Protein AF-A0AA36B267-F1 (afdb_monomer_lite)

Radius of gyration: 35.43 Å; chains: 1; bounding box: 125×102×90 Å

Foldseek 3Di:
DDDDDDDDDPVNVVVVVVVVVVVVVVVVVVPDDDDPVPVVVVVVVVVVVVVVVVVVVVVVVVVVVVVVVPPDDDDDDDDDDDDDDDDDDDDDDDDDDDDDDDDDDDDDDDDDDDDDDDDDDDDDDDDDDDDDDDDDDDDDPDDPPDDDDDPDDDDDDDDDDDDDDDDDDDDDDDDDDDDDDPDDDDPDDDDDDDDDDDDDDDDDDDDDDDDDPPPPPPPDPPPLPQQQDDLFAAGDPSLVVLAFAAAAPVCQLVVQVCLAQFAFPDWAAADCLGLRDALWTFTATPVRFTWIKADDPPPLLLVVQLLLLQLVCVLLVHRQEWRKAKDFQACPDRHCPPYDSVRRPDDHGDMIITTGDAPPQSDPLFWDAPQPLLVVLLVVLAADTSVNVSVVPDDSLSSNNVQLLLSVLLSCLLFLQCLWLNVLVVCCVVVVPVCSNGGTTSQWTQRSVGRHIHRGSRSSTQLVNLCQLPVDPPRNVSSNVVSLSSLSHHSHHHVSSLVSLVVLLPDPFSVVVSVVSSCVSHVCVVVRDDDCSVVSSRVVSNVSSVSSNVSNVVSSVD

InterPro domains:
  IPR024868 Four-jointed box protein 1/four-jointed protein [PR02072] (233-247)
  IPR024868 Four-jointed box protein 1/four-jointed protein [PR02072] (293-312)
  IPR024868 Four-jointed box protein 1/four-jointed protein [PR02072] (399-414)
  IPR024868 Four-jointed box protein 1/four-jointed protein [PR02072] (452-473)
  IPR024868 Four-jointed box protein 1/four-jointed protein [PTHR13147] (146-557)
  IPR060432 Four-jointed box protein, middle domain [PF28411] (254-360)

Organism: Octopus vulgaris (NCBI:txid6645)

Sequence (558 aa):
MLTYKFRISKTVLFFLVIFSIFFFFVNNVLLSEPNMQALDYITDRRQINAKQAANAKSHRELSSYDSQARVQWLERKPKAHIITADDKKLVKIHGLKTADKNLRFKKTLNKTYKDNFNKNESEESEMSEYSVNMESTLEDDVDYNNDVYTEDNYYNNVAENTIVKEKEIDKIGTIGLNKPLLKFKSFETLPKNSSSKQLKVSDVDKENGKELVKSFQKISSPSPQDLPISNGIFWSSAIENLVPKGSPSRKLEKELQKIKTTPVRVLQPPTWNKCGRPKNGLVLLEDNTYLCARYRDPHNKLVLGEVLSFYLSRLLGLDNVPIVSLSKVNHSSVQWKGINFSKLQWTEGNLVALIQWIPGISTVRSHVQMPEIIYKAYLQGKPLTGSQLQQAKLNKTTLSDIVQWGSMIIFDFLTANYDRVASMQDAALKEKRPSILQEHIRNLRKSPTSGKFWLIDNESGLLDAYDLLYRDKISGKNFVSFHQQMLKTMCIFQKYVADSLQTLKSLSAPHLKLEDFARYHEPLLNKIPKDYTYSLFKSMFSKRLAEVSNWIEYCKTR

pLDDT: mean 70.11, std 30.6, range [21.83, 98.75]

Structure (mmCIF, N/CA/C/O backbone):
data_AF-A0AA36B267-F1
#
_entry.id   AF-A0AA36B267-F1
#
loop_
_atom_site.group_PDB
_atom_site.id
_atom_site.type_symbol
_atom_site.label_atom_id
_atom_site.label_alt_id
_atom_site.label_comp_id
_atom_site.label_asym_id
_atom_site.label_entity_id
_atom_site.label_seq_id
_atom_site.pdbx_PDB_ins_code
_atom_site.Cartn_x
_atom_site.Cartn_y
_atom_site.Cartn_z
_atom_site.occupancy
_atom_site.B_iso_or_equiv
_atom_site.auth_seq_id
_atom_site.auth_comp_id
_atom_site.auth_asym_id
_atom_site.auth_atom_id
_atom_site.pdbx_PDB_model_num
ATOM 1 N N . MET A 1 1 ? 75.875 -35.275 44.487 1.00 45.00 1 MET A N 1
ATOM 2 C CA . MET A 1 1 ? 75.625 -35.008 43.054 1.00 45.00 1 MET A CA 1
ATOM 3 C C . MET A 1 1 ? 74.634 -36.061 42.566 1.00 45.00 1 MET A C 1
ATOM 5 O O . MET A 1 1 ? 74.996 -37.226 42.544 1.00 45.00 1 MET A O 1
ATOM 9 N N . LEU A 1 2 ? 73.371 -35.701 42.313 1.00 35.28 2 LEU A N 1
ATOM 10 C CA . LEU A 1 2 ? 72.292 -36.653 41.998 1.00 35.28 2 LEU A CA 1
ATOM 11 C C . LEU A 1 2 ? 71.460 -36.106 40.834 1.00 35.28 2 LEU A C 1
ATOM 13 O O . LEU A 1 2 ? 70.757 -35.109 40.975 1.00 35.28 2 LEU A O 1
ATOM 17 N N . THR A 1 3 ? 71.591 -36.732 39.667 1.00 37.38 3 THR A N 1
ATOM 18 C CA . THR A 1 3 ? 70.964 -36.311 38.410 1.00 37.38 3 THR A CA 1
ATOM 19 C C . THR A 1 3 ? 69.668 -37.081 38.161 1.00 37.38 3 THR A C 1
ATOM 21 O O . THR A 1 3 ? 69.680 -38.233 37.729 1.00 37.38 3 THR A O 1
ATOM 24 N N . TYR A 1 4 ? 68.523 -36.433 38.382 1.00 45.69 4 TYR A N 1
ATOM 25 C CA . TYR A 1 4 ? 67.222 -36.992 38.007 1.00 45.69 4 TYR A CA 1
ATOM 26 C C . TYR A 1 4 ? 66.991 -36.876 36.493 1.00 45.69 4 TYR A C 1
ATOM 28 O O . TYR A 1 4 ? 66.737 -35.794 35.967 1.00 45.69 4 TYR A O 1
ATOM 36 N N . LYS A 1 5 ? 67.039 -38.008 35.778 1.00 47.94 5 LYS A N 1
ATOM 37 C CA . LYS A 1 5 ? 66.603 -38.096 34.375 1.00 47.94 5 LYS A CA 1
ATOM 38 C C . LYS A 1 5 ? 65.078 -38.222 34.303 1.00 47.94 5 LYS A C 1
ATOM 40 O O . LYS A 1 5 ? 64.544 -39.323 34.423 1.00 47.94 5 LYS A O 1
ATOM 45 N N . PHE A 1 6 ? 64.380 -37.118 34.039 1.00 55.88 6 PHE A N 1
ATOM 46 C CA . PHE A 1 6 ? 62.968 -37.175 33.649 1.00 55.88 6 PHE A CA 1
ATOM 47 C C . PHE A 1 6 ? 62.819 -37.812 32.261 1.00 55.88 6 PHE A C 1
ATOM 49 O O . PHE A 1 6 ? 63.422 -37.366 31.286 1.00 55.88 6 PHE A O 1
ATOM 56 N N . ARG A 1 7 ? 61.998 -38.864 32.167 1.00 61.53 7 ARG A N 1
ATOM 57 C CA . ARG A 1 7 ? 61.733 -39.598 30.922 1.00 61.53 7 ARG A CA 1
ATOM 58 C C . ARG A 1 7 ? 60.308 -39.295 30.458 1.00 61.53 7 ARG A C 1
ATOM 60 O O . ARG A 1 7 ? 59.364 -39.974 30.847 1.00 61.53 7 ARG A O 1
ATOM 67 N N . ILE A 1 8 ? 60.152 -38.240 29.657 1.00 69.38 8 ILE A N 1
ATOM 68 C CA . ILE A 1 8 ? 58.850 -37.837 29.104 1.00 69.38 8 ILE A CA 1
ATOM 69 C C . ILE A 1 8 ? 58.360 -38.920 28.129 1.00 69.38 8 ILE A C 1
ATOM 71 O O . ILE A 1 8 ? 59.099 -39.360 27.247 1.00 69.38 8 ILE A O 1
ATOM 75 N N . SER A 1 9 ? 57.113 -39.367 28.297 1.00 76.50 9 SER A N 1
ATOM 76 C CA . SER A 1 9 ? 56.492 -40.356 27.408 1.00 76.50 9 SER A CA 1
ATOM 77 C C . SER A 1 9 ? 56.290 -39.787 26.000 1.00 76.50 9 SER A C 1
ATOM 79 O O . SER A 1 9 ? 55.895 -38.629 25.845 1.00 76.50 9 SER A O 1
ATOM 81 N N . LYS A 1 10 ? 56.475 -40.623 24.966 1.00 71.62 10 LYS A N 1
ATOM 82 C CA . LYS A 1 10 ? 56.224 -40.249 23.560 1.00 71.62 10 LYS A CA 1
ATOM 83 C C . LYS A 1 10 ? 54.805 -39.704 23.345 1.00 71.62 10 LYS A C 1
ATOM 85 O O . LYS A 1 10 ? 54.627 -38.809 22.526 1.00 71.62 10 LYS A O 1
ATOM 90 N N . THR A 1 11 ? 53.822 -40.174 24.115 1.00 72.56 11 THR A N 1
ATOM 91 C CA . THR A 1 11 ? 52.436 -39.679 24.071 1.00 72.56 11 THR A CA 1
ATOM 92 C C . THR A 1 11 ? 52.329 -38.220 24.521 1.00 72.56 11 THR A C 1
ATOM 94 O O . THR A 1 11 ? 51.642 -37.430 23.885 1.00 72.56 11 THR A O 1
ATOM 97 N N . VAL A 1 12 ? 53.050 -37.831 25.579 1.00 76.62 12 VAL A N 1
ATOM 98 C CA . VAL A 1 12 ? 53.068 -36.444 26.082 1.00 76.62 12 VAL A CA 1
ATOM 99 C C . VAL A 1 12 ? 53.765 -35.524 25.080 1.00 76.62 12 VAL A C 1
ATOM 101 O O . VAL A 1 12 ? 53.276 -34.432 24.806 1.00 76.62 12 VAL A O 1
ATOM 104 N N . LEU A 1 13 ? 54.858 -35.991 24.468 1.00 79.31 13 LEU A N 1
ATOM 105 C CA . LEU A 1 13 ? 55.547 -35.251 23.409 1.00 79.31 13 LEU A CA 1
ATOM 106 C C . LEU A 1 13 ? 54.641 -35.035 22.181 1.00 79.31 13 LEU A C 1
ATOM 108 O O . LEU A 1 13 ? 54.609 -33.938 21.634 1.00 79.31 13 LEU A O 1
ATOM 112 N N . PHE A 1 14 ? 53.856 -36.043 21.791 1.00 80.94 14 PHE A N 1
ATOM 113 C CA . PHE A 1 14 ? 52.892 -35.944 20.689 1.00 80.94 14 PHE A CA 1
ATOM 114 C C . PHE A 1 14 ? 51.791 -34.904 20.963 1.00 80.94 14 PHE A C 1
ATOM 116 O O . PHE A 1 14 ? 51.515 -34.063 20.107 1.00 80.94 14 PHE A O 1
ATOM 123 N N . PHE A 1 15 ? 51.216 -34.890 22.172 1.00 77.94 15 PHE A N 1
ATOM 124 C CA . PHE A 1 15 ? 50.232 -33.871 22.554 1.00 77.94 15 PHE A CA 1
ATOM 125 C C . PHE A 1 15 ? 50.826 -32.455 22.610 1.00 77.94 15 PHE A C 1
ATOM 127 O O . PHE A 1 15 ? 50.174 -31.522 22.150 1.00 77.94 15 PHE A O 1
ATOM 134 N N . LEU A 1 16 ? 52.064 -32.280 23.089 1.00 80.38 16 LEU A N 1
ATOM 135 C CA . LEU A 1 16 ? 52.745 -30.976 23.093 1.00 80.38 16 LEU A CA 1
ATOM 136 C C . LEU A 1 16 ? 53.024 -30.444 21.676 1.00 80.38 16 LEU A C 1
ATOM 138 O O . LEU A 1 16 ? 52.920 -29.237 21.450 1.00 80.38 16 LEU A O 1
ATOM 142 N N . VAL A 1 17 ? 53.313 -31.326 20.713 1.00 83.75 17 VAL A N 1
ATOM 143 C CA . VAL A 1 17 ? 53.471 -30.954 19.295 1.00 83.75 17 VAL A CA 1
ATOM 144 C C . VAL A 1 17 ? 52.131 -30.538 18.685 1.00 83.75 17 VAL A C 1
ATOM 146 O O . VAL A 1 17 ? 52.056 -29.471 18.077 1.00 83.75 17 VAL A O 1
ATOM 149 N N . ILE A 1 18 ? 51.053 -31.305 18.895 1.00 81.06 18 ILE A N 1
ATOM 150 C CA . ILE A 1 18 ? 49.713 -30.930 18.402 1.00 81.06 18 ILE A CA 1
ATOM 151 C C . ILE A 1 18 ? 49.242 -29.610 19.024 1.00 81.06 18 ILE A C 1
ATOM 153 O O . ILE A 1 18 ? 48.737 -28.747 18.306 1.00 81.06 18 ILE A O 1
ATOM 157 N N . PHE A 1 19 ? 49.448 -29.413 20.329 1.00 77.81 19 PHE A N 1
ATOM 158 C CA . PHE A 1 19 ? 49.064 -28.175 21.008 1.00 77.81 19 PHE A CA 1
ATOM 159 C C . PHE A 1 19 ? 49.844 -26.969 20.466 1.00 77.81 19 PHE A C 1
ATOM 161 O O . PHE A 1 19 ? 49.250 -25.928 20.202 1.00 77.81 19 PHE A O 1
ATOM 168 N N . SER A 1 20 ? 51.147 -27.131 20.202 1.00 74.88 20 SER A N 1
ATOM 169 C CA . SER A 1 20 ? 51.977 -26.098 19.562 1.00 74.88 20 SER A CA 1
ATOM 170 C C . SER A 1 20 ? 51.495 -25.746 18.151 1.00 74.88 20 SER A C 1
ATOM 172 O O . SER A 1 20 ? 51.389 -24.566 17.826 1.00 74.88 20 SER A O 1
ATOM 174 N N . ILE A 1 21 ? 51.145 -26.740 17.324 1.00 78.75 21 ILE A N 1
ATOM 175 C CA . ILE A 1 21 ? 50.620 -26.515 15.964 1.00 78.75 21 ILE A CA 1
ATOM 176 C C . ILE A 1 21 ? 49.263 -25.797 16.012 1.00 78.75 21 ILE A C 1
ATOM 178 O O . ILE A 1 21 ? 49.039 -24.859 15.247 1.00 78.75 21 ILE A O 1
ATOM 182 N N . PHE A 1 22 ? 48.376 -26.185 16.933 1.00 75.19 22 PHE A N 1
ATOM 183 C CA . PHE A 1 22 ? 47.075 -25.535 17.104 1.00 75.19 22 PHE A CA 1
ATOM 184 C C . PHE A 1 22 ? 47.229 -24.072 17.552 1.00 75.19 22 PHE A C 1
ATOM 186 O O . PHE A 1 22 ? 46.590 -23.187 16.987 1.00 75.19 22 PHE A O 1
ATOM 193 N N . PHE A 1 23 ? 48.135 -23.793 18.495 1.00 71.38 23 PHE A N 1
ATOM 194 C CA . PHE A 1 23 ? 48.439 -22.428 18.939 1.00 71.38 23 PHE A CA 1
ATOM 195 C C . PHE A 1 23 ? 49.055 -21.574 17.816 1.00 71.38 23 PHE A C 1
ATOM 197 O O . PHE A 1 23 ? 48.729 -20.395 17.679 1.00 71.38 23 PHE A O 1
ATOM 204 N N . PHE A 1 24 ? 49.898 -22.175 16.968 1.00 67.56 24 PHE A N 1
ATOM 205 C CA . PHE A 1 24 ? 50.486 -21.501 15.808 1.00 67.56 24 PHE A CA 1
ATOM 206 C C . PHE A 1 24 ? 49.429 -21.155 14.747 1.00 67.56 24 PHE A C 1
ATOM 208 O O . PHE A 1 24 ? 49.460 -20.056 14.197 1.00 67.56 24 PHE A O 1
ATOM 215 N N . PHE A 1 25 ? 48.454 -22.035 14.498 1.00 57.09 25 PHE A N 1
ATOM 216 C CA . PHE A 1 25 ? 47.336 -21.743 13.591 1.00 57.09 25 PHE A CA 1
ATOM 217 C C . PHE A 1 25 ? 46.378 -20.684 14.147 1.00 57.09 25 PHE A C 1
ATOM 219 O O . PHE A 1 25 ? 46.012 -19.765 13.418 1.00 57.09 25 PHE A O 1
ATOM 226 N N . VAL A 1 26 ? 46.008 -20.757 15.430 1.00 61.12 26 VAL A N 1
ATOM 227 C CA . VAL A 1 26 ? 45.105 -19.770 16.051 1.00 61.12 26 VAL A CA 1
ATOM 228 C C . VAL A 1 26 ? 45.721 -18.365 16.044 1.00 61.12 26 VAL A C 1
ATOM 230 O O . VAL A 1 26 ? 45.024 -17.409 15.711 1.00 61.12 26 VAL A O 1
ATOM 233 N N . ASN A 1 27 ? 47.024 -18.229 16.312 1.00 55.69 27 ASN A N 1
ATOM 234 C CA . ASN A 1 27 ? 47.690 -16.921 16.278 1.00 55.69 27 ASN A CA 1
ATOM 235 C C . ASN A 1 27 ? 47.910 -16.376 14.855 1.00 55.69 27 ASN A C 1
ATOM 237 O O . ASN A 1 27 ? 47.790 -15.170 14.657 1.00 55.69 27 ASN A O 1
ATOM 241 N N . ASN A 1 28 ? 48.181 -17.223 13.852 1.00 49.19 28 ASN A N 1
ATOM 242 C CA . ASN A 1 28 ? 48.357 -16.750 12.468 1.00 49.19 28 ASN A CA 1
ATOM 243 C C . ASN A 1 28 ? 47.030 -16.416 11.759 1.00 49.19 28 ASN A C 1
ATOM 245 O O . ASN A 1 28 ? 47.022 -15.583 10.859 1.00 49.19 28 ASN A O 1
ATOM 249 N N . VAL A 1 29 ? 45.901 -17.007 12.169 1.00 46.25 29 VAL A N 1
ATOM 250 C CA . VAL A 1 29 ? 44.568 -16.672 11.621 1.00 46.25 29 VAL A CA 1
ATOM 251 C C . VAL A 1 29 ? 43.975 -15.397 12.254 1.00 46.25 29 VAL A C 1
ATOM 253 O O . VAL A 1 29 ? 43.040 -14.819 11.708 1.00 46.25 29 VAL A O 1
ATOM 256 N N . LEU A 1 30 ? 44.534 -14.912 13.370 1.00 43.12 30 LEU A N 1
ATOM 257 C CA . LEU A 1 30 ? 44.095 -13.689 14.063 1.00 43.12 30 LEU A CA 1
ATOM 258 C C . LEU A 1 30 ? 44.965 -12.444 13.795 1.00 43.12 30 LEU A C 1
ATOM 260 O O . LEU A 1 30 ? 44.670 -11.385 14.345 1.00 43.12 30 LEU A O 1
ATOM 264 N N . LEU A 1 31 ? 46.000 -12.541 12.949 1.00 42.53 31 LEU A N 1
ATOM 265 C CA . LEU A 1 31 ? 46.926 -11.438 12.635 1.00 42.53 31 LEU A CA 1
ATOM 266 C C . LEU A 1 31 ? 47.147 -11.208 11.126 1.00 42.53 31 LEU A C 1
ATOM 268 O O . LEU A 1 31 ? 48.209 -10.755 10.706 1.00 42.53 31 LEU A O 1
ATOM 272 N N . SER A 1 32 ? 46.127 -11.452 10.299 1.00 39.38 32 SER A N 1
ATOM 273 C CA . SER A 1 32 ? 46.049 -10.862 8.956 1.00 39.38 32 SER A CA 1
ATOM 274 C C . SER A 1 32 ? 45.235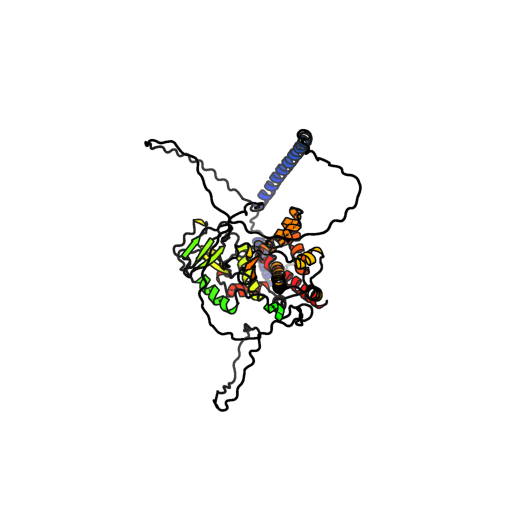 -9.564 9.007 1.00 39.38 32 SER A C 1
ATOM 276 O O . SER A 1 32 ? 44.002 -9.601 9.013 1.00 39.38 32 SER A O 1
ATOM 278 N N . GLU A 1 33 ? 45.911 -8.415 9.059 1.00 42.47 33 GLU A N 1
ATOM 279 C CA . GLU A 1 33 ? 45.252 -7.109 8.940 1.00 42.47 33 GLU A CA 1
ATOM 280 C C . GLU A 1 33 ? 44.564 -6.937 7.579 1.00 42.47 33 GLU A C 1
ATOM 282 O O . GLU A 1 33 ? 45.053 -7.398 6.546 1.00 42.47 33 GLU A O 1
ATOM 287 N N . PRO A 1 34 ? 43.453 -6.189 7.570 1.00 38.12 34 PRO A N 1
ATOM 288 C CA . PRO A 1 34 ? 43.459 -4.966 6.773 1.00 38.12 34 PRO A CA 1
ATOM 289 C C . PRO A 1 34 ? 42.902 -3.794 7.592 1.00 38.12 34 PRO A C 1
ATOM 291 O O . PRO A 1 34 ? 41.686 -3.629 7.681 1.00 38.12 34 PRO A O 1
ATOM 294 N N . ASN A 1 35 ? 43.765 -2.980 8.219 1.00 45.25 35 ASN A N 1
ATOM 295 C CA . ASN A 1 35 ? 43.278 -1.839 9.013 1.00 45.25 35 ASN A CA 1
ATOM 296 C C . ASN A 1 35 ? 44.176 -0.585 9.095 1.00 45.25 35 ASN A C 1
ATOM 298 O O . ASN A 1 35 ? 43.889 0.306 9.893 1.00 45.25 35 ASN A O 1
ATOM 302 N N . MET A 1 36 ? 45.188 -0.429 8.230 1.00 37.66 36 MET A N 1
ATOM 303 C CA . MET A 1 36 ? 45.950 0.834 8.160 1.00 37.66 36 MET A CA 1
ATOM 304 C C . MET A 1 36 ? 45.226 1.992 7.443 1.00 37.66 36 MET A C 1
ATOM 306 O O . MET A 1 36 ? 45.575 3.140 7.674 1.00 37.66 36 MET A O 1
ATOM 310 N N . GLN A 1 37 ? 44.170 1.749 6.654 1.00 40.62 37 GLN A N 1
ATOM 311 C CA . GLN A 1 37 ? 43.386 2.841 6.038 1.00 40.62 37 GLN A CA 1
ATOM 312 C C . GLN A 1 37 ? 42.356 3.480 6.993 1.00 40.62 37 GLN A C 1
ATOM 314 O O . GLN A 1 37 ? 41.900 4.598 6.760 1.00 40.62 37 GLN A O 1
ATOM 319 N N . ALA A 1 38 ? 41.991 2.803 8.088 1.00 41.09 38 ALA A N 1
ATOM 320 C CA . ALA A 1 38 ? 40.986 3.304 9.026 1.00 41.09 38 ALA A CA 1
ATOM 321 C C . ALA A 1 38 ? 41.534 4.366 10.000 1.00 41.09 38 ALA A C 1
ATOM 323 O O . ALA A 1 38 ? 40.786 5.254 10.415 1.00 41.09 38 ALA A O 1
ATOM 324 N N . LEU A 1 39 ? 42.822 4.303 10.369 1.00 38.50 39 LEU A N 1
ATOM 325 C CA . LEU A 1 39 ? 43.418 5.257 11.315 1.00 38.50 39 LEU A CA 1
ATOM 326 C C . LEU A 1 39 ? 43.655 6.642 10.696 1.00 38.50 39 LEU A C 1
ATOM 328 O O . LEU A 1 39 ? 43.347 7.647 11.344 1.00 38.50 39 LEU A O 1
ATOM 332 N N . ASP A 1 40 ? 44.120 6.710 9.447 1.00 39.72 40 ASP A N 1
ATOM 333 C CA . ASP A 1 40 ? 44.299 7.990 8.748 1.00 39.72 40 ASP A CA 1
ATOM 334 C C . ASP A 1 40 ? 42.949 8.695 8.543 1.00 39.72 40 ASP A C 1
ATOM 336 O O . ASP A 1 40 ? 42.799 9.860 8.914 1.00 39.72 40 ASP A O 1
ATOM 340 N N . TYR A 1 41 ? 41.912 7.966 8.112 1.00 37.09 41 TYR A N 1
ATOM 341 C CA . TYR A 1 41 ? 40.561 8.516 7.923 1.00 37.09 41 TYR A CA 1
ATOM 342 C C . TYR A 1 41 ? 39.933 9.076 9.219 1.00 37.09 41 TYR A C 1
ATOM 344 O O . TYR A 1 41 ? 39.216 10.082 9.201 1.00 37.09 41 TYR A O 1
ATOM 352 N N . ILE A 1 42 ? 40.213 8.460 10.375 1.00 45.34 42 ILE A N 1
ATOM 353 C CA . ILE A 1 42 ? 39.758 8.953 11.690 1.00 45.34 42 ILE A CA 1
ATOM 354 C C . ILE A 1 42 ? 40.541 10.201 12.125 1.00 45.34 42 ILE A C 1
ATOM 356 O O . ILE A 1 42 ? 39.974 11.095 12.766 1.00 45.34 42 ILE A O 1
ATOM 360 N N . THR A 1 43 ? 41.826 10.277 11.784 1.00 43.66 43 THR A N 1
ATOM 361 C CA . THR A 1 43 ? 42.693 11.409 12.135 1.00 43.66 43 THR A CA 1
ATOM 362 C C . THR A 1 43 ? 42.341 12.642 11.301 1.00 43.66 43 THR A C 1
ATOM 364 O O . THR A 1 43 ? 42.200 13.736 11.855 1.00 43.66 43 THR A O 1
ATOM 367 N N . ASP A 1 44 ? 42.065 12.455 10.011 1.00 44.59 44 ASP A N 1
ATOM 368 C CA . ASP A 1 44 ? 41.685 13.531 9.093 1.00 44.59 44 ASP A CA 1
ATOM 369 C C . ASP A 1 44 ? 40.288 14.101 9.421 1.00 44.59 44 ASP A C 1
ATOM 371 O O . ASP A 1 44 ? 40.117 15.313 9.594 1.00 44.59 44 ASP A O 1
ATOM 375 N N . ARG A 1 45 ? 39.295 13.239 9.718 1.00 45.88 45 ARG A N 1
ATOM 376 C CA . ARG A 1 45 ? 37.980 13.694 10.230 1.00 45.88 45 ARG A CA 1
ATOM 377 C C . ARG A 1 45 ? 38.076 14.517 11.516 1.00 45.88 45 ARG A C 1
ATOM 379 O O . ARG A 1 45 ? 37.247 15.405 11.723 1.00 45.88 45 ARG A O 1
ATOM 386 N N . ARG A 1 46 ? 39.051 14.262 12.397 1.00 47.22 46 ARG A N 1
ATOM 387 C CA . ARG A 1 46 ? 39.252 15.090 13.602 1.00 47.22 46 ARG A CA 1
ATOM 388 C C . ARG A 1 46 ? 39.781 16.483 13.257 1.00 47.22 46 ARG A C 1
ATOM 390 O O . ARG A 1 46 ? 39.332 17.445 13.878 1.00 47.22 46 ARG A O 1
ATOM 397 N N . GLN A 1 47 ? 40.651 16.617 12.255 1.00 45.66 47 GLN A N 1
ATOM 398 C CA . GLN A 1 47 ? 41.113 17.929 11.785 1.00 45.66 47 GLN A CA 1
ATOM 399 C C . GLN A 1 47 ? 40.016 18.701 11.036 1.00 45.66 47 GLN A C 1
ATOM 401 O O . GLN A 1 47 ? 39.848 19.901 11.268 1.00 45.66 47 GLN A O 1
ATOM 406 N N . ILE A 1 48 ? 39.217 18.023 10.207 1.00 46.62 48 ILE A N 1
ATOM 407 C CA . ILE A 1 48 ? 38.073 18.623 9.498 1.00 46.62 48 ILE A CA 1
ATOM 408 C C . ILE A 1 48 ? 37.022 19.130 10.497 1.00 46.62 48 ILE A C 1
ATOM 410 O O . ILE A 1 48 ? 36.629 20.295 10.433 1.00 46.62 48 ILE A O 1
ATOM 414 N N . ASN A 1 49 ? 36.641 18.315 11.487 1.00 47.84 49 ASN A N 1
ATOM 415 C CA . ASN A 1 49 ? 35.688 18.723 12.526 1.00 47.84 49 ASN A CA 1
ATOM 416 C C . ASN A 1 49 ? 36.224 19.873 13.401 1.00 47.84 49 ASN A C 1
ATOM 418 O O . ASN A 1 49 ? 35.451 20.741 13.805 1.00 47.84 49 ASN A O 1
ATOM 422 N N . ALA A 1 50 ? 37.536 19.932 13.665 1.00 49.62 50 ALA A N 1
ATOM 423 C CA . ALA A 1 50 ? 38.148 21.056 14.379 1.00 49.62 50 ALA A CA 1
ATOM 424 C C . ALA A 1 50 ? 38.106 22.363 13.561 1.00 49.62 50 ALA A C 1
ATOM 426 O O . ALA A 1 50 ? 37.759 23.412 14.106 1.00 49.62 50 ALA A O 1
ATOM 427 N N . LYS A 1 51 ? 38.379 22.307 12.248 1.00 45.75 51 LYS A N 1
ATOM 428 C CA . LYS A 1 51 ? 38.241 23.460 11.336 1.00 45.75 51 LYS A CA 1
ATOM 429 C C . LYS A 1 51 ? 36.783 23.919 11.204 1.00 45.75 51 LYS A C 1
ATOM 431 O O . LYS A 1 51 ? 36.513 25.117 11.263 1.00 45.75 51 LYS A O 1
ATOM 436 N N . GLN A 1 52 ? 35.831 22.991 11.102 1.00 44.81 52 GLN A N 1
ATOM 437 C CA . GLN A 1 52 ? 34.401 23.319 11.055 1.00 44.81 52 GLN A CA 1
ATOM 438 C C . GLN A 1 52 ? 33.897 23.919 12.378 1.00 44.81 52 GLN A C 1
ATOM 440 O O . GLN A 1 52 ? 33.139 24.888 12.353 1.00 44.81 52 GLN A O 1
ATOM 445 N N . ALA A 1 53 ? 34.366 23.433 13.533 1.00 47.47 53 ALA A N 1
ATOM 446 C CA . ALA A 1 53 ? 34.054 24.031 14.833 1.00 47.47 53 ALA A CA 1
ATOM 447 C C . ALA A 1 53 ? 34.647 25.446 14.998 1.00 47.47 53 ALA A C 1
ATOM 449 O O . ALA A 1 53 ? 34.003 26.310 15.597 1.00 47.47 53 ALA A O 1
ATOM 450 N N . ALA A 1 54 ? 35.833 25.712 14.438 1.00 45.75 54 ALA A N 1
ATOM 451 C CA . ALA A 1 54 ? 36.422 27.051 14.411 1.00 45.75 54 ALA A CA 1
ATOM 452 C C . ALA A 1 54 ? 35.605 28.021 13.531 1.00 45.75 54 ALA A C 1
ATOM 454 O O . ALA A 1 54 ? 35.261 29.113 13.986 1.00 45.75 54 ALA A O 1
ATOM 455 N N . ASN A 1 55 ? 35.198 27.594 12.330 1.00 44.97 55 ASN A N 1
ATOM 456 C CA . ASN A 1 55 ? 34.343 28.392 11.438 1.00 44.97 55 ASN A CA 1
ATOM 457 C C . ASN A 1 55 ? 32.930 28.617 12.011 1.00 44.97 55 ASN A C 1
ATOM 459 O O . ASN A 1 55 ? 32.362 29.698 11.874 1.00 44.97 55 ASN A O 1
ATOM 463 N N . ALA A 1 56 ? 32.363 27.637 12.721 1.00 43.28 56 ALA A N 1
ATOM 464 C CA . ALA A 1 56 ? 31.092 27.810 13.427 1.00 43.28 56 ALA A CA 1
ATOM 465 C C . ALA A 1 56 ? 31.190 28.817 14.592 1.00 43.28 56 ALA A C 1
ATOM 467 O O . ALA A 1 56 ? 30.186 29.425 14.971 1.00 43.28 56 ALA A O 1
ATOM 468 N N . LYS A 1 57 ? 32.390 29.018 15.156 1.00 42.34 57 LYS A N 1
ATOM 469 C CA . LYS A 1 57 ? 32.637 30.019 16.199 1.00 42.34 57 LYS A CA 1
ATOM 470 C C . LYS A 1 57 ? 32.768 31.431 15.614 1.00 42.34 57 LYS A C 1
ATOM 472 O O . LYS A 1 57 ? 32.110 32.334 16.126 1.00 42.34 57 LYS A O 1
ATOM 477 N N . SER A 1 58 ? 33.493 31.609 14.504 1.00 42.22 58 SER A N 1
ATOM 478 C CA . SER A 1 58 ? 33.593 32.914 13.823 1.00 42.22 58 SER A CA 1
ATOM 479 C C . SER A 1 58 ? 32.257 33.376 13.225 1.00 42.22 58 SER A C 1
ATOM 481 O O . SER A 1 58 ? 31.893 34.543 13.368 1.00 42.22 58 SER A O 1
ATOM 483 N N . HIS A 1 59 ? 31.450 32.471 12.656 1.00 39.53 59 HIS A N 1
ATOM 484 C CA . HIS A 1 59 ? 30.096 32.817 12.196 1.00 39.53 59 HIS A CA 1
ATOM 485 C C . HIS A 1 59 ? 29.149 33.231 13.333 1.00 39.53 59 HIS A C 1
ATOM 487 O O . HIS A 1 59 ? 28.244 34.037 13.110 1.00 39.53 59 HIS A O 1
ATOM 493 N N . ARG A 1 60 ? 29.356 32.739 14.563 1.00 39.28 60 ARG A N 1
ATOM 494 C CA . ARG A 1 60 ? 28.575 33.182 15.729 1.00 39.28 60 ARG A CA 1
ATOM 495 C C . ARG A 1 60 ? 28.919 34.612 16.143 1.00 39.28 60 ARG A C 1
ATOM 497 O O . ARG A 1 60 ? 28.005 35.369 16.458 1.00 39.28 60 ARG A O 1
ATOM 504 N N . GLU A 1 61 ? 30.194 34.986 16.081 1.00 39.38 61 GLU A N 1
ATOM 505 C CA . GLU A 1 61 ? 30.672 36.343 16.388 1.00 39.38 61 GLU A CA 1
ATOM 506 C C . GLU A 1 61 ? 30.291 37.363 15.296 1.00 39.38 61 GLU A C 1
ATOM 508 O O . GLU A 1 61 ? 30.005 38.513 15.614 1.00 39.38 61 GLU A O 1
ATOM 513 N N . LEU A 1 62 ? 30.152 36.940 14.034 1.00 35.56 62 LEU A N 1
ATOM 514 C CA . LEU A 1 62 ? 29.564 37.770 12.968 1.00 35.56 62 LEU A CA 1
ATOM 515 C C . LEU A 1 62 ? 28.039 37.957 13.113 1.00 35.56 62 LEU A C 1
ATOM 517 O O . LEU A 1 62 ? 27.517 39.020 12.784 1.00 35.56 62 LEU A O 1
ATOM 521 N N . SER A 1 63 ? 27.313 36.969 13.652 1.00 34.72 63 SER A N 1
ATOM 522 C CA . SER A 1 63 ? 25.847 37.055 13.800 1.00 34.72 63 SER A CA 1
ATOM 523 C C . SER A 1 63 ? 25.358 38.046 14.869 1.00 34.72 63 SER A C 1
ATOM 525 O O . SER A 1 63 ? 24.207 38.476 14.809 1.00 34.72 63 SER A O 1
ATOM 527 N N . SER A 1 64 ? 26.205 38.449 15.827 1.00 34.56 64 SER A N 1
ATOM 528 C CA . SER A 1 64 ? 25.831 39.445 16.846 1.00 34.56 64 SER A CA 1
ATOM 529 C C . SER A 1 64 ? 25.953 40.895 16.363 1.00 34.56 64 SER A C 1
ATOM 531 O O . SER A 1 64 ? 25.326 41.777 16.950 1.00 34.56 64 SER A O 1
ATOM 533 N N . TYR A 1 65 ? 26.679 41.150 15.268 1.00 31.42 65 TYR A N 1
ATOM 534 C CA . TYR A 1 65 ? 26.775 42.483 14.658 1.00 31.42 65 TYR A CA 1
ATOM 535 C C . TYR A 1 65 ? 25.581 42.815 13.745 1.00 31.42 65 TYR A C 1
ATOM 537 O O . TYR A 1 65 ? 25.158 43.968 13.681 1.00 31.42 65 TYR A O 1
ATOM 545 N N . ASP A 1 66 ? 24.973 41.817 13.096 1.00 34.06 66 ASP A N 1
ATOM 546 C CA . ASP A 1 66 ? 23.849 42.029 12.163 1.00 34.06 66 ASP A CA 1
ATOM 547 C C . ASP A 1 66 ? 22.493 42.233 12.884 1.00 34.06 66 ASP A C 1
ATOM 549 O O . ASP A 1 66 ? 21.546 42.815 12.354 1.00 34.06 66 ASP A O 1
ATOM 553 N N . SER A 1 67 ? 22.402 41.850 14.166 1.00 32.75 67 SER A N 1
ATOM 554 C CA . SER A 1 67 ? 21.194 42.056 14.985 1.00 32.75 67 SER A CA 1
ATOM 555 C C . SER A 1 67 ? 20.887 43.517 15.363 1.00 32.75 67 SER A C 1
ATOM 557 O O . SER A 1 67 ? 19.813 43.778 15.905 1.00 32.75 67 SER A O 1
ATOM 559 N N . GLN A 1 68 ? 21.770 44.477 15.058 1.00 35.12 68 GLN A N 1
ATOM 560 C CA . GLN A 1 68 ? 21.527 45.912 15.292 1.00 35.12 68 GLN A CA 1
ATOM 561 C C . GLN A 1 68 ? 21.131 46.702 14.030 1.00 35.12 68 GLN A C 1
ATOM 563 O O . GLN A 1 68 ? 20.626 47.816 14.153 1.00 35.12 68 GLN A O 1
ATOM 568 N N . ALA A 1 69 ? 21.267 46.136 12.825 1.00 32.72 69 ALA A N 1
ATOM 569 C CA . ALA A 1 69 ? 21.006 46.847 11.566 1.00 32.72 69 ALA A CA 1
ATOM 570 C C . ALA A 1 69 ? 19.538 46.796 11.082 1.00 32.72 69 ALA A C 1
ATOM 572 O O . ALA A 1 69 ? 19.193 47.424 10.083 1.00 32.72 69 ALA A O 1
ATOM 573 N N . ARG A 1 70 ? 18.651 46.063 11.774 1.00 31.08 70 ARG A N 1
ATOM 574 C CA . ARG A 1 70 ? 17.263 45.800 11.327 1.00 31.08 70 ARG A CA 1
ATOM 575 C C . ARG A 1 70 ? 16.160 46.565 12.069 1.00 31.08 70 ARG A C 1
ATOM 577 O O . ARG A 1 70 ? 14.992 46.189 11.987 1.00 31.08 70 ARG A O 1
ATOM 584 N N . VAL A 1 71 ? 16.509 47.658 12.752 1.00 34.62 71 VAL A N 1
ATOM 585 C CA . VAL A 1 71 ? 15.555 48.574 13.411 1.00 34.62 71 VAL A CA 1
ATOM 586 C C . VAL A 1 71 ? 15.559 49.947 12.727 1.00 34.62 71 VAL A C 1
ATOM 588 O O . VAL A 1 71 ? 15.934 50.945 13.331 1.00 34.62 71 VAL A O 1
ATOM 591 N N . GLN A 1 72 ? 15.142 49.998 11.457 1.00 33.22 72 GLN A N 1
ATOM 592 C CA . GLN A 1 72 ? 14.612 51.194 10.777 1.00 33.22 72 GLN A CA 1
ATOM 593 C C . GLN A 1 72 ? 14.057 50.817 9.383 1.00 33.22 72 GLN A C 1
ATOM 595 O O . GLN A 1 72 ? 14.588 49.915 8.746 1.00 33.22 72 GLN A O 1
ATOM 600 N N . TRP A 1 73 ? 13.007 51.523 8.924 1.00 24.47 73 TRP A N 1
ATOM 601 C CA . TRP A 1 73 ? 12.285 51.350 7.636 1.00 24.47 73 TRP A CA 1
ATOM 602 C C . TRP A 1 73 ? 11.551 49.996 7.451 1.00 24.47 73 TRP A C 1
ATOM 604 O O . TRP A 1 73 ? 12.147 48.989 7.103 1.00 24.47 73 TRP A O 1
ATOM 614 N N . LEU A 1 74 ? 10.225 49.882 7.613 1.00 26.55 74 LEU A N 1
ATOM 615 C CA . LEU A 1 74 ? 9.174 50.694 6.979 1.00 26.55 74 LEU A CA 1
ATOM 616 C C . LEU A 1 74 ? 7.846 50.648 7.768 1.00 26.55 74 LEU A C 1
ATOM 618 O O . LEU A 1 74 ? 7.162 49.626 7.797 1.00 26.55 74 LEU A O 1
ATOM 622 N N . GLU A 1 75 ? 7.409 51.787 8.311 1.00 29.98 75 GLU A N 1
ATOM 623 C CA . GLU A 1 75 ? 6.019 51.971 8.743 1.00 29.98 75 GLU A CA 1
ATOM 624 C C . GLU A 1 75 ? 5.127 52.388 7.560 1.00 29.98 75 GLU A C 1
ATOM 626 O O . GLU A 1 75 ? 5.293 53.485 7.025 1.00 29.98 75 GLU A O 1
ATOM 631 N N . ARG A 1 76 ? 4.099 51.599 7.215 1.00 27.38 76 ARG A N 1
ATOM 632 C CA . ARG A 1 76 ? 2.864 52.120 6.588 1.00 27.38 76 ARG A CA 1
ATOM 633 C C . ARG A 1 76 ? 1.630 51.386 7.118 1.00 27.38 76 ARG A C 1
ATOM 635 O O . ARG A 1 76 ? 1.379 50.234 6.786 1.00 27.38 76 ARG A O 1
ATOM 642 N N . LYS A 1 77 ? 0.853 52.085 7.952 1.00 29.33 77 LYS A N 1
ATOM 643 C CA . LYS A 1 77 ? -0.399 51.602 8.562 1.00 29.33 77 LYS A CA 1
ATOM 644 C C . LYS A 1 77 ? -1.545 51.568 7.534 1.00 29.33 77 LYS A C 1
ATOM 646 O O . LYS A 1 77 ? -1.742 52.578 6.855 1.00 29.33 77 LYS A O 1
ATOM 651 N N . PRO A 1 78 ? -2.381 50.515 7.479 1.00 29.00 78 PRO A N 1
ATOM 652 C CA . PRO A 1 78 ? -3.718 50.627 6.906 1.00 29.00 78 PRO A CA 1
ATOM 653 C C . PRO A 1 78 ? -4.636 51.400 7.871 1.00 29.00 78 PRO A C 1
ATOM 655 O O . PRO A 1 78 ? -4.653 51.143 9.075 1.00 29.00 78 PRO A O 1
ATOM 658 N N . LYS A 1 79 ? -5.405 52.363 7.350 1.00 26.50 79 LYS A N 1
ATOM 659 C CA . LYS A 1 79 ? -6.403 53.114 8.128 1.00 26.50 79 LYS A CA 1
ATOM 660 C C . LYS A 1 79 ? -7.662 52.266 8.322 1.00 26.50 79 LYS A C 1
ATOM 662 O O . LYS A 1 79 ? -8.308 51.908 7.342 1.00 26.50 79 LYS A O 1
ATOM 667 N N . ALA A 1 80 ? -8.050 52.017 9.570 1.00 26.77 80 ALA A N 1
ATOM 668 C CA . ALA A 1 80 ? -9.393 51.546 9.891 1.00 26.77 80 ALA A CA 1
ATOM 669 C C . ALA A 1 80 ? -10.355 52.745 9.928 1.00 26.77 80 ALA A C 1
ATOM 671 O O . ALA A 1 80 ? -10.125 53.693 10.679 1.00 26.77 80 ALA A O 1
ATOM 672 N N . HIS A 1 81 ? -11.433 52.703 9.142 1.00 26.98 81 HIS A N 1
ATOM 673 C CA . HIS A 1 81 ? -12.550 53.633 9.306 1.00 26.98 81 HIS A CA 1
ATOM 674 C C . HIS A 1 81 ? -13.566 53.039 10.280 1.00 26.98 81 HIS A C 1
ATOM 676 O O . HIS A 1 81 ? -14.272 52.086 9.964 1.00 26.98 81 HIS A O 1
ATOM 682 N N . ILE A 1 82 ? -13.620 53.627 11.473 1.00 25.44 82 ILE A N 1
ATOM 683 C CA . ILE A 1 82 ? -14.691 53.410 12.442 1.00 25.44 82 ILE A CA 1
ATOM 684 C C . ILE A 1 82 ? -15.894 54.236 11.979 1.00 25.44 82 ILE A C 1
ATOM 686 O O . ILE A 1 82 ? -15.763 55.440 11.762 1.00 25.44 82 ILE A O 1
ATOM 690 N N . ILE A 1 83 ? -17.060 53.601 11.860 1.00 25.42 83 ILE A N 1
ATOM 691 C CA . ILE A 1 83 ? -18.353 54.291 11.847 1.00 25.42 83 ILE A CA 1
ATOM 692 C C . ILE A 1 83 ? -19.079 53.851 13.114 1.00 25.42 83 ILE A C 1
ATOM 694 O O . ILE A 1 83 ? -19.369 52.669 13.293 1.00 25.42 83 ILE A O 1
ATOM 698 N N . THR A 1 84 ? -19.315 54.801 14.011 1.00 28.77 84 THR A N 1
ATOM 699 C CA . THR A 1 84 ? -20.138 54.624 15.207 1.00 28.77 84 THR A CA 1
ATOM 700 C C . THR A 1 84 ? -21.617 54.776 14.858 1.00 28.77 84 THR A C 1
ATOM 702 O O . THR A 1 84 ? -21.981 55.574 13.995 1.00 28.77 84 THR A O 1
ATOM 705 N N . ALA A 1 85 ? -22.479 54.045 15.561 1.00 26.20 85 ALA A N 1
ATOM 706 C CA . ALA A 1 85 ? -23.907 54.329 15.623 1.00 26.20 85 ALA A CA 1
ATOM 707 C C . ALA A 1 85 ? -24.449 53.840 16.970 1.00 26.20 85 ALA A C 1
ATOM 709 O O . ALA A 1 85 ? -24.467 52.639 17.233 1.00 26.20 85 ALA A O 1
ATOM 710 N N . ASP A 1 86 ? -24.861 54.787 17.808 1.00 28.50 86 ASP A N 1
ATOM 711 C CA . ASP A 1 86 ? -25.553 54.525 19.066 1.00 28.50 86 ASP A CA 1
ATOM 712 C C . ASP A 1 86 ? -27.077 54.530 18.859 1.00 28.50 86 ASP A C 1
ATOM 714 O O . ASP A 1 86 ? -27.617 55.325 18.094 1.00 28.50 86 ASP A O 1
ATOM 718 N N . ASP A 1 87 ? -27.734 53.672 19.634 1.00 29.53 87 ASP A N 1
ATOM 719 C CA . ASP A 1 87 ? -29.079 53.809 20.202 1.00 29.53 87 ASP A CA 1
ATOM 720 C C . ASP A 1 87 ? -30.369 53.933 19.331 1.00 29.53 87 ASP A C 1
ATOM 722 O O . ASP A 1 87 ? -30.625 54.896 18.612 1.00 29.53 87 ASP A O 1
ATOM 726 N N . LYS A 1 88 ? -31.307 53.027 19.675 1.00 29.31 88 LYS A N 1
ATOM 727 C CA . LYS A 1 88 ? -32.789 53.152 19.708 1.00 29.31 88 LYS A CA 1
ATOM 728 C C . LYS A 1 88 ? -33.692 52.877 18.480 1.00 29.31 88 LYS A C 1
ATOM 730 O O . LYS A 1 88 ? -33.496 53.324 17.360 1.00 29.31 88 LYS A O 1
ATOM 735 N N . LYS A 1 89 ? -34.841 52.282 18.866 1.00 25.83 89 LYS A N 1
ATOM 736 C CA . LYS A 1 89 ? -36.172 52.133 18.224 1.00 25.83 89 LYS A CA 1
ATOM 737 C C . LYS A 1 89 ? -36.427 50.988 17.224 1.00 25.83 89 LYS A C 1
ATOM 739 O O . LYS A 1 89 ? -36.208 51.087 16.026 1.00 25.83 89 LYS A O 1
ATOM 744 N N . LEU A 1 90 ? -37.105 49.964 17.762 1.00 27.55 90 LEU A N 1
ATOM 745 C CA . LEU A 1 90 ? -38.378 49.405 17.265 1.00 27.55 90 LEU A CA 1
ATOM 746 C C . LEU A 1 90 ? -38.966 50.058 15.994 1.00 27.55 90 LEU A C 1
ATOM 748 O O . LEU A 1 90 ? -39.437 51.186 16.093 1.00 27.55 90 LEU A O 1
ATOM 752 N N . VAL A 1 91 ? -39.152 49.275 14.921 1.00 25.69 91 VAL A N 1
ATOM 753 C CA . VAL A 1 91 ? -40.440 49.132 14.199 1.00 25.69 91 VAL A CA 1
ATOM 754 C C . VAL A 1 91 ? -40.534 47.718 13.594 1.00 25.69 91 VAL A C 1
ATOM 756 O O . VAL A 1 91 ? -39.569 47.172 13.069 1.00 25.69 91 VAL A O 1
ATOM 759 N N . LYS A 1 92 ? -41.732 47.131 13.669 1.00 30.20 92 LYS A N 1
ATOM 760 C CA . LYS A 1 92 ? -42.150 45.849 13.080 1.00 30.20 92 LYS A CA 1
ATOM 761 C C . LYS A 1 92 ? -42.805 46.133 11.713 1.00 30.20 92 LYS A C 1
ATOM 763 O O . LYS A 1 92 ? -43.792 46.861 11.709 1.00 30.20 92 LYS A O 1
ATOM 768 N N . ILE A 1 93 ? -42.354 45.559 10.589 1.00 27.53 93 ILE A N 1
ATOM 769 C CA . ILE A 1 93 ? -43.143 45.530 9.330 1.00 27.53 93 ILE A CA 1
ATOM 770 C C . ILE A 1 93 ? -43.097 44.133 8.691 1.00 27.53 93 ILE A C 1
ATOM 772 O O . ILE A 1 93 ? -42.068 43.461 8.684 1.00 27.53 93 ILE A O 1
ATOM 776 N N . HIS A 1 94 ? -44.253 43.696 8.188 1.00 26.11 94 HIS A N 1
ATOM 777 C CA . HIS A 1 94 ? -44.485 42.415 7.522 1.00 26.11 94 HIS A CA 1
ATOM 778 C C . HIS A 1 94 ? -44.160 42.441 6.016 1.00 26.11 94 HIS A C 1
ATOM 780 O O . HIS A 1 94 ? -44.648 43.314 5.310 1.00 26.11 94 HIS A O 1
ATOM 786 N N . GLY A 1 95 ? -43.581 41.340 5.524 1.00 23.94 95 GLY A N 1
ATOM 787 C CA . GLY A 1 95 ? -44.175 40.554 4.427 1.00 23.94 95 GLY A CA 1
ATOM 788 C C . GLY A 1 95 ? -43.989 40.990 2.961 1.00 23.94 95 GLY A C 1
ATOM 789 O O . GLY A 1 95 ? -43.465 42.049 2.658 1.00 23.94 95 GLY A O 1
ATOM 790 N N . LEU A 1 96 ? -44.514 40.113 2.082 1.00 25.55 96 LEU A N 1
ATOM 791 C CA . LEU A 1 96 ? -44.510 40.107 0.599 1.00 25.55 96 LEU A CA 1
ATOM 792 C C . LEU A 1 96 ? -43.175 39.628 -0.021 1.00 25.55 96 LEU A C 1
ATOM 794 O O . LEU A 1 96 ? -42.152 40.279 0.124 1.00 25.55 96 LEU A O 1
ATOM 798 N N . LYS A 1 97 ? -43.037 38.397 -0.548 1.00 25.17 97 LYS A N 1
ATOM 799 C CA . LYS A 1 97 ? -43.743 37.636 -1.619 1.00 25.17 97 LYS A CA 1
ATOM 800 C C . LYS A 1 97 ? -43.472 38.126 -3.054 1.00 25.17 97 LYS A C 1
ATOM 802 O O . LYS A 1 97 ? -43.884 39.223 -3.398 1.00 25.17 97 LYS A O 1
ATOM 807 N N . THR A 1 98 ? -43.027 37.170 -3.894 1.00 26.06 98 THR A N 1
ATOM 808 C CA . THR A 1 98 ? -43.227 37.065 -5.369 1.00 26.06 98 THR A CA 1
ATOM 809 C C . THR A 1 98 ? -42.583 38.156 -6.258 1.00 26.06 98 THR A C 1
ATOM 811 O O . THR A 1 98 ? -42.466 39.291 -5.835 1.00 26.06 98 THR A O 1
ATOM 814 N N . ALA A 1 99 ? -42.137 37.915 -7.501 1.00 26.06 99 ALA A N 1
ATOM 815 C CA . ALA A 1 99 ? -42.104 36.706 -8.338 1.00 26.06 99 ALA A CA 1
ATOM 816 C C . ALA A 1 99 ? -40.952 36.751 -9.376 1.00 26.06 99 ALA A C 1
ATOM 818 O O . ALA A 1 99 ? -40.503 37.818 -9.777 1.00 26.06 99 ALA A O 1
ATOM 819 N N . ASP A 1 100 ? -40.531 35.560 -9.809 1.00 28.20 100 ASP A N 1
ATOM 820 C CA . ASP A 1 100 ? -40.281 35.129 -11.198 1.00 28.20 100 ASP A CA 1
ATOM 821 C C . ASP A 1 100 ? -40.091 36.187 -12.320 1.00 28.20 100 ASP A C 1
ATOM 823 O O . ASP A 1 100 ? -41.020 36.943 -12.623 1.00 28.20 100 ASP A O 1
ATOM 827 N N . LYS A 1 101 ? -38.955 36.122 -13.049 1.00 27.97 101 LYS A N 1
ATOM 828 C CA . LYS A 1 101 ? -38.954 35.986 -14.528 1.00 27.97 101 LYS A CA 1
ATOM 829 C C . LYS A 1 101 ? -37.576 35.779 -15.175 1.00 27.97 101 LYS A C 1
ATOM 831 O O . LYS A 1 101 ? -36.585 36.423 -14.850 1.00 27.97 101 LYS A O 1
ATOM 836 N N . ASN A 1 102 ? -37.589 34.924 -16.199 1.00 27.03 102 ASN A N 1
ATOM 837 C CA . ASN A 1 102 ? -36.540 34.697 -17.199 1.00 27.03 102 ASN A CA 1
ATOM 838 C C . ASN A 1 102 ? -35.954 35.977 -17.828 1.00 27.03 102 ASN A C 1
ATOM 840 O O . ASN A 1 102 ? -36.713 36.864 -18.222 1.00 27.03 102 ASN A O 1
ATOM 844 N N . LEU A 1 103 ? -34.654 35.964 -18.160 1.00 26.34 103 LEU A N 1
ATOM 845 C CA . LEU A 1 103 ? -34.136 36.748 -19.289 1.00 26.34 103 LEU A CA 1
ATOM 846 C C . LEU A 1 103 ? -33.081 35.978 -20.106 1.00 26.34 103 LEU A C 1
ATOM 848 O O . LEU A 1 103 ? -32.168 35.359 -19.566 1.00 26.34 103 LEU A O 1
ATOM 852 N N . ARG A 1 104 ? -33.239 36.003 -21.435 1.00 27.41 104 ARG A N 1
ATOM 853 C CA . ARG A 1 104 ? -32.378 35.312 -22.410 1.00 27.41 104 ARG A CA 1
ATOM 854 C C . ARG A 1 104 ? -31.086 36.094 -22.662 1.00 27.41 104 ARG A C 1
ATOM 856 O O . ARG A 1 104 ? -31.144 37.293 -22.920 1.00 27.41 104 ARG A O 1
ATOM 863 N N . PHE A 1 105 ? -29.955 35.396 -22.753 1.00 25.55 105 PHE A N 1
ATOM 864 C CA . PHE A 1 105 ? -28.732 35.958 -23.335 1.00 25.55 105 PHE A CA 1
ATOM 865 C C . PHE A 1 105 ? -28.880 36.164 -24.853 1.00 25.55 105 PHE A C 1
ATOM 867 O O . PHE A 1 105 ? -29.243 35.239 -25.584 1.00 25.55 105 PHE A O 1
ATOM 874 N N . LYS A 1 106 ? -28.529 37.360 -25.339 1.00 26.50 106 LYS A N 1
ATOM 875 C CA . LYS A 1 106 ? -28.223 37.637 -26.752 1.00 26.50 106 LYS A CA 1
ATOM 876 C C . LYS A 1 106 ? -26.730 37.942 -26.888 1.00 26.50 106 LYS A C 1
ATOM 878 O O . LYS A 1 106 ? -26.179 38.693 -26.091 1.00 26.50 106 LYS A O 1
ATOM 883 N N . LYS A 1 107 ? -26.094 37.382 -27.922 1.00 30.50 107 LYS A N 1
ATOM 884 C CA . LYS A 1 107 ? -24.758 37.792 -28.380 1.00 30.50 107 LYS A CA 1
ATOM 885 C C . LYS A 1 107 ? -24.809 39.214 -28.951 1.00 30.50 107 LYS A C 1
ATOM 887 O O . LYS A 1 107 ? -25.704 39.484 -29.747 1.00 30.50 107 LYS A O 1
ATOM 892 N N . THR A 1 108 ? -23.760 39.997 -28.705 1.00 25.33 108 THR A N 1
ATOM 893 C CA . THR A 1 108 ? -23.231 40.979 -29.669 1.00 25.33 108 THR A CA 1
ATOM 894 C C . THR A 1 108 ? -21.706 40.970 -29.565 1.00 25.33 108 THR A C 1
ATOM 896 O O . THR A 1 108 ? -21.169 40.837 -28.468 1.00 25.33 108 THR A O 1
ATOM 899 N N . LEU A 1 109 ? -21.009 41.066 -30.699 1.00 28.55 109 LEU A N 1
ATOM 900 C CA . LEU A 1 109 ? -19.549 41.017 -30.788 1.00 28.55 109 LEU A CA 1
ATOM 901 C C . LEU A 1 109 ? -19.107 42.020 -31.870 1.00 28.55 109 LEU A C 1
ATOM 903 O O . LEU A 1 109 ? -19.540 41.903 -33.011 1.00 28.55 109 LEU A O 1
ATOM 907 N N . ASN A 1 110 ? -18.288 43.004 -31.495 1.00 26.27 110 ASN A N 1
ATOM 908 C CA . ASN A 1 110 ? -17.554 43.945 -32.360 1.00 26.27 110 ASN A CA 1
ATOM 909 C C . ASN A 1 110 ? -16.233 44.245 -31.613 1.00 26.27 110 ASN A C 1
ATOM 911 O O . ASN A 1 110 ? -16.294 44.445 -30.404 1.00 26.27 110 ASN A O 1
ATOM 915 N N . LYS A 1 111 ? -15.011 44.148 -32.158 1.00 27.38 111 LYS A N 1
ATOM 916 C CA . LYS A 1 111 ? -14.426 44.486 -33.478 1.00 27.38 111 LYS A CA 1
ATOM 917 C C . LYS A 1 111 ? -13.931 45.939 -33.557 1.00 27.38 111 LYS A C 1
ATOM 919 O O . LYS A 1 111 ? -14.707 46.814 -33.923 1.00 27.38 111 LYS A O 1
ATOM 924 N N . THR A 1 112 ? -12.613 46.123 -33.396 1.00 26.44 112 THR A N 1
ATOM 925 C CA . THR A 1 112 ? -11.872 47.309 -33.869 1.00 26.44 112 THR A CA 1
ATOM 926 C C . THR A 1 112 ? -10.420 46.932 -34.238 1.00 26.44 112 THR A C 1
ATOM 928 O O . THR A 1 112 ? -9.676 46.548 -33.350 1.00 26.44 112 THR A O 1
ATOM 931 N N . TYR A 1 113 ? -10.092 47.007 -35.541 1.00 23.56 113 TYR A N 1
ATOM 932 C CA . TYR A 1 113 ? -8.820 47.396 -36.215 1.00 23.56 113 TYR A CA 1
ATOM 933 C C . TYR A 1 113 ? -7.435 46.821 -35.756 1.00 23.56 113 TYR A C 1
ATOM 935 O O . TYR A 1 113 ? -7.170 46.776 -34.565 1.00 23.56 113 TYR A O 1
ATOM 943 N N . LYS A 1 114 ? -6.490 46.294 -36.580 1.00 27.02 114 LYS A N 1
ATOM 944 C CA . LYS A 1 114 ? -5.985 46.564 -37.970 1.00 27.02 114 LYS A CA 1
ATOM 945 C C . LYS A 1 114 ? -5.335 47.964 -38.128 1.00 27.02 114 LYS A C 1
ATOM 947 O O . LYS A 1 114 ? -5.871 48.913 -37.586 1.00 27.02 114 LYS A O 1
ATOM 952 N N . ASP A 1 115 ? -4.199 48.208 -38.794 1.00 29.20 115 ASP A N 1
ATOM 953 C CA . ASP A 1 115 ? -3.385 47.479 -39.793 1.00 29.20 115 ASP A CA 1
ATOM 954 C C . ASP A 1 115 ? -1.864 47.801 -39.650 1.00 29.20 115 ASP A C 1
ATOM 956 O O . ASP A 1 115 ? -1.497 48.660 -38.849 1.00 29.20 115 ASP A O 1
ATOM 960 N N . ASN A 1 116 ? -1.053 47.197 -40.550 1.00 26.73 116 ASN A N 1
ATOM 961 C CA . ASN A 1 116 ? 0.318 47.554 -41.009 1.00 26.73 116 ASN A CA 1
ATOM 962 C C . ASN A 1 116 ? 1.517 46.869 -40.296 1.00 26.73 116 ASN A C 1
ATOM 964 O O . ASN A 1 116 ? 1.513 46.770 -39.076 1.00 26.73 116 ASN A O 1
ATOM 968 N N . PHE A 1 117 ? 2.584 46.394 -40.979 1.00 24.91 117 PHE A N 1
ATOM 969 C CA . PHE A 1 117 ? 2.807 46.110 -42.425 1.00 24.91 117 PHE A CA 1
ATOM 970 C C . PHE A 1 117 ? 3.944 45.057 -42.644 1.00 24.91 117 PHE A C 1
ATOM 972 O O . PHE A 1 117 ? 4.358 44.402 -41.694 1.00 24.91 117 PHE A O 1
ATOM 979 N N . ASN A 1 118 ? 4.430 44.888 -43.888 1.00 27.47 118 ASN A N 1
ATOM 980 C CA . ASN A 1 118 ? 5.556 44.010 -44.305 1.00 27.47 118 ASN A CA 1
ATOM 981 C C . ASN A 1 118 ? 6.931 44.763 -44.271 1.00 27.47 118 ASN A C 1
ATOM 983 O O . ASN A 1 118 ? 6.915 45.963 -44.010 1.00 27.47 118 ASN A O 1
ATOM 987 N N . LYS A 1 119 ? 8.135 44.215 -44.568 1.00 27.06 119 LYS A N 1
ATOM 988 C CA . LYS A 1 119 ? 8.550 43.182 -45.561 1.00 27.06 119 LYS A CA 1
ATOM 989 C C . LYS A 1 119 ? 10.070 42.813 -45.441 1.00 27.06 119 LYS A C 1
ATOM 991 O O . LYS A 1 119 ? 10.771 43.507 -44.716 1.00 27.06 119 LYS A O 1
ATOM 996 N N . ASN A 1 120 ? 10.537 41.849 -46.265 1.00 26.44 120 ASN A N 1
ATOM 997 C CA . ASN A 1 120 ? 11.935 41.457 -46.628 1.00 26.44 120 ASN A CA 1
ATOM 998 C C . ASN A 1 120 ? 12.668 40.522 -45.620 1.00 26.44 120 ASN A C 1
ATOM 1000 O O . ASN A 1 120 ? 12.503 40.693 -44.418 1.00 26.44 120 ASN A O 1
ATOM 1004 N N . GLU A 1 121 ? 13.276 39.378 -46.006 1.00 27.14 121 GLU A N 1
ATOM 1005 C CA . GLU A 1 121 ? 14.452 39.117 -46.901 1.00 27.14 121 GLU A CA 1
ATOM 1006 C C . GLU A 1 121 ? 15.764 39.695 -46.322 1.00 27.14 121 GLU A C 1
ATOM 1008 O O . GLU A 1 121 ? 15.740 40.834 -45.870 1.00 27.14 121 GLU A O 1
ATOM 1013 N N . SER A 1 122 ? 16.933 39.031 -46.306 1.00 25.33 122 SER A N 1
ATOM 1014 C CA . SER A 1 122 ? 17.378 37.654 -46.650 1.00 25.33 122 SER A CA 1
ATOM 1015 C C . SER A 1 122 ? 18.832 37.447 -46.127 1.00 25.33 122 SER A C 1
ATOM 1017 O O . SER A 1 122 ? 19.352 38.350 -45.483 1.00 25.33 122 SER A O 1
ATOM 1019 N N . GLU A 1 123 ? 19.484 36.319 -46.470 1.00 25.94 123 GLU A N 1
ATOM 1020 C CA . GLU A 1 123 ? 20.954 36.052 -46.471 1.00 25.94 123 GLU A CA 1
ATOM 1021 C C . GLU A 1 123 ? 21.589 35.153 -45.383 1.00 25.94 123 GLU A C 1
ATOM 1023 O O . GLU A 1 123 ? 21.069 34.934 -44.290 1.00 25.94 123 GLU A O 1
ATOM 1028 N N . GLU A 1 124 ? 22.707 34.551 -45.804 1.00 26.47 124 GLU A N 1
ATOM 1029 C CA . GLU A 1 124 ? 23.465 33.440 -45.219 1.00 26.47 124 GLU A CA 1
ATOM 1030 C C . GLU A 1 124 ? 24.682 33.932 -44.411 1.00 26.47 124 GLU A C 1
ATOM 1032 O O . GLU A 1 124 ? 25.181 35.035 -44.628 1.00 26.47 124 GLU A O 1
ATOM 1037 N N . SER A 1 125 ? 25.245 33.084 -43.542 1.00 25.09 125 SER A N 1
ATOM 1038 C CA . SER A 1 125 ? 26.711 32.911 -43.426 1.00 25.09 125 SER A CA 1
ATOM 1039 C C . SER A 1 125 ? 27.081 31.729 -42.521 1.00 25.09 125 SER A C 1
ATOM 1041 O O . SER A 1 125 ? 26.382 31.402 -41.563 1.00 25.09 125 SER A O 1
ATOM 1043 N N . GLU A 1 126 ? 28.188 31.073 -42.868 1.00 24.78 126 GLU A N 1
ATOM 1044 C CA . GLU A 1 126 ? 28.769 29.916 -42.177 1.00 24.78 126 GLU A CA 1
ATOM 1045 C C . GLU A 1 126 ? 29.833 30.325 -41.134 1.00 24.78 126 GLU A C 1
ATOM 1047 O O . GLU A 1 126 ? 30.229 31.486 -41.063 1.00 24.78 126 GLU A O 1
ATOM 1052 N N . MET A 1 127 ? 30.394 29.316 -40.443 1.00 21.89 127 MET A N 1
ATOM 1053 C CA . MET A 1 127 ? 31.663 29.353 -39.686 1.00 21.89 127 MET A CA 1
ATOM 1054 C C . MET A 1 127 ? 31.687 30.186 -38.375 1.00 21.89 127 MET A C 1
ATOM 1056 O O . MET A 1 127 ? 30.986 31.174 -38.222 1.00 21.89 127 MET A O 1
ATOM 1060 N N . SER A 1 128 ? 32.471 29.833 -37.346 1.00 24.22 128 SER A N 1
ATOM 1061 C CA . SER A 1 128 ? 33.445 28.737 -37.211 1.00 24.22 128 SER A CA 1
ATOM 1062 C C . SER A 1 128 ? 33.531 28.175 -35.785 1.00 24.22 128 SER A C 1
ATOM 1064 O O . SER A 1 128 ? 33.387 28.880 -34.791 1.00 24.22 128 SER A O 1
ATOM 1066 N N . GLU A 1 129 ? 33.867 26.891 -35.740 1.00 23.19 129 GLU A N 1
ATOM 1067 C CA . GLU A 1 129 ? 34.593 26.155 -34.701 1.00 23.19 129 GLU A CA 1
ATOM 1068 C C . GLU A 1 129 ? 35.499 26.991 -33.762 1.00 23.19 129 GLU A C 1
ATOM 1070 O O . GLU A 1 129 ? 36.325 27.778 -34.223 1.00 23.19 129 GLU A O 1
ATOM 1075 N N . TYR A 1 130 ? 35.417 26.741 -32.446 1.00 22.59 130 TYR A N 1
ATOM 1076 C CA . TYR A 1 130 ? 36.594 26.767 -31.563 1.00 22.59 130 TYR A CA 1
ATOM 1077 C C . TYR A 1 130 ? 36.390 25.862 -30.341 1.00 22.59 130 TYR A C 1
ATOM 1079 O O . TYR A 1 130 ? 35.553 26.112 -29.474 1.00 22.59 130 TYR A O 1
ATOM 1087 N N . SER A 1 131 ? 37.177 24.793 -30.272 1.00 21.83 131 SER A N 1
ATOM 1088 C CA . SER A 1 131 ? 37.236 23.865 -29.143 1.00 21.83 131 SER A CA 1
ATOM 1089 C C . SER A 1 131 ? 38.286 24.299 -28.120 1.00 21.83 131 SER A C 1
ATOM 1091 O O . SER A 1 131 ? 39.438 24.519 -28.495 1.00 21.83 131 SER A O 1
ATOM 1093 N N . VAL A 1 132 ? 37.948 24.291 -26.829 1.00 23.36 132 VAL A N 1
ATOM 1094 C CA . VAL A 1 132 ? 38.937 24.157 -25.747 1.00 23.36 132 VAL A CA 1
ATOM 1095 C C . VAL A 1 132 ? 38.404 23.158 -24.725 1.00 23.36 132 VAL A C 1
ATOM 1097 O O . VAL A 1 132 ? 37.398 23.408 -24.066 1.00 23.36 132 VAL A O 1
ATOM 1100 N N . ASN A 1 133 ? 39.095 22.025 -24.592 1.00 23.31 133 ASN A N 1
ATOM 1101 C CA . ASN A 1 133 ? 38.896 21.111 -23.473 1.00 23.31 133 ASN A CA 1
ATOM 1102 C C . ASN A 1 133 ? 39.422 21.767 -22.192 1.00 23.31 133 ASN A C 1
ATOM 1104 O O . ASN A 1 133 ? 40.569 22.214 -22.164 1.00 23.31 133 ASN A O 1
ATOM 1108 N N . MET A 1 134 ? 38.648 21.716 -21.110 1.00 22.59 134 MET A N 1
ATOM 1109 C CA . MET A 1 134 ? 39.226 21.724 -19.770 1.00 22.59 134 MET A CA 1
ATOM 1110 C C . MET A 1 134 ? 38.569 20.627 -18.941 1.00 22.59 134 MET A C 1
ATOM 1112 O O . MET A 1 134 ? 37.430 20.729 -18.495 1.00 22.59 134 MET A O 1
ATOM 1116 N N . GLU A 1 135 ? 39.310 19.536 -18.811 1.00 25.66 135 GLU A N 1
ATOM 1117 C CA . GLU A 1 135 ? 38.960 18.363 -18.032 1.00 25.66 135 GLU A CA 1
ATOM 1118 C C . GLU A 1 135 ? 39.257 18.660 -16.556 1.00 25.66 135 GLU A C 1
ATOM 1120 O O . GLU A 1 135 ? 40.405 18.896 -16.181 1.00 25.66 135 GLU A O 1
ATOM 1125 N N . SER A 1 136 ? 38.224 18.684 -15.711 1.00 23.66 136 SER A N 1
ATOM 1126 C CA . SER A 1 136 ? 38.390 18.713 -14.257 1.00 23.66 136 SER A CA 1
ATOM 1127 C C . SER A 1 136 ? 37.423 17.733 -13.606 1.00 23.66 136 SER A C 1
ATOM 1129 O O . SER A 1 136 ? 36.239 18.020 -13.424 1.00 23.66 136 SER A O 1
ATOM 1131 N N . THR A 1 137 ? 37.949 16.564 -13.257 1.00 29.52 137 THR A N 1
ATOM 1132 C CA . THR A 1 137 ? 37.296 15.583 -12.392 1.00 29.52 137 THR A CA 1
ATOM 1133 C C . THR A 1 137 ? 36.993 16.191 -11.024 1.00 29.52 137 THR A C 1
ATOM 1135 O O . THR A 1 137 ? 37.918 16.504 -10.273 1.00 29.52 137 THR A O 1
ATOM 1138 N N . LEU A 1 138 ? 35.711 16.296 -10.680 1.00 24.52 138 LEU A N 1
ATOM 1139 C CA . LEU A 1 138 ? 35.245 16.426 -9.303 1.00 24.52 138 LEU A CA 1
ATOM 1140 C C . LEU A 1 138 ? 34.153 15.380 -9.070 1.00 24.52 138 LEU A C 1
ATOM 1142 O O . LEU A 1 138 ? 33.137 15.351 -9.763 1.00 24.52 138 LEU A O 1
ATOM 1146 N N . GLU A 1 139 ? 34.420 14.480 -8.128 1.00 27.69 139 GLU A N 1
ATOM 1147 C CA . GLU A 1 139 ? 33.458 13.508 -7.620 1.00 27.69 139 GLU A CA 1
ATOM 1148 C C . GLU A 1 139 ? 32.554 14.221 -6.607 1.00 27.69 139 GLU A C 1
ATOM 1150 O O . GLU A 1 139 ? 32.943 14.422 -5.457 1.00 27.69 139 GLU A O 1
ATOM 1155 N N . ASP A 1 140 ? 31.355 14.625 -7.030 1.00 26.50 140 ASP A N 1
ATOM 1156 C CA . ASP A 1 140 ? 30.365 15.215 -6.125 1.00 26.50 140 ASP A CA 1
ATOM 1157 C C . ASP A 1 140 ? 29.496 14.121 -5.476 1.00 26.50 140 ASP A C 1
ATOM 1159 O O . ASP A 1 140 ? 28.545 13.601 -6.068 1.00 26.50 140 ASP A O 1
ATOM 1163 N N . ASP A 1 141 ? 29.809 13.806 -4.216 1.00 25.55 141 ASP A N 1
ATOM 1164 C CA . ASP A 1 141 ? 28.946 13.058 -3.293 1.00 25.55 141 ASP A CA 1
ATOM 1165 C C . ASP A 1 141 ? 27.656 13.862 -3.009 1.00 25.55 141 ASP A C 1
ATOM 1167 O O . ASP A 1 141 ? 27.596 14.700 -2.104 1.00 25.55 141 ASP A O 1
ATOM 1171 N N . VAL A 1 142 ? 26.589 13.613 -3.776 1.00 27.50 142 VAL A N 1
ATOM 1172 C CA . VAL A 1 142 ? 25.285 14.265 -3.556 1.00 27.50 142 VAL A CA 1
ATOM 1173 C C . VAL A 1 142 ? 24.489 13.539 -2.463 1.00 27.50 142 VAL A C 1
ATOM 1175 O O . VAL A 1 142 ? 23.854 12.508 -2.704 1.00 27.50 142 VAL A O 1
ATOM 1178 N N . ASP A 1 143 ? 24.484 14.114 -1.257 1.00 24.03 143 ASP A N 1
ATOM 1179 C CA . ASP A 1 143 ? 23.668 13.672 -0.117 1.00 24.03 143 ASP A CA 1
ATOM 1180 C C . ASP A 1 143 ? 22.163 13.859 -0.393 1.00 24.03 143 ASP A C 1
ATOM 1182 O O . ASP A 1 143 ? 21.594 14.943 -0.255 1.00 24.03 143 ASP A O 1
ATOM 1186 N N . TYR A 1 144 ? 21.499 12.770 -0.783 1.00 28.98 144 TYR A N 1
ATOM 1187 C CA . TYR A 1 144 ? 20.058 12.712 -1.048 1.00 28.98 144 TYR A CA 1
ATOM 1188 C C . TYR A 1 144 ? 19.214 12.713 0.246 1.00 28.98 144 TYR A C 1
ATOM 1190 O O . TYR A 1 144 ? 18.458 11.775 0.510 1.00 28.98 144 TYR A O 1
ATOM 1198 N N . ASN A 1 145 ? 19.300 13.777 1.052 1.00 32.75 145 ASN A N 1
ATOM 1199 C CA . ASN A 1 145 ? 18.379 14.048 2.165 1.00 32.75 145 ASN A CA 1
ATOM 1200 C C . ASN A 1 145 ? 18.163 15.555 2.404 1.00 32.75 145 ASN A C 1
ATOM 1202 O O . ASN A 1 145 ? 18.751 16.112 3.328 1.00 32.75 145 ASN A O 1
ATOM 1206 N N . ASN A 1 146 ? 17.277 16.190 1.623 1.00 33.03 146 ASN A N 1
ATOM 1207 C CA . ASN A 1 146 ? 16.276 17.199 2.048 1.00 33.03 146 ASN A CA 1
ATOM 1208 C C . ASN A 1 146 ? 15.854 18.103 0.873 1.00 33.03 146 ASN A C 1
ATOM 1210 O O . ASN A 1 146 ? 16.270 19.254 0.804 1.00 33.03 146 ASN A O 1
ATOM 1214 N N . ASP A 1 147 ? 14.935 17.631 0.029 1.00 27.06 147 ASP A N 1
ATOM 1215 C CA . ASP A 1 147 ? 14.168 18.521 -0.850 1.00 27.06 147 ASP A CA 1
ATOM 1216 C C . ASP A 1 147 ? 12.732 18.657 -0.339 1.00 27.06 147 ASP A C 1
ATOM 1218 O O . ASP A 1 147 ? 11.857 17.816 -0.565 1.00 27.06 147 ASP A O 1
ATOM 1222 N N . VAL A 1 148 ? 12.501 19.747 0.395 1.00 28.42 148 VAL A N 1
ATOM 1223 C CA . VAL A 1 148 ? 11.168 20.215 0.779 1.00 28.42 148 VAL A CA 1
ATOM 1224 C C . VAL A 1 148 ? 10.639 21.091 -0.354 1.00 28.42 148 VAL A C 1
ATOM 1226 O O . VAL A 1 148 ? 10.966 22.273 -0.423 1.00 28.42 148 VAL A O 1
ATOM 1229 N N . TYR A 1 149 ? 9.792 20.533 -1.221 1.00 31.78 149 TYR A N 1
ATOM 1230 C CA . TYR A 1 149 ? 9.080 21.317 -2.231 1.00 31.78 149 TYR A CA 1
ATOM 1231 C C . TYR A 1 149 ? 7.652 21.650 -1.792 1.00 31.78 149 TYR A C 1
ATOM 1233 O O . TYR A 1 149 ? 6.813 20.772 -1.585 1.00 31.78 149 TYR A O 1
ATOM 1241 N N . THR A 1 150 ? 7.373 22.948 -1.685 1.00 30.39 150 THR A N 1
ATOM 1242 C CA . THR A 1 150 ? 6.026 23.510 -1.548 1.00 30.39 150 THR A CA 1
ATOM 1243 C C . THR A 1 150 ? 5.359 23.590 -2.925 1.00 30.39 150 THR A C 1
ATOM 1245 O O . THR A 1 150 ? 5.597 24.539 -3.671 1.00 30.39 150 THR A O 1
ATOM 1248 N N . GLU A 1 151 ? 4.524 22.608 -3.271 1.00 36.28 151 GLU A N 1
ATOM 1249 C CA . GLU A 1 151 ? 3.776 22.562 -4.541 1.00 36.28 151 GLU A CA 1
ATOM 1250 C C . GLU A 1 151 ? 2.298 22.951 -4.358 1.00 36.28 151 GLU A C 1
ATOM 1252 O O . GLU A 1 151 ? 1.396 22.146 -4.582 1.00 36.28 151 GLU A O 1
ATOM 1257 N N . ASP A 1 152 ? 2.041 24.208 -3.987 1.00 27.72 152 ASP A N 1
ATOM 1258 C CA . ASP A 1 152 ? 0.691 24.786 -3.965 1.00 27.72 152 ASP A CA 1
ATOM 1259 C C . ASP A 1 152 ? 0.621 26.046 -4.838 1.00 27.72 152 ASP A C 1
ATOM 1261 O O . ASP A 1 152 ? 1.163 27.089 -4.470 1.00 27.72 152 ASP A O 1
ATOM 1265 N N . ASN A 1 153 ? -0.059 25.920 -5.991 1.00 27.16 153 ASN A N 1
ATOM 1266 C CA . ASN A 1 153 ? -0.897 26.920 -6.693 1.00 27.16 153 ASN A CA 1
ATOM 1267 C C . ASN A 1 153 ? -0.881 26.738 -8.226 1.00 27.16 153 ASN A C 1
ATOM 1269 O O . ASN A 1 153 ? -0.241 27.521 -8.919 1.00 27.16 153 ASN A O 1
ATOM 1273 N N . TYR A 1 154 ? -1.648 25.782 -8.779 1.00 25.42 154 TYR A N 1
ATOM 1274 C CA . TYR A 1 154 ? -2.271 25.957 -10.112 1.00 25.42 154 TYR A CA 1
ATOM 1275 C C . TYR A 1 154 ? -3.419 24.962 -10.399 1.00 25.42 154 TYR A C 1
ATOM 1277 O O . TYR A 1 154 ? -3.317 24.083 -11.251 1.00 25.42 154 TYR A O 1
ATOM 1285 N N . TYR A 1 155 ? -4.558 25.117 -9.716 1.00 25.52 155 TYR A N 1
ATOM 1286 C CA . TYR A 1 155 ? -5.828 24.517 -10.156 1.00 25.52 155 TYR A CA 1
ATOM 1287 C C . TYR A 1 155 ? -6.969 25.533 -10.099 1.00 25.52 155 TYR A C 1
ATOM 1289 O O . TYR A 1 155 ? -7.772 25.555 -9.172 1.00 25.52 155 TYR A O 1
ATOM 1297 N N . ASN A 1 156 ? -7.067 26.342 -11.152 1.00 26.84 156 ASN A N 1
ATOM 1298 C CA . ASN A 1 156 ? -8.318 26.960 -11.572 1.00 26.84 156 ASN A CA 1
ATOM 1299 C C . ASN A 1 156 ? -8.440 26.830 -13.096 1.00 26.84 156 ASN A C 1
ATOM 1301 O O . ASN A 1 156 ? -7.481 27.080 -13.817 1.00 26.84 156 ASN A O 1
ATOM 1305 N N . ASN A 1 157 ? -9.643 26.481 -13.559 1.00 25.11 157 ASN A N 1
ATOM 1306 C CA . ASN A 1 157 ? -10.085 26.501 -14.960 1.00 25.11 157 ASN A CA 1
ATOM 1307 C C . ASN A 1 157 ? -9.389 25.547 -15.956 1.00 25.11 157 ASN A C 1
ATOM 1309 O O . ASN A 1 157 ? -8.577 25.992 -16.754 1.00 25.11 157 ASN A O 1
ATOM 1313 N N . VAL A 1 158 ? -9.872 24.300 -16.058 1.00 24.81 158 VAL A N 1
ATOM 1314 C CA . VAL A 1 158 ? -10.400 23.762 -17.336 1.00 24.81 158 VAL A CA 1
ATOM 1315 C C . VAL A 1 158 ? -11.557 22.809 -17.016 1.00 24.81 158 VAL A C 1
ATOM 1317 O O . VAL A 1 158 ? -11.388 21.848 -16.268 1.00 24.81 158 VAL A O 1
ATOM 1320 N N . ALA A 1 159 ? -12.732 23.056 -17.598 1.00 23.58 159 ALA A N 1
ATOM 1321 C CA . ALA A 1 159 ? -13.838 22.103 -17.618 1.00 23.58 159 ALA A CA 1
ATOM 1322 C C . ALA A 1 159 ? -13.978 21.540 -19.038 1.00 23.58 159 ALA A C 1
ATOM 1324 O O . ALA A 1 159 ? -14.450 22.240 -19.931 1.00 23.58 159 ALA A O 1
ATOM 1325 N N . GLU A 1 160 ? -13.583 20.283 -19.250 1.00 27.20 160 GLU A N 1
ATOM 1326 C CA . GLU A 1 160 ? -13.790 19.596 -20.529 1.00 27.20 160 GLU A CA 1
ATOM 1327 C C . GLU A 1 160 ? -14.995 18.656 -20.471 1.00 27.20 160 GLU A C 1
ATOM 1329 O O . GLU A 1 160 ? -15.037 17.673 -19.728 1.00 27.20 160 GLU A O 1
ATOM 1334 N N . ASN A 1 161 ? -15.985 18.962 -21.309 1.00 22.67 161 ASN A N 1
ATOM 1335 C CA . ASN A 1 161 ? -17.102 18.075 -21.593 1.00 22.67 161 ASN A CA 1
ATOM 1336 C C . ASN A 1 161 ? -16.638 16.971 -22.547 1.00 22.67 161 ASN A C 1
ATOM 1338 O O . ASN A 1 161 ? -16.239 17.261 -23.671 1.00 22.67 161 ASN A O 1
ATOM 1342 N N . THR A 1 162 ? -16.769 15.703 -22.160 1.00 24.59 162 THR A N 1
ATOM 1343 C CA . THR A 1 162 ? -16.714 14.587 -23.117 1.00 24.59 162 THR A CA 1
ATOM 1344 C C . THR A 1 162 ? -17.904 13.663 -22.898 1.00 24.59 162 THR A C 1
ATOM 1346 O O . THR A 1 162 ? -17.978 12.933 -21.912 1.00 24.59 162 THR A O 1
ATOM 1349 N N . ILE A 1 163 ? -18.853 13.711 -23.833 1.00 21.98 163 ILE A N 1
ATOM 1350 C CA . ILE A 1 163 ? -20.013 12.819 -23.876 1.00 21.98 163 ILE A CA 1
ATOM 1351 C C . ILE A 1 163 ? -19.569 11.519 -24.550 1.00 21.98 163 ILE A C 1
ATOM 1353 O O . ILE A 1 163 ? -19.352 11.492 -25.760 1.00 21.98 163 ILE A O 1
ATOM 1357 N N . VAL A 1 164 ? -19.455 10.435 -23.782 1.00 24.48 164 VAL A N 1
ATOM 1358 C CA . VAL A 1 164 ? -19.266 9.084 -24.332 1.00 24.48 164 VAL A CA 1
ATOM 1359 C C . VAL A 1 164 ? -20.626 8.397 -24.384 1.00 24.48 164 VAL A C 1
ATOM 1361 O O . VAL A 1 164 ? -21.314 8.300 -23.371 1.00 24.48 164 VAL A O 1
ATOM 1364 N N . LYS A 1 165 ? -21.031 7.950 -25.577 1.00 21.89 165 LYS A N 1
ATOM 1365 C CA . LYS A 1 165 ? -22.299 7.240 -25.785 1.00 21.89 165 LYS A CA 1
ATOM 1366 C C . LYS A 1 165 ? -22.206 5.818 -25.232 1.00 21.89 165 LYS A C 1
ATOM 1368 O O . LYS A 1 165 ? -21.330 5.059 -25.640 1.00 21.89 165 LYS A O 1
ATOM 1373 N N . GLU A 1 166 ? -23.136 5.462 -24.354 1.00 24.97 166 GLU A N 1
ATOM 1374 C CA . GLU A 1 166 ? -23.342 4.087 -23.899 1.00 24.97 166 GLU A CA 1
ATOM 1375 C C . GLU A 1 166 ? -23.829 3.191 -25.051 1.00 24.97 166 GLU A C 1
ATOM 1377 O O . GLU A 1 166 ? -24.632 3.606 -25.890 1.00 24.97 166 GLU A O 1
ATOM 1382 N N . LYS A 1 167 ? -23.346 1.946 -25.074 1.00 24.98 167 LYS A N 1
ATOM 1383 C CA . LYS A 1 167 ? -23.927 0.841 -25.842 1.00 24.98 167 LYS A CA 1
ATOM 1384 C C . LYS A 1 167 ? -24.034 -0.378 -24.939 1.00 24.98 167 LYS A C 1
ATOM 1386 O O . LYS A 1 167 ? -23.095 -0.698 -24.213 1.00 24.98 167 LYS A O 1
ATOM 1391 N N . GLU A 1 168 ? -25.183 -1.034 -25.009 1.00 25.30 168 GLU A N 1
ATOM 1392 C CA . GLU A 1 168 ? -25.529 -2.218 -24.230 1.00 25.30 168 GLU A CA 1
ATOM 1393 C C . GLU A 1 168 ? -24.568 -3.383 -24.502 1.00 25.30 168 GLU A C 1
ATOM 1395 O O . GLU A 1 168 ? -24.327 -3.735 -25.657 1.00 25.30 168 GLU A O 1
ATOM 1400 N N . ILE A 1 169 ? -24.111 -4.049 -23.438 1.00 26.20 169 ILE A N 1
ATOM 1401 C CA . ILE A 1 169 ? -23.857 -5.494 -23.457 1.00 26.20 169 ILE A CA 1
ATOM 1402 C C . ILE A 1 169 ? -24.427 -6.062 -22.161 1.00 26.20 169 ILE A C 1
ATOM 1404 O O . ILE A 1 169 ? -23.931 -5.779 -21.071 1.00 26.20 169 ILE A O 1
ATOM 1408 N N . ASP A 1 170 ? -25.475 -6.863 -22.304 1.00 25.03 170 ASP A N 1
ATOM 1409 C CA . ASP A 1 170 ? -26.147 -7.559 -21.212 1.00 25.03 170 ASP A CA 1
ATOM 1410 C C . ASP A 1 170 ? -25.730 -9.046 -21.172 1.00 25.03 170 ASP A C 1
ATOM 1412 O O . ASP A 1 170 ? -25.252 -9.591 -22.170 1.00 25.03 170 ASP A O 1
ATOM 1416 N N . LYS A 1 171 ? -25.986 -9.711 -20.036 1.00 24.55 171 LYS A N 1
ATOM 1417 C CA . LYS A 1 171 ? -25.771 -11.147 -19.724 1.00 24.55 171 LYS A CA 1
ATOM 1418 C C . LYS A 1 171 ? -24.328 -11.615 -19.452 1.00 24.55 171 LYS A C 1
ATOM 1420 O O . LYS A 1 171 ? -23.512 -11.771 -20.351 1.00 24.55 171 LYS A O 1
ATOM 1425 N N . ILE A 1 172 ? -24.105 -12.070 -18.212 1.00 27.34 172 ILE A N 1
ATOM 1426 C CA . ILE A 1 172 ? -23.691 -13.453 -17.873 1.00 27.34 172 ILE A CA 1
ATOM 1427 C C . ILE A 1 172 ? -24.065 -13.731 -16.401 1.00 27.34 172 ILE A C 1
ATOM 1429 O O . ILE A 1 172 ? -24.065 -12.828 -15.568 1.00 27.34 172 ILE A O 1
ATOM 1433 N N . GLY A 1 173 ? -24.468 -14.971 -16.106 1.00 24.34 173 GLY A N 1
ATOM 1434 C CA . GLY A 1 173 ? -25.264 -15.315 -14.922 1.00 24.34 173 GLY A CA 1
ATOM 1435 C C . GLY A 1 173 ? -24.561 -15.277 -13.557 1.00 24.34 173 GLY A C 1
ATOM 1436 O O . GLY A 1 173 ? -23.376 -15.580 -13.410 1.00 24.34 173 GLY A O 1
ATOM 1437 N N . THR A 1 174 ? -25.356 -14.975 -12.531 1.00 24.08 174 THR A N 1
ATOM 1438 C CA . THR A 1 174 ? -25.008 -15.033 -11.107 1.00 24.08 174 THR A CA 1
ATOM 1439 C C . THR A 1 174 ? -25.013 -16.469 -10.577 1.00 24.08 174 THR A C 1
ATOM 1441 O O . THR A 1 174 ? -26.037 -17.145 -10.593 1.00 24.08 174 THR A O 1
ATOM 1444 N N . ILE A 1 175 ? -23.885 -16.913 -10.012 1.00 28.33 175 ILE A N 1
ATOM 1445 C CA . ILE A 1 175 ? -23.804 -18.125 -9.182 1.00 28.33 175 ILE A CA 1
ATOM 1446 C C . ILE A 1 175 ? -23.511 -17.685 -7.747 1.00 28.33 175 ILE A C 1
ATOM 1448 O O . ILE A 1 175 ? -22.445 -17.135 -7.466 1.00 28.33 175 ILE A O 1
ATOM 1452 N N . GLY A 1 176 ? -24.466 -17.903 -6.843 1.00 24.50 176 GLY A N 1
ATOM 1453 C CA . GLY A 1 176 ? -24.312 -17.583 -5.425 1.00 24.50 176 GLY A CA 1
ATOM 1454 C C . GLY A 1 176 ? -23.431 -18.603 -4.704 1.00 24.50 176 GLY A C 1
ATOM 1455 O O . GLY A 1 176 ? -23.640 -19.805 -4.841 1.00 24.50 176 GLY A O 1
ATOM 1456 N N . LEU A 1 177 ? -22.470 -18.130 -3.907 1.00 26.94 177 LEU A N 1
ATOM 1457 C CA . LEU A 1 177 ? -21.672 -18.964 -3.005 1.00 26.94 177 LEU A CA 1
ATOM 1458 C C . LEU A 1 177 ? -21.373 -18.214 -1.703 1.00 26.94 177 LEU A C 1
ATOM 1460 O O . LEU A 1 177 ? -20.597 -17.261 -1.685 1.00 26.94 177 LEU A O 1
ATOM 1464 N N . ASN A 1 178 ? -21.953 -18.703 -0.607 1.00 28.23 178 ASN A N 1
ATOM 1465 C CA . ASN A 1 178 ? -21.443 -18.447 0.736 1.00 28.23 178 ASN A CA 1
ATOM 1466 C C . ASN A 1 178 ? -20.227 -19.351 1.010 1.00 28.23 178 ASN A C 1
ATOM 1468 O O . ASN A 1 178 ? -20.189 -20.491 0.547 1.00 28.23 178 ASN A O 1
ATOM 1472 N N . LYS A 1 179 ? -19.329 -18.862 1.878 1.00 27.78 179 LYS A N 1
ATOM 1473 C CA . LYS A 1 179 ? -18.068 -19.459 2.378 1.00 27.78 179 LYS A CA 1
ATOM 1474 C C . LYS A 1 179 ? -16.814 -19.207 1.511 1.00 27.78 179 LYS A C 1
ATOM 1476 O O . LYS A 1 179 ? -16.849 -19.389 0.295 1.00 27.78 179 LYS A O 1
ATOM 1481 N N . PRO A 1 180 ? -15.680 -18.821 2.136 1.00 30.69 180 PRO A N 1
ATOM 1482 C CA . PRO A 1 180 ? -14.378 -18.787 1.477 1.00 30.69 180 PRO A CA 1
ATOM 1483 C C . PRO A 1 180 ? -13.822 -20.210 1.330 1.00 30.69 180 PRO A C 1
ATOM 1485 O O . PRO A 1 180 ? -14.267 -21.111 2.037 1.00 30.69 180 PRO A O 1
ATOM 1488 N N . LEU A 1 181 ? -12.825 -20.383 0.453 1.00 32.38 181 LEU A N 1
ATOM 1489 C CA . LEU A 1 181 ? -11.674 -21.294 0.607 1.00 32.38 181 LEU A CA 1
ATOM 1490 C C . LEU A 1 181 ? -10.853 -21.318 -0.694 1.00 32.38 181 LEU A C 1
ATOM 1492 O O . LEU A 1 181 ? -11.206 -22.000 -1.655 1.00 32.38 181 LEU A O 1
ATOM 1496 N N . LEU A 1 182 ? -9.691 -20.662 -0.688 1.00 30.53 182 LEU A N 1
ATOM 1497 C CA . LEU A 1 182 ? -8.525 -21.287 -1.311 1.00 30.53 182 LEU A CA 1
ATOM 1498 C C . LEU A 1 182 ? -8.081 -22.368 -0.321 1.00 30.53 182 LEU A C 1
ATOM 1500 O O . LEU A 1 182 ? -7.600 -22.048 0.765 1.00 30.53 182 LEU A O 1
ATOM 1504 N N . LYS A 1 183 ? -8.328 -23.643 -0.641 1.00 28.03 183 LYS A N 1
ATOM 1505 C CA . LYS A 1 183 ? -7.859 -24.752 0.199 1.00 28.03 183 LYS A CA 1
ATOM 1506 C C . LYS A 1 183 ? -6.336 -24.809 0.124 1.00 28.03 183 LYS A C 1
ATOM 1508 O O . LYS A 1 183 ? -5.784 -25.203 -0.901 1.00 28.03 183 LYS A O 1
ATOM 1513 N N . PHE A 1 184 ? -5.673 -24.454 1.218 1.00 37.59 184 PHE A N 1
ATOM 1514 C CA . PHE A 1 184 ? -4.262 -24.759 1.410 1.00 37.59 184 PHE A CA 1
ATOM 1515 C C . PHE A 1 184 ? -4.091 -26.283 1.438 1.00 37.59 184 PHE A C 1
ATOM 1517 O O . PHE A 1 184 ? -4.714 -26.956 2.258 1.00 37.59 184 PHE A O 1
ATOM 1524 N N . LYS A 1 185 ? -3.253 -26.835 0.554 1.00 26.56 185 LYS A N 1
ATOM 1525 C CA . LYS A 1 185 ? -2.673 -28.160 0.792 1.00 26.56 185 LYS A CA 1
ATOM 1526 C C . LYS A 1 185 ? -1.543 -27.983 1.800 1.00 26.56 185 LYS A C 1
ATOM 1528 O O . LYS A 1 185 ? -0.585 -27.268 1.509 1.00 26.56 185 LYS A O 1
ATOM 1533 N N . SER A 1 186 ? -1.655 -28.622 2.960 1.00 27.73 186 SER A N 1
ATOM 1534 C CA . SER A 1 186 ? -0.487 -28.914 3.785 1.00 27.73 186 SER A CA 1
ATOM 1535 C C . SER A 1 186 ? 0.462 -29.811 2.986 1.00 27.73 186 SER A C 1
ATOM 1537 O O . SER A 1 186 ? 0.031 -30.750 2.313 1.00 27.73 186 SER A O 1
ATOM 1539 N N . PHE A 1 187 ? 1.757 -29.502 3.035 1.00 29.09 187 PHE A N 1
ATOM 1540 C CA . PHE A 1 187 ? 2.792 -30.459 2.661 1.00 29.09 187 PHE A CA 1
ATOM 1541 C C . PHE A 1 187 ? 3.033 -31.359 3.871 1.00 29.09 187 PHE A C 1
ATOM 1543 O O . PHE A 1 187 ? 3.846 -31.041 4.732 1.00 29.09 187 PHE A O 1
ATOM 1550 N N . GLU A 1 188 ? 2.305 -32.469 3.931 1.00 29.36 188 GLU A N 1
ATOM 1551 C CA . GLU A 1 188 ? 2.612 -33.590 4.817 1.00 29.36 188 GLU A CA 1
ATOM 1552 C C . GLU A 1 188 ? 2.807 -34.854 3.977 1.00 29.36 188 GLU A C 1
ATOM 1554 O O . GLU A 1 188 ? 2.239 -35.016 2.892 1.00 29.36 188 GLU A O 1
ATOM 1559 N N . THR A 1 189 ? 3.712 -35.705 4.443 1.00 27.41 189 THR A N 1
ATOM 1560 C CA . THR A 1 189 ? 4.265 -36.841 3.711 1.00 27.41 189 THR A CA 1
ATOM 1561 C C . THR A 1 189 ? 3.245 -37.964 3.516 1.00 27.41 189 THR A C 1
ATOM 1563 O O . THR A 1 189 ? 2.541 -38.365 4.438 1.00 27.41 189 THR A O 1
ATOM 1566 N N . LEU A 1 190 ? 3.199 -38.523 2.301 1.00 23.20 190 LEU A N 1
ATOM 1567 C CA . LEU A 1 190 ? 2.422 -39.731 2.001 1.00 23.20 190 LEU A CA 1
ATOM 1568 C C . LEU A 1 190 ? 2.930 -40.928 2.817 1.00 23.20 190 LEU A C 1
ATOM 1570 O O . LEU A 1 190 ? 4.136 -41.178 2.864 1.00 23.20 190 LEU A O 1
ATOM 1574 N N . PRO A 1 191 ? 2.003 -41.761 3.309 1.00 24.41 191 PRO A N 1
ATOM 1575 C CA . PRO A 1 191 ? 1.993 -43.139 2.820 1.00 24.41 191 PRO A CA 1
ATOM 1576 C C . PRO A 1 191 ? 0.643 -43.552 2.204 1.00 24.41 191 PRO A C 1
ATOM 1578 O O . PRO A 1 191 ? -0.397 -42.928 2.399 1.00 24.41 191 PRO A O 1
ATOM 1581 N N . LYS A 1 192 ? 0.683 -44.611 1.390 1.00 27.91 192 LYS A N 1
ATOM 1582 C CA . LYS A 1 192 ? -0.448 -45.129 0.602 1.00 27.91 192 LYS A CA 1
ATOM 1583 C C . LYS A 1 192 ? -1.378 -45.991 1.469 1.00 27.91 192 LYS A C 1
ATOM 1585 O O . LYS A 1 192 ? -0.868 -46.891 2.128 1.00 27.91 192 LYS A O 1
ATOM 1590 N N . ASN A 1 193 ? -2.706 -45.832 1.355 1.00 24.55 193 ASN A N 1
ATOM 1591 C CA . ASN A 1 193 ? -3.612 -46.877 0.821 1.00 24.55 193 ASN A CA 1
ATOM 1592 C C . ASN A 1 193 ? -5.124 -46.593 0.991 1.00 24.55 193 ASN A C 1
ATOM 1594 O O . ASN A 1 193 ? -5.557 -45.879 1.886 1.00 24.55 193 ASN A O 1
ATOM 1598 N N . SER A 1 194 ? -5.903 -47.311 0.168 1.00 25.27 194 SER A N 1
ATOM 1599 C CA . SER A 1 194 ? -7.326 -47.687 0.311 1.00 25.27 194 SER A CA 1
ATOM 1600 C C . SER A 1 194 ? -8.455 -46.744 -0.180 1.00 25.27 194 SER A C 1
ATOM 1602 O O . SER A 1 194 ? -8.862 -45.783 0.458 1.00 25.27 194 SER A O 1
ATOM 1604 N N . SER A 1 195 ? -9.031 -47.163 -1.317 1.00 25.69 195 SER A N 1
ATOM 1605 C CA . SER A 1 195 ? -10.450 -47.556 -1.448 1.00 25.69 195 SER A CA 1
ATOM 1606 C C . SER A 1 195 ? -11.579 -46.506 -1.478 1.00 25.69 195 SER A C 1
ATOM 1608 O O . SER A 1 195 ? -12.319 -46.313 -0.523 1.00 25.69 195 SER A O 1
ATOM 1610 N N . SER A 1 196 ? -11.819 -45.987 -2.688 1.00 25.64 196 SER A N 1
ATOM 1611 C CA . SER A 1 196 ? -13.103 -46.069 -3.426 1.00 25.64 196 SER A CA 1
ATOM 1612 C C . SER A 1 196 ? -14.464 -45.986 -2.697 1.00 25.64 196 SER A C 1
ATOM 1614 O O . SER A 1 196 ? -14.837 -46.900 -1.961 1.00 25.64 196 SER A O 1
ATOM 1616 N N . LYS A 1 197 ? -15.335 -45.087 -3.188 1.00 26.20 197 LYS A N 1
ATOM 1617 C CA . LYS A 1 197 ? -16.637 -45.469 -3.791 1.00 26.20 197 LYS A CA 1
ATOM 1618 C C . LYS A 1 197 ? -17.224 -44.330 -4.640 1.00 26.20 197 LYS A C 1
ATOM 1620 O O . LYS A 1 197 ? -17.399 -43.217 -4.159 1.00 26.20 197 LYS A O 1
ATOM 1625 N N . GLN A 1 198 ? -17.525 -44.622 -5.907 1.00 23.52 198 GLN A N 1
ATOM 1626 C CA . GLN A 1 198 ? -18.394 -43.800 -6.759 1.00 23.52 198 GLN A CA 1
ATOM 1627 C C . GLN A 1 198 ? -19.856 -44.210 -6.533 1.00 23.52 198 GLN A C 1
ATOM 1629 O O . GLN A 1 198 ? -20.121 -45.381 -6.265 1.00 23.52 198 GLN A O 1
ATOM 1634 N N . LEU A 1 199 ? -20.796 -43.286 -6.730 1.00 23.78 199 LEU A N 1
ATOM 1635 C CA . LEU A 1 199 ? -22.216 -43.595 -6.918 1.00 23.78 199 LEU A CA 1
ATOM 1636 C C . LEU A 1 199 ? -22.786 -42.716 -8.041 1.00 23.78 199 LEU A C 1
ATOM 1638 O O . LEU A 1 199 ? -22.383 -41.563 -8.199 1.00 23.78 199 LEU A O 1
ATOM 1642 N N . LYS A 1 200 ? -23.635 -43.324 -8.877 1.00 23.42 200 LYS A N 1
ATOM 1643 C CA . LYS A 1 200 ? -24.131 -42.783 -10.153 1.00 23.42 200 LYS A CA 1
ATOM 1644 C C . LYS A 1 200 ? -25.385 -41.917 -9.978 1.00 23.42 200 LYS A C 1
ATOM 1646 O O . LYS A 1 200 ? -26.028 -41.938 -8.935 1.00 23.42 200 LYS A O 1
ATOM 1651 N N . VAL A 1 201 ? -25.715 -41.192 -11.047 1.00 24.91 201 VAL A N 1
ATOM 1652 C CA . VAL A 1 201 ? -26.956 -40.429 -11.238 1.00 24.91 201 VAL A CA 1
ATOM 1653 C C . VAL A 1 201 ? -27.949 -41.257 -12.064 1.00 24.91 201 VAL A C 1
ATOM 1655 O O . VAL A 1 201 ? -27.547 -41.851 -13.063 1.00 24.91 201 VAL A O 1
ATOM 1658 N N . SER A 1 202 ? -29.212 -41.242 -11.638 1.00 23.94 202 SER A N 1
ATOM 1659 C CA . SER A 1 202 ? -30.432 -41.778 -12.274 1.00 23.94 202 SER A CA 1
ATOM 1660 C C . SER A 1 202 ? -31.617 -41.298 -11.406 1.00 23.94 202 SER A C 1
ATOM 1662 O O . SER A 1 202 ? -31.457 -41.268 -10.186 1.00 23.94 202 SER A O 1
ATOM 1664 N N . ASP A 1 203 ? -32.792 -40.882 -11.877 1.00 26.94 203 ASP A N 1
ATOM 1665 C CA . ASP A 1 203 ? -33.304 -40.661 -13.238 1.00 26.94 203 ASP A CA 1
ATOM 1666 C C . ASP A 1 203 ? -34.272 -39.454 -13.243 1.00 26.94 203 ASP A C 1
ATOM 1668 O O . ASP A 1 203 ? -34.495 -38.812 -12.213 1.00 26.94 203 ASP A O 1
ATOM 1672 N N . VAL A 1 204 ? -34.806 -39.104 -14.416 1.00 27.70 204 VAL A N 1
ATOM 1673 C CA . VAL A 1 204 ? -35.794 -38.029 -14.602 1.00 27.70 204 VAL A CA 1
ATOM 1674 C C . VAL A 1 204 ? -37.204 -38.607 -14.603 1.00 27.70 204 VAL A C 1
ATOM 1676 O O . VAL A 1 204 ? -37.504 -39.414 -15.472 1.00 27.70 204 VAL A O 1
ATOM 1679 N N . ASP A 1 205 ? -38.086 -38.063 -13.763 1.00 27.16 205 ASP A N 1
ATOM 1680 C CA . ASP A 1 205 ? -39.533 -38.138 -13.974 1.00 27.16 205 ASP A CA 1
ATOM 1681 C C . ASP A 1 205 ? -40.148 -36.736 -14.029 1.00 27.16 205 ASP A C 1
ATOM 1683 O O . ASP A 1 205 ? -39.867 -35.858 -13.206 1.00 27.16 205 ASP A O 1
ATOM 1687 N N . LYS A 1 206 ? -41.000 -36.526 -15.034 1.00 29.38 206 LYS A N 1
ATOM 1688 C CA . LYS A 1 206 ? -41.858 -35.350 -15.178 1.00 29.38 206 LYS A CA 1
ATOM 1689 C C . LYS A 1 206 ? -43.303 -35.819 -15.116 1.00 29.38 206 LYS A C 1
ATOM 1691 O O . LYS A 1 206 ? -43.747 -36.426 -16.075 1.00 29.38 206 LYS A O 1
ATOM 1696 N N . GLU A 1 207 ? -44.044 -35.403 -14.094 1.00 27.50 207 GLU A N 1
ATOM 1697 C CA . GLU A 1 207 ? -45.422 -34.932 -14.274 1.00 27.50 207 GLU A CA 1
ATOM 1698 C C . GLU A 1 207 ? -45.971 -34.310 -12.987 1.00 27.50 207 GLU A C 1
ATOM 1700 O O . GLU A 1 207 ? -46.092 -34.966 -11.956 1.00 27.50 207 GLU A O 1
ATOM 1705 N N . ASN A 1 208 ? -46.282 -33.012 -13.054 1.00 29.22 208 ASN A N 1
ATOM 1706 C CA . ASN A 1 208 ? -47.553 -32.427 -12.615 1.00 29.22 208 ASN A CA 1
ATOM 1707 C C . ASN A 1 208 ? -47.467 -30.901 -12.716 1.00 29.22 208 ASN A C 1
ATOM 1709 O O . ASN A 1 208 ? -46.736 -30.239 -11.976 1.00 29.22 208 ASN A O 1
ATOM 1713 N N . GLY A 1 209 ? -48.227 -30.330 -13.649 1.00 34.06 209 GLY A N 1
ATOM 1714 C CA . GLY A 1 209 ? -48.325 -28.886 -13.813 1.00 34.06 209 GLY A CA 1
ATOM 1715 C C . GLY A 1 209 ? -49.151 -28.259 -12.696 1.00 34.06 209 GLY A C 1
ATOM 1716 O O . GLY A 1 209 ? -50.372 -28.190 -12.804 1.00 34.06 209 GLY A O 1
ATOM 1717 N N . LYS A 1 210 ? -48.491 -27.742 -11.655 1.00 27.67 210 LYS A N 1
ATOM 1718 C CA . LYS A 1 210 ? -49.053 -26.679 -10.816 1.00 27.67 210 LYS A CA 1
ATOM 1719 C C . LYS A 1 210 ? -48.060 -25.542 -10.642 1.00 27.67 210 LYS A C 1
ATOM 1721 O O . LYS A 1 210 ? -46.899 -25.728 -10.288 1.00 27.67 210 LYS A O 1
ATOM 1726 N N . GLU A 1 211 ? -48.587 -24.367 -10.935 1.00 29.77 211 GLU A N 1
ATOM 1727 C CA . GLU A 1 211 ? -48.033 -23.036 -10.774 1.00 29.77 211 GLU A CA 1
ATOM 1728 C C . GLU A 1 211 ? -47.208 -22.870 -9.486 1.00 29.77 211 GLU A C 1
ATOM 1730 O O . GLU A 1 211 ? -47.724 -22.622 -8.399 1.00 29.77 211 GLU A O 1
ATOM 1735 N N . LEU A 1 212 ? -45.886 -22.963 -9.624 1.00 26.08 212 LEU A N 1
ATOM 1736 C CA . LEU A 1 212 ? -44.949 -22.443 -8.639 1.00 26.08 212 LEU A CA 1
ATOM 1737 C C . LEU A 1 212 ? -44.505 -21.067 -9.123 1.00 26.08 212 LEU A C 1
ATOM 1739 O O . LEU A 1 212 ? -43.473 -20.926 -9.787 1.00 26.08 212 LEU A O 1
ATOM 1743 N N . VAL A 1 213 ? -45.291 -20.049 -8.751 1.00 27.23 213 VAL A N 1
ATOM 1744 C CA . VAL A 1 213 ? -44.810 -18.667 -8.644 1.00 27.23 213 VAL A CA 1
ATOM 1745 C C . VAL A 1 213 ? -43.643 -18.703 -7.665 1.00 27.23 213 VAL A C 1
ATOM 1747 O O . VAL A 1 213 ? -43.805 -18.568 -6.451 1.00 27.23 213 VAL A O 1
ATOM 1750 N N . LYS A 1 214 ? -42.441 -18.960 -8.192 1.00 28.97 214 LYS A N 1
ATOM 1751 C CA . LYS A 1 214 ? -41.210 -18.836 -7.428 1.00 28.97 214 LYS A CA 1
ATOM 1752 C C . LYS A 1 214 ? -41.119 -17.377 -7.054 1.00 28.97 214 LYS A C 1
ATOM 1754 O O . LYS A 1 214 ? -40.816 -16.531 -7.894 1.00 28.97 214 LYS A O 1
ATOM 1759 N N . SER A 1 215 ? -41.405 -17.115 -5.785 1.00 26.91 215 SER A N 1
ATOM 1760 C CA . SER A 1 215 ? -41.069 -15.871 -5.134 1.00 26.91 215 SER A CA 1
ATOM 1761 C C . SER A 1 215 ? -39.631 -15.547 -5.509 1.00 26.91 215 SER A C 1
ATOM 1763 O O . SER A 1 215 ? -38.680 -16.199 -5.072 1.00 26.91 215 SER A O 1
ATOM 1765 N N . PHE A 1 216 ? -39.463 -14.530 -6.353 1.00 29.27 216 PHE A N 1
ATOM 1766 C CA . PHE A 1 216 ? -38.205 -13.822 -6.387 1.00 29.27 216 PHE A CA 1
ATOM 1767 C C . PHE A 1 216 ? -38.021 -13.339 -4.956 1.00 29.27 216 PHE A C 1
ATOM 1769 O O . PHE A 1 216 ? -38.705 -12.409 -4.520 1.00 29.27 216 PHE A O 1
ATOM 1776 N N . GLN A 1 217 ? -37.140 -14.008 -4.206 1.00 34.09 217 GLN A N 1
ATOM 1777 C CA . GLN A 1 217 ? -36.574 -13.449 -2.993 1.00 34.09 217 GLN A CA 1
ATOM 1778 C C . GLN A 1 217 ? -35.827 -12.204 -3.444 1.00 34.09 217 GLN A C 1
ATOM 1780 O O . GLN A 1 217 ? -34.652 -12.236 -3.809 1.00 34.09 217 GLN A O 1
ATOM 1785 N N . LYS A 1 218 ? -36.596 -11.112 -3.485 1.00 31.91 218 LYS A N 1
ATOM 1786 C CA . LYS A 1 218 ? -36.171 -9.727 -3.538 1.00 31.91 218 LYS A CA 1
ATOM 1787 C C . LYS A 1 218 ? -34.919 -9.674 -2.684 1.00 31.91 218 LYS A C 1
ATOM 1789 O O . LYS A 1 218 ? -35.031 -9.941 -1.489 1.00 31.91 218 LYS A O 1
ATOM 1794 N N . ILE A 1 219 ? -33.759 -9.428 -3.306 1.00 38.59 219 ILE A N 1
ATOM 1795 C CA . ILE A 1 219 ? -32.494 -9.282 -2.578 1.00 38.59 219 ILE A CA 1
ATOM 1796 C C . ILE A 1 219 ? -32.797 -8.252 -1.508 1.00 38.59 219 ILE A C 1
ATOM 1798 O O . ILE A 1 219 ? -33.071 -7.092 -1.830 1.00 38.59 219 ILE A O 1
ATOM 1802 N N . SER A 1 220 ? -32.904 -8.719 -0.266 1.00 36.09 220 SER A N 1
ATOM 1803 C CA . SER A 1 220 ? -33.514 -7.926 0.779 1.00 36.09 220 SER A CA 1
ATOM 1804 C C . SER A 1 220 ? -32.564 -6.779 1.030 1.00 36.09 220 SER A C 1
ATOM 1806 O O . SER A 1 220 ? -31.469 -6.972 1.560 1.00 36.09 220 SER A O 1
ATOM 1808 N N . SER A 1 221 ? -32.983 -5.585 0.607 1.00 41.69 221 SER A N 1
ATOM 1809 C CA . SER A 1 221 ? -32.452 -4.337 1.127 1.00 41.69 221 SER A CA 1
ATOM 1810 C C . SER A 1 221 ? -32.308 -4.528 2.636 1.00 41.69 221 SER A C 1
ATOM 1812 O O . SER A 1 221 ? -33.329 -4.873 3.242 1.00 41.69 221 SER A O 1
ATOM 1814 N N . PRO A 1 222 ? -31.094 -4.392 3.210 1.00 39.50 222 PRO A N 1
ATOM 1815 C CA . PRO A 1 222 ? -30.864 -4.726 4.610 1.00 39.50 222 PRO A CA 1
ATOM 1816 C C . PRO A 1 222 ? -31.919 -4.031 5.453 1.00 39.50 222 PRO A C 1
ATOM 1818 O O . PRO A 1 222 ? -32.221 -2.851 5.213 1.00 39.50 222 PRO A O 1
ATOM 1821 N N . SER A 1 223 ? -32.533 -4.793 6.355 1.00 41.12 223 SER A N 1
ATOM 1822 C CA . SER A 1 223 ? -33.599 -4.257 7.188 1.00 41.12 223 SER A CA 1
ATOM 1823 C C . SER A 1 223 ? -33.028 -3.079 7.980 1.00 41.12 223 SER A C 1
ATOM 1825 O O . SER A 1 223 ? -31.870 -3.145 8.400 1.00 41.12 223 SER A O 1
ATOM 1827 N N . PRO A 1 224 ? -33.810 -2.027 8.284 1.00 47.91 224 PRO A N 1
ATOM 1828 C CA . PRO A 1 224 ? -33.423 -1.029 9.282 1.00 47.91 224 PRO A CA 1
ATOM 1829 C C . PRO A 1 224 ? -33.058 -1.616 10.665 1.00 47.91 224 PRO A C 1
ATOM 1831 O O . PRO A 1 224 ? -32.609 -0.875 11.534 1.00 47.91 224 PRO A O 1
ATOM 1834 N N . GLN A 1 225 ? -33.270 -2.922 10.874 1.00 50.62 225 GLN A N 1
ATOM 1835 C CA . GLN A 1 225 ? -32.938 -3.691 12.076 1.00 50.62 225 GLN A CA 1
ATOM 1836 C C . GLN A 1 225 ? -31.603 -4.461 11.991 1.00 50.62 225 GLN A C 1
ATOM 1838 O O . GLN A 1 225 ? -31.144 -4.961 13.017 1.00 50.62 225 GLN A O 1
ATOM 1843 N N . ASP A 1 226 ? -30.960 -4.561 10.819 1.00 63.84 226 ASP A N 1
ATOM 1844 C CA . ASP A 1 226 ? -29.642 -5.198 10.699 1.00 63.84 226 ASP A CA 1
ATOM 1845 C C . ASP A 1 226 ? -28.586 -4.299 11.353 1.00 63.84 226 ASP A C 1
ATOM 1847 O O . ASP A 1 226 ? -28.119 -3.321 10.760 1.00 63.84 226 ASP A O 1
ATOM 1851 N N . LEU A 1 227 ? -28.205 -4.619 12.595 1.00 72.56 227 LEU A N 1
ATOM 1852 C CA . LEU A 1 227 ? -27.178 -3.868 13.314 1.00 72.56 227 LEU A CA 1
ATOM 1853 C C . LEU A 1 227 ? -25.897 -3.792 12.458 1.00 72.56 227 LEU A C 1
ATOM 1855 O O . LEU A 1 227 ? -25.467 -4.804 11.894 1.00 72.56 227 LEU A O 1
ATOM 1859 N N . PRO A 1 228 ? -25.225 -2.627 12.379 1.00 79.94 228 PRO A N 1
ATOM 1860 C CA . PRO A 1 228 ? -24.018 -2.470 11.568 1.00 79.94 228 PRO A CA 1
ATOM 1861 C C . PRO A 1 228 ? -22.825 -3.306 12.064 1.00 79.94 228 PRO A C 1
ATOM 1863 O O . PRO A 1 228 ? -21.785 -3.346 11.408 1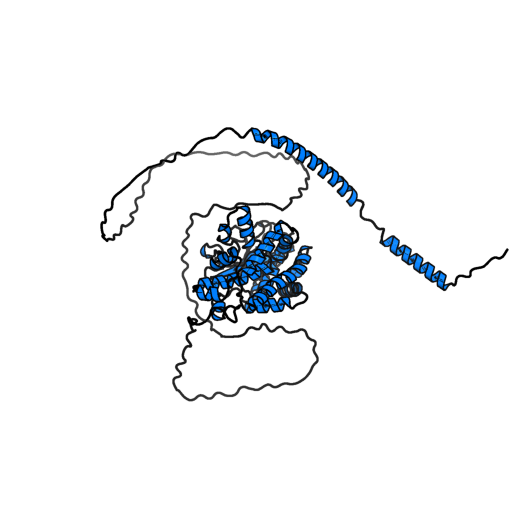.00 79.94 228 PRO A O 1
ATOM 1866 N N . ILE A 1 229 ? -22.968 -3.961 13.220 1.00 87.88 229 ILE A N 1
ATOM 1867 C CA . ILE A 1 229 ? -21.901 -4.566 14.010 1.00 87.88 229 ILE A CA 1
ATOM 1868 C C . ILE A 1 229 ? -22.328 -5.962 14.466 1.00 87.88 229 ILE A C 1
ATOM 1870 O O . ILE A 1 229 ? -23.430 -6.143 14.981 1.00 87.88 229 ILE A O 1
ATOM 1874 N N . SER A 1 230 ? -21.432 -6.930 14.310 1.00 86.38 230 SER A N 1
ATOM 1875 C CA . SER A 1 230 ? -21.524 -8.300 14.806 1.00 86.38 230 SER A CA 1
ATOM 1876 C C . SER A 1 230 ? -20.491 -8.510 15.918 1.00 86.38 230 SER A C 1
ATOM 1878 O O . SER A 1 230 ? -19.359 -8.035 15.819 1.00 86.38 230 SER A O 1
ATOM 1880 N N . ASN A 1 231 ? -20.877 -9.215 16.986 1.00 84.50 231 ASN A N 1
ATOM 1881 C CA . ASN A 1 231 ? -20.013 -9.576 18.120 1.00 84.50 231 ASN A CA 1
ATOM 1882 C C . ASN A 1 231 ? -19.214 -8.389 18.713 1.00 84.50 231 ASN A C 1
ATOM 1884 O O . ASN A 1 231 ? -18.034 -8.529 19.025 1.00 84.50 231 ASN A O 1
ATOM 1888 N N . GLY A 1 232 ? -19.837 -7.208 18.809 1.00 86.50 232 GLY A N 1
ATOM 1889 C CA . GLY A 1 232 ? -19.263 -5.982 19.392 1.00 86.50 232 GLY A CA 1
ATOM 1890 C C . GLY A 1 232 ? -18.205 -5.262 18.542 1.00 86.50 232 GLY A C 1
ATOM 1891 O O . GLY A 1 232 ? -18.219 -4.033 18.479 1.00 86.50 232 GLY A O 1
ATOM 1892 N N . ILE A 1 233 ? -17.339 -6.011 17.850 1.00 93.12 233 ILE A N 1
ATOM 1893 C CA . ILE A 1 233 ? -16.118 -5.490 17.205 1.00 93.12 233 ILE A CA 1
ATOM 1894 C C . ILE A 1 233 ? -15.973 -5.797 15.711 1.00 93.12 233 ILE A C 1
ATOM 1896 O O . ILE A 1 233 ? -14.976 -5.404 15.107 1.00 93.12 233 ILE A O 1
ATOM 1900 N N . PHE A 1 234 ? -16.906 -6.518 15.090 1.00 95.50 234 PHE A N 1
ATOM 1901 C CA . PHE A 1 234 ? -16.848 -6.803 13.655 1.00 95.50 234 PHE A CA 1
ATOM 1902 C C . PHE A 1 234 ? -17.934 -6.051 12.905 1.00 95.50 234 PHE A C 1
ATOM 1904 O O . PHE A 1 234 ? -19.036 -5.885 13.415 1.00 95.50 234 PHE A O 1
ATOM 1911 N N . TRP A 1 235 ? -17.669 -5.637 11.671 1.00 95.31 235 TRP A N 1
ATOM 1912 C CA . TRP A 1 235 ? -18.741 -5.196 10.780 1.00 95.31 235 TRP A CA 1
ATOM 1913 C C . TRP A 1 235 ? -19.712 -6.352 10.515 1.00 95.31 235 TRP A C 1
ATOM 1915 O O . TRP A 1 235 ? -19.293 -7.498 10.336 1.00 95.31 235 TRP A O 1
ATOM 1925 N N . SER A 1 236 ? -21.017 -6.077 10.484 1.00 93.25 236 SER A N 1
ATOM 1926 C CA . SER A 1 236 ? -21.979 -7.090 10.047 1.00 93.25 236 SER A CA 1
ATOM 1927 C C . SER A 1 236 ? -21.833 -7.349 8.545 1.00 93.25 236 SER A C 1
ATOM 1929 O O . SER A 1 236 ? -21.439 -6.465 7.778 1.00 93.25 236 SER A O 1
ATOM 1931 N N . SER A 1 237 ? -22.169 -8.558 8.086 1.00 92.44 237 SER A N 1
ATOM 1932 C CA . SER A 1 237 ? -22.022 -8.926 6.669 1.00 92.44 237 SER A CA 1
ATOM 1933 C C . SER A 1 237 ? -22.835 -8.024 5.731 1.00 92.44 237 SER A C 1
ATOM 1935 O O . SER A 1 237 ? -22.428 -7.803 4.595 1.00 92.44 237 SER A O 1
ATOM 1937 N N . ALA A 1 238 ? -23.946 -7.450 6.208 1.00 92.00 238 ALA A N 1
ATOM 1938 C CA . ALA A 1 238 ? -24.710 -6.440 5.478 1.00 92.00 238 ALA A CA 1
ATOM 1939 C C . ALA A 1 238 ? -23.879 -5.177 5.181 1.00 92.00 238 ALA A C 1
ATOM 1941 O O . ALA A 1 238 ? -23.966 -4.641 4.077 1.00 92.00 238 ALA A O 1
ATOM 1942 N N . ILE A 1 239 ? -23.042 -4.736 6.128 1.00 93.31 239 ILE A N 1
ATOM 1943 C CA . ILE A 1 239 ? -22.152 -3.578 5.976 1.00 93.31 239 ILE A CA 1
ATOM 1944 C C . ILE A 1 239 ? -20.882 -3.932 5.195 1.00 93.31 239 ILE A C 1
ATOM 1946 O O . ILE A 1 239 ? -20.497 -3.175 4.306 1.00 93.31 239 ILE A O 1
ATOM 1950 N N . GLU A 1 240 ? -20.265 -5.097 5.427 1.00 93.56 240 GLU A N 1
ATOM 1951 C CA . GLU A 1 240 ? -19.122 -5.547 4.608 1.00 93.56 240 GLU A CA 1
ATOM 1952 C C . GLU A 1 240 ? -19.496 -5.704 3.120 1.00 93.56 240 GLU A C 1
ATOM 1954 O O . GLU A 1 240 ? -18.668 -5.464 2.239 1.00 93.56 240 GLU A O 1
ATOM 1959 N N . ASN A 1 241 ? -20.754 -6.047 2.821 1.00 93.38 241 ASN A N 1
ATOM 1960 C CA . ASN A 1 241 ? -21.281 -6.118 1.456 1.00 93.38 241 ASN A CA 1
ATOM 1961 C C . ASN A 1 241 ? -21.550 -4.749 0.807 1.00 93.38 241 ASN A C 1
ATOM 1963 O O . ASN A 1 241 ? -21.717 -4.702 -0.411 1.00 93.38 241 ASN A O 1
ATOM 1967 N N . LEU A 1 242 ? -21.552 -3.643 1.565 1.00 94.25 242 LEU A N 1
ATOM 1968 C CA . LEU A 1 242 ? -21.560 -2.293 0.982 1.00 94.25 242 LEU A CA 1
ATOM 1969 C C . LEU A 1 242 ? -20.209 -1.941 0.350 1.00 94.25 242 LEU A C 1
ATOM 1971 O O . LEU A 1 242 ? -20.171 -1.121 -0.564 1.00 94.25 242 LEU A O 1
ATOM 1975 N N . VAL A 1 243 ? -19.115 -2.555 0.820 1.00 95.69 243 VAL A N 1
ATOM 1976 C CA . VAL A 1 243 ? -17.772 -2.293 0.298 1.00 95.69 243 VAL A CA 1
ATOM 1977 C C . VAL A 1 243 ? -17.662 -2.854 -1.125 1.00 95.69 243 VAL A C 1
ATOM 1979 O O . VAL A 1 243 ? -17.755 -4.078 -1.309 1.00 95.69 243 VAL A O 1
ATOM 1982 N N . PRO A 1 244 ? -17.401 -1.998 -2.134 1.00 95.06 244 PRO A N 1
ATOM 1983 C CA . PRO A 1 244 ? -17.232 -2.434 -3.516 1.00 95.06 244 PRO A CA 1
ATOM 1984 C C . PRO A 1 244 ? -16.103 -3.462 -3.641 1.00 95.06 244 PRO A C 1
ATOM 1986 O O . PRO A 1 244 ? -15.187 -3.503 -2.813 1.00 95.06 244 PRO A O 1
ATOM 1989 N N . LYS A 1 245 ? -16.123 -4.289 -4.687 1.00 92.44 245 LYS A N 1
ATOM 1990 C CA . LYS A 1 245 ? -15.023 -5.229 -4.959 1.00 92.44 245 LYS A CA 1
ATOM 1991 C C . LYS A 1 245 ? -13.952 -4.565 -5.831 1.00 92.44 245 LYS A C 1
ATOM 1993 O O . LYS A 1 245 ? -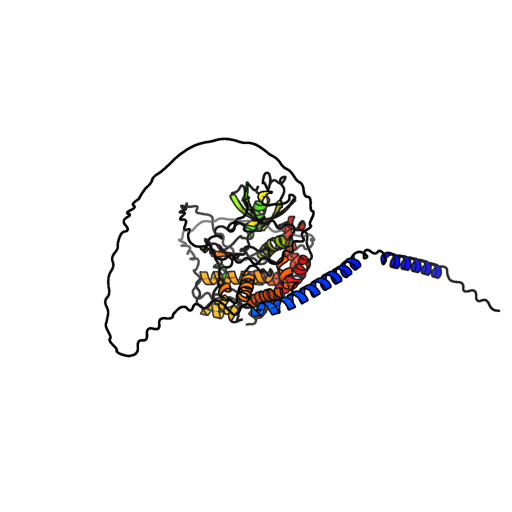14.276 -3.827 -6.758 1.00 92.44 245 LYS A O 1
ATOM 1998 N N . GLY A 1 246 ? -12.691 -4.791 -5.480 1.00 91.31 246 GLY A N 1
ATOM 1999 C CA . GLY A 1 246 ? -11.501 -4.392 -6.233 1.00 91.31 246 GLY A CA 1
ATOM 2000 C C . GLY A 1 246 ? -11.029 -5.515 -7.160 1.00 91.31 246 GLY A C 1
ATOM 2001 O O . GLY A 1 246 ? -11.850 -6.211 -7.756 1.00 91.31 246 GLY A O 1
ATOM 2002 N N . SER A 1 247 ? -9.713 -5.719 -7.271 1.00 85.44 247 SER A N 1
ATOM 2003 C CA . SER A 1 247 ? -9.114 -6.784 -8.099 1.00 85.44 247 SER A CA 1
ATOM 2004 C C . SER A 1 247 ? -9.225 -8.154 -7.394 1.00 85.44 247 SER A C 1
ATOM 2006 O O . SER A 1 247 ? -8.497 -8.388 -6.425 1.00 85.44 247 SER A O 1
ATOM 2008 N N . PRO A 1 248 ? -10.100 -9.084 -7.841 1.00 78.38 248 PRO A N 1
ATOM 2009 C CA . PRO A 1 248 ? -10.436 -10.282 -7.074 1.00 78.38 248 PRO A CA 1
ATOM 2010 C C . PRO A 1 248 ? -9.378 -11.384 -7.213 1.00 78.38 248 PRO A C 1
ATOM 2012 O O . PRO A 1 248 ? -8.975 -11.734 -8.324 1.00 78.38 248 PRO A O 1
ATOM 2015 N N . SER A 1 249 ? -9.015 -12.033 -6.102 1.00 74.00 249 SER A N 1
ATOM 2016 C CA . SER A 1 249 ? -7.935 -13.036 -6.049 1.00 74.00 249 SER A CA 1
ATOM 2017 C C . SER A 1 249 ? -8.095 -14.200 -7.038 1.00 74.00 249 SER A C 1
ATOM 2019 O O . SER A 1 249 ? -7.101 -14.708 -7.540 1.00 74.00 249 SER A O 1
ATOM 2021 N N . ARG A 1 250 ? -9.329 -14.595 -7.398 1.00 73.31 250 ARG A N 1
ATOM 2022 C CA . ARG A 1 250 ? -9.579 -15.668 -8.389 1.00 73.31 250 ARG A CA 1
ATOM 2023 C C . ARG A 1 250 ? -9.068 -15.327 -9.799 1.00 73.31 250 ARG A C 1
ATOM 2025 O O . ARG A 1 250 ? -8.786 -16.238 -10.567 1.00 73.31 250 ARG A O 1
ATOM 2032 N N . LYS A 1 251 ? -8.970 -14.042 -10.156 1.00 83.19 251 LYS A N 1
ATOM 2033 C CA . LYS A 1 251 ? -8.439 -13.597 -11.458 1.00 83.19 251 LYS A CA 1
ATOM 2034 C C . LYS A 1 251 ? -6.949 -13.241 -11.406 1.00 83.19 251 LYS A C 1
ATOM 2036 O O . LYS A 1 251 ? -6.372 -13.000 -12.460 1.00 83.19 251 LYS A O 1
ATOM 2041 N N . LEU A 1 252 ? -6.337 -13.226 -10.217 1.00 86.56 252 LEU A N 1
ATOM 2042 C CA . LEU A 1 252 ? -4.998 -12.677 -10.005 1.00 86.56 252 LEU A CA 1
ATOM 2043 C C . LEU A 1 252 ? -3.943 -13.315 -10.916 1.00 86.56 252 LEU A C 1
ATOM 2045 O O . LEU A 1 252 ? -3.266 -12.591 -11.632 1.00 86.56 252 LEU A O 1
ATOM 2049 N N . GLU A 1 253 ? -3.863 -14.645 -10.955 1.00 90.19 253 GLU A N 1
ATOM 2050 C CA . GLU A 1 253 ? -2.873 -15.356 -11.780 1.00 90.19 253 GLU A CA 1
ATOM 2051 C C . GLU A 1 253 ? -3.019 -15.039 -13.272 1.00 90.19 253 GLU A C 1
ATOM 2053 O O . GLU A 1 253 ? -2.027 -14.880 -13.977 1.00 90.19 253 GLU A O 1
ATOM 2058 N N . LYS A 1 254 ? -4.259 -14.883 -13.760 1.00 91.81 254 LYS A N 1
ATOM 2059 C CA . LYS A 1 254 ? -4.517 -14.529 -15.160 1.00 91.81 254 LYS A CA 1
ATOM 2060 C C . LYS A 1 254 ? -4.040 -13.109 -15.470 1.00 91.81 254 LYS A C 1
ATOM 2062 O O . LYS A 1 254 ? -3.405 -12.905 -16.500 1.00 91.81 254 LYS A O 1
ATOM 2067 N N . GLU A 1 255 ? -4.330 -12.144 -14.598 1.00 92.56 255 GLU A N 1
ATOM 2068 C CA . GLU A 1 255 ? -3.888 -10.757 -14.790 1.00 92.56 255 GLU A CA 1
ATOM 2069 C C . GLU A 1 255 ? -2.367 -10.608 -14.603 1.00 92.56 255 GLU A C 1
ATOM 2071 O O . GLU A 1 255 ? -1.734 -9.898 -15.378 1.00 92.56 255 GLU A O 1
ATOM 2076 N N . LEU A 1 256 ? -1.751 -11.325 -13.655 1.00 94.44 256 LEU A N 1
ATOM 2077 C CA . LEU A 1 256 ? -0.291 -11.377 -13.503 1.00 94.44 256 LEU A CA 1
ATOM 2078 C C . LEU A 1 256 ? 0.381 -11.980 -14.739 1.00 94.44 256 LEU A C 1
ATOM 2080 O O . LEU A 1 256 ? 1.320 -11.392 -15.270 1.00 94.44 256 LEU A O 1
ATOM 2084 N N . GLN A 1 257 ? -0.106 -13.122 -15.230 1.00 93.69 257 GLN A N 1
ATOM 2085 C CA . GLN A 1 257 ? 0.438 -13.758 -16.431 1.00 93.69 257 GLN A CA 1
ATOM 2086 C C . GLN A 1 257 ? 0.312 -12.843 -17.654 1.00 93.69 257 GLN A C 1
ATOM 2088 O O . GLN A 1 257 ? 1.265 -12.697 -18.421 1.00 93.69 257 GLN A O 1
ATOM 2093 N N . LYS A 1 258 ? -0.837 -12.177 -17.807 1.00 94.75 258 LYS A N 1
ATOM 2094 C CA . LYS A 1 258 ? -1.081 -11.163 -18.837 1.00 94.75 258 LYS A CA 1
ATOM 2095 C C . LYS A 1 258 ? -0.071 -10.011 -18.740 1.00 94.75 258 LYS A C 1
ATOM 2097 O O . LYS A 1 258 ? 0.579 -9.711 -19.738 1.00 94.75 258 LYS A O 1
ATOM 2102 N N . ILE A 1 259 ? 0.130 -9.426 -17.555 1.00 95.88 259 ILE A N 1
ATOM 2103 C CA . ILE A 1 259 ? 1.113 -8.347 -17.336 1.00 95.88 259 ILE A CA 1
ATOM 2104 C C . ILE A 1 259 ? 2.550 -8.811 -17.635 1.00 95.88 259 ILE A C 1
ATOM 2106 O O . ILE A 1 259 ? 3.339 -8.015 -18.130 1.00 95.88 259 ILE A O 1
ATOM 2110 N N . LYS A 1 260 ? 2.896 -10.079 -17.382 1.00 94.62 260 LYS A N 1
ATOM 2111 C CA . LYS A 1 260 ? 4.250 -10.632 -17.605 1.00 94.62 260 LYS A CA 1
ATOM 2112 C C . LYS A 1 260 ? 4.560 -10.998 -19.054 1.00 94.62 260 LYS A C 1
ATOM 2114 O O . LYS A 1 260 ? 5.724 -10.990 -19.438 1.00 94.62 260 LYS A O 1
ATOM 2119 N N . THR A 1 261 ? 3.549 -11.380 -19.835 1.00 95.00 261 THR A N 1
ATOM 2120 C CA . THR A 1 261 ? 3.749 -11.950 -21.182 1.00 95.00 261 THR A CA 1
ATOM 2121 C C . THR A 1 261 ? 3.331 -11.039 -22.324 1.00 95.00 261 THR A C 1
ATOM 2123 O O . THR A 1 261 ? 3.842 -11.204 -23.429 1.00 95.00 261 THR A O 1
ATOM 2126 N N . THR A 1 262 ? 2.440 -10.076 -22.085 1.00 97.56 262 THR A N 1
ATOM 2127 C CA . THR A 1 262 ? 1.998 -9.162 -23.145 1.00 97.56 262 THR A CA 1
ATOM 2128 C C . THR A 1 262 ? 3.127 -8.184 -23.492 1.00 97.56 262 THR A C 1
ATOM 2130 O O . THR A 1 262 ? 3.709 -7.596 -22.568 1.00 97.56 262 THR A O 1
ATOM 2133 N N . PRO A 1 263 ? 3.443 -7.976 -24.784 1.00 98.00 263 PRO A N 1
ATOM 2134 C CA . PRO A 1 263 ? 4.426 -6.984 -25.191 1.00 98.00 263 PRO A CA 1
ATOM 2135 C C . PRO A 1 263 ? 4.007 -5.558 -24.835 1.00 98.00 263 PRO A C 1
ATOM 2137 O O . PRO A 1 263 ? 2.826 -5.187 -24.868 1.00 98.00 263 PRO A O 1
ATOM 2140 N N . VAL A 1 264 ? 5.002 -4.739 -24.506 1.00 98.19 264 VAL A N 1
ATOM 2141 C CA . VAL A 1 264 ? 4.857 -3.291 -24.399 1.00 98.19 264 VAL A CA 1
ATOM 2142 C C . VAL A 1 264 ? 4.824 -2.722 -25.810 1.00 98.19 264 VAL A C 1
ATOM 2144 O O . VAL A 1 264 ? 5.750 -2.923 -26.587 1.00 98.19 264 VAL A O 1
ATOM 2147 N N . ARG A 1 265 ? 3.765 -1.977 -26.128 1.00 97.56 265 ARG A N 1
ATOM 2148 C CA . ARG A 1 265 ? 3.616 -1.272 -27.407 1.00 97.56 265 ARG A CA 1
ATOM 2149 C C . ARG A 1 265 ? 4.144 0.158 -27.327 1.00 97.56 265 ARG A C 1
ATOM 2151 O O . ARG A 1 265 ? 4.702 0.665 -28.293 1.00 97.56 265 ARG A O 1
ATOM 2158 N N . VAL A 1 266 ? 3.940 0.828 -26.190 1.00 97.56 266 VAL A N 1
ATOM 2159 C CA . VAL A 1 266 ? 4.413 2.200 -25.952 1.00 97.56 266 VAL A CA 1
ATOM 2160 C C . VAL A 1 266 ? 4.914 2.344 -24.517 1.00 97.56 266 VAL A C 1
ATOM 2162 O O . VAL A 1 266 ? 4.259 1.904 -23.572 1.00 97.56 266 VAL A O 1
ATOM 2165 N N . LEU A 1 267 ? 6.046 3.033 -24.373 1.00 97.56 267 LEU A N 1
ATOM 2166 C CA . LEU A 1 267 ? 6.584 3.542 -23.115 1.00 97.56 267 LEU A CA 1
ATOM 2167 C C . LEU A 1 267 ? 6.672 5.071 -23.216 1.00 97.56 267 LEU A C 1
ATOM 2169 O O . LEU A 1 267 ? 7.353 5.600 -24.095 1.00 97.56 267 LEU A O 1
ATOM 2173 N N . GLN A 1 268 ? 5.954 5.782 -22.350 1.00 96.00 268 GLN A N 1
ATOM 2174 C CA . GLN A 1 268 ? 5.923 7.246 -22.306 1.00 96.00 268 GLN A CA 1
ATOM 2175 C C . GLN A 1 268 ? 6.620 7.777 -21.046 1.00 96.00 268 GLN A C 1
ATOM 2177 O O . GLN A 1 268 ? 6.451 7.182 -19.976 1.00 96.00 268 GLN A O 1
ATOM 2182 N N . PRO A 1 269 ? 7.341 8.915 -21.143 1.00 95.19 269 PRO A N 1
ATOM 2183 C CA . PRO A 1 269 ? 7.752 9.702 -19.987 1.00 95.19 269 PRO A CA 1
ATOM 2184 C C . PRO A 1 269 ? 6.588 9.983 -19.031 1.00 95.19 269 PRO A C 1
ATOM 2186 O O . PRO A 1 269 ? 5.437 10.077 -19.475 1.00 95.19 269 PRO A O 1
ATOM 2189 N N . PRO A 1 270 ? 6.861 10.102 -17.725 1.00 93.31 270 PRO A N 1
ATOM 2190 C CA . PRO A 1 270 ? 5.822 10.312 -16.744 1.00 93.31 270 PRO A CA 1
ATOM 2191 C C . PRO A 1 270 ? 5.383 11.780 -16.774 1.00 93.31 270 PRO A C 1
ATOM 2193 O O . PRO A 1 270 ? 6.128 12.676 -17.169 1.00 93.31 270 PRO A O 1
ATOM 2196 N N . THR A 1 271 ? 4.161 12.030 -16.330 1.00 90.12 271 THR A N 1
ATOM 2197 C CA . THR A 1 271 ? 3.649 13.377 -16.059 1.00 90.12 271 THR A CA 1
ATOM 2198 C C . THR A 1 271 ? 3.073 13.401 -14.650 1.00 90.12 271 THR A C 1
ATOM 2200 O O . THR A 1 271 ? 2.750 12.349 -14.092 1.00 90.12 271 THR A O 1
ATOM 2203 N N . TRP A 1 272 ? 2.867 14.590 -14.079 1.00 80.81 272 TRP A N 1
ATOM 2204 C CA . TRP A 1 272 ? 2.258 14.745 -12.750 1.00 80.81 272 TRP A CA 1
ATOM 2205 C C . TRP A 1 272 ? 0.972 13.914 -12.570 1.00 80.81 272 TRP A C 1
ATOM 2207 O O . TRP A 1 272 ? 0.773 13.255 -11.554 1.00 80.81 272 TRP A O 1
ATOM 2217 N N . ASN A 1 273 ? 0.128 13.865 -13.606 1.00 82.56 273 ASN A N 1
ATOM 2218 C CA . ASN A 1 273 ? -1.116 13.094 -13.625 1.00 82.56 273 ASN A CA 1
ATOM 2219 C C . ASN A 1 273 ? -1.000 11.663 -14.200 1.00 82.56 273 ASN A C 1
ATOM 2221 O O . ASN A 1 273 ? -2.017 10.969 -14.257 1.00 82.56 273 ASN A O 1
ATOM 2225 N N . LYS A 1 274 ? 0.188 11.207 -14.630 1.00 87.56 274 LYS A N 1
ATOM 2226 C CA . LYS A 1 274 ? 0.451 9.861 -15.185 1.00 87.56 274 LYS A CA 1
ATOM 2227 C C . LYS A 1 274 ? 1.806 9.330 -14.706 1.00 87.56 274 LYS A C 1
ATOM 2229 O O . LYS A 1 274 ? 2.849 9.639 -15.272 1.00 87.56 274 LYS A O 1
ATOM 2234 N N . CYS A 1 275 ? 1.780 8.491 -13.675 1.00 89.75 275 CYS A N 1
ATOM 2235 C CA . CYS A 1 275 ? 2.949 7.820 -13.089 1.00 89.75 275 CYS A CA 1
ATOM 2236 C C . CYS A 1 275 ? 4.005 8.730 -12.414 1.00 89.75 275 CYS A C 1
ATOM 2238 O O . CYS A 1 275 ? 4.834 8.210 -11.667 1.00 89.75 275 CYS A O 1
ATOM 2240 N N . GLY A 1 276 ? 3.925 10.059 -12.547 1.00 85.88 276 GLY A N 1
ATOM 2241 C CA . GLY A 1 276 ? 4.538 11.023 -11.627 1.00 85.88 276 GLY A CA 1
ATOM 2242 C C . GLY A 1 276 ? 6.056 11.183 -11.746 1.00 85.88 276 GLY A C 1
ATOM 2243 O O . GLY A 1 276 ? 6.537 11.855 -12.653 1.00 85.88 276 GLY A O 1
ATOM 2244 N N . ARG A 1 277 ? 6.790 10.628 -10.769 1.00 86.81 277 ARG A N 1
ATOM 2245 C CA . ARG A 1 277 ? 8.228 10.872 -10.523 1.00 86.81 277 ARG A CA 1
ATOM 2246 C C . ARG A 1 277 ? 9.122 10.602 -11.752 1.00 86.81 277 ARG A C 1
ATOM 2248 O O . ARG A 1 277 ? 8.817 9.685 -12.518 1.00 86.81 277 ARG A O 1
ATOM 2255 N N . PRO A 1 278 ? 10.263 11.310 -11.900 1.00 89.31 278 PRO A N 1
ATOM 2256 C CA . PRO A 1 278 ? 11.291 10.993 -12.894 1.00 89.31 278 PRO A CA 1
ATOM 2257 C C . PRO A 1 278 ? 11.671 9.506 -12.909 1.00 89.31 278 PRO A C 1
ATOM 2259 O O . PRO A 1 278 ? 11.592 8.816 -11.893 1.00 89.31 278 PRO A O 1
ATOM 2262 N N . LYS A 1 279 ? 12.070 9.007 -14.083 1.00 93.06 279 LYS A N 1
ATOM 2263 C CA . LYS A 1 279 ? 12.330 7.582 -14.370 1.00 93.06 279 LYS A CA 1
ATOM 2264 C C . LYS A 1 279 ? 11.133 6.630 -14.181 1.00 93.06 279 LYS A C 1
ATOM 2266 O O . LYS A 1 279 ? 11.271 5.453 -14.495 1.00 93.06 279 LYS A O 1
ATOM 2271 N N . ASN A 1 280 ? 9.944 7.072 -13.762 1.00 95.56 280 ASN A N 1
ATOM 2272 C CA . ASN A 1 280 ? 8.731 6.270 -13.978 1.00 95.56 280 ASN A CA 1
ATOM 2273 C C . ASN A 1 280 ? 8.317 6.322 -15.451 1.00 95.56 280 ASN A C 1
ATOM 2275 O O . ASN A 1 280 ? 8.680 7.247 -16.168 1.00 95.56 280 ASN A O 1
ATOM 2279 N N . GLY A 1 281 ? 7.532 5.350 -15.907 1.00 95.88 281 GLY A N 1
ATOM 2280 C CA . GLY A 1 281 ? 6.992 5.342 -17.266 1.00 95.88 281 GLY A CA 1
ATOM 2281 C C . GLY A 1 281 ? 5.516 4.977 -17.292 1.00 95.88 281 GLY A C 1
ATOM 2282 O O . GLY A 1 281 ? 5.088 4.079 -16.566 1.00 95.88 281 GLY A O 1
ATOM 2283 N N . LEU A 1 282 ? 4.736 5.634 -18.150 1.00 96.81 282 LEU A N 1
ATOM 2284 C CA . LEU A 1 282 ? 3.420 5.121 -18.520 1.00 96.81 282 LEU A CA 1
ATOM 2285 C C . LEU A 1 282 ? 3.615 4.057 -19.604 1.00 96.81 282 LEU A C 1
ATOM 2287 O O . LEU A 1 282 ? 4.070 4.352 -20.710 1.00 96.81 282 LEU A O 1
ATOM 2291 N N . VAL A 1 283 ? 3.277 2.818 -19.268 1.00 97.81 283 VAL A N 1
ATOM 2292 C CA . VAL A 1 283 ? 3.334 1.659 -20.158 1.00 97.81 283 VAL A CA 1
ATOM 2293 C C . VAL A 1 283 ? 1.950 1.414 -20.743 1.00 97.81 283 VAL A C 1
ATOM 2295 O O . VAL A 1 283 ? 0.949 1.408 -20.025 1.00 97.81 283 VAL A O 1
ATOM 2298 N N . LEU A 1 284 ? 1.904 1.173 -22.049 1.00 97.75 284 LEU A N 1
ATOM 2299 C CA . LEU A 1 284 ? 0.726 0.713 -22.769 1.00 97.75 284 LEU A CA 1
ATOM 2300 C C . LEU A 1 284 ? 1.072 -0.599 -23.469 1.00 97.75 284 LEU A C 1
ATOM 2302 O O . LEU A 1 284 ? 1.916 -0.635 -24.368 1.00 97.75 284 LEU A O 1
ATOM 2306 N N . LEU A 1 285 ? 0.413 -1.671 -23.046 1.00 98.00 285 LEU A N 1
ATOM 2307 C CA . LEU A 1 285 ? 0.548 -2.996 -23.638 1.00 98.00 285 LEU A CA 1
ATOM 2308 C C . LEU A 1 285 ? -0.171 -3.076 -25.000 1.00 98.00 285 LEU A C 1
ATOM 2310 O O . LEU A 1 285 ? -1.006 -2.223 -25.344 1.00 98.00 285 LEU A O 1
ATOM 2314 N N . GLU A 1 286 ? 0.158 -4.095 -25.795 1.00 97.56 286 GLU A N 1
ATOM 2315 C CA . GLU A 1 286 ? -0.495 -4.360 -27.091 1.00 97.56 286 GLU A CA 1
ATOM 2316 C C . GLU A 1 286 ? -2.013 -4.557 -26.966 1.00 97.56 286 GLU A C 1
ATOM 2318 O O . GLU A 1 286 ? -2.773 -4.059 -27.793 1.00 97.56 286 GLU A O 1
ATOM 2323 N N . ASP A 1 287 ? -2.471 -5.178 -25.877 1.00 96.06 287 ASP A N 1
ATOM 2324 C CA . ASP A 1 287 ? -3.893 -5.397 -25.576 1.00 96.06 287 ASP A CA 1
ATOM 2325 C C . ASP A 1 287 ? -4.646 -4.147 -25.066 1.00 96.06 287 ASP A C 1
ATOM 2327 O O . ASP A 1 287 ? -5.806 -4.231 -24.659 1.00 96.06 287 ASP A O 1
ATOM 2331 N N . ASN A 1 288 ? -4.003 -2.976 -25.115 1.00 96.56 288 ASN A N 1
ATOM 2332 C CA . ASN A 1 288 ? -4.474 -1.683 -24.605 1.00 96.56 288 ASN A CA 1
ATOM 2333 C C . ASN A 1 288 ? -4.553 -1.553 -23.069 1.00 96.56 288 ASN A C 1
ATOM 2335 O O . ASN A 1 288 ? -5.119 -0.582 -22.561 1.00 96.56 288 ASN A O 1
ATOM 2339 N N . THR A 1 289 ? -3.954 -2.469 -22.305 1.00 95.94 289 THR A N 1
ATOM 2340 C CA . THR A 1 289 ? -3.802 -2.311 -20.851 1.00 95.94 289 THR A CA 1
ATOM 2341 C C . THR A 1 289 ? -2.761 -1.238 -20.529 1.00 95.94 289 THR A C 1
ATOM 2343 O O . THR A 1 289 ? -1.616 -1.313 -20.975 1.00 95.94 289 THR A O 1
ATOM 2346 N N . TYR A 1 290 ? -3.147 -0.263 -19.704 1.00 96.50 290 TYR A N 1
ATOM 2347 C CA . TYR A 1 290 ? -2.230 0.718 -19.123 1.00 96.50 290 TYR A CA 1
ATOM 2348 C C . TYR A 1 290 ? -1.619 0.214 -17.812 1.00 96.50 290 TYR A C 1
ATOM 2350 O O . TYR A 1 290 ? -2.309 -0.387 -16.983 1.00 96.50 290 TYR A O 1
ATOM 2358 N N . LEU A 1 291 ? -0.340 0.518 -17.601 1.00 97.56 291 LEU A N 1
ATOM 2359 C CA . LEU A 1 291 ? 0.418 0.234 -16.381 1.00 97.56 291 LEU A CA 1
ATOM 2360 C C . LEU A 1 291 ? 1.331 1.424 -16.042 1.00 97.56 291 LEU A C 1
ATOM 2362 O O . LEU A 1 291 ? 1.801 2.119 -16.940 1.00 97.56 291 LEU A O 1
ATOM 2366 N N . CYS A 1 292 ? 1.640 1.628 -14.762 1.00 96.94 292 CYS A N 1
ATOM 2367 C CA . CYS A 1 292 ? 2.782 2.451 -14.362 1.00 96.94 292 CYS A CA 1
ATOM 2368 C C . CYS A 1 292 ? 4.002 1.566 -14.127 1.00 96.94 292 CYS A C 1
ATOM 2370 O O . CYS A 1 292 ? 3.981 0.690 -13.266 1.00 96.94 292 CYS A O 1
ATOM 2372 N N . ALA A 1 293 ? 5.072 1.831 -14.864 1.00 97.25 293 ALA A N 1
ATOM 2373 C CA . ALA A 1 293 ? 6.393 1.294 -14.604 1.00 97.25 293 ALA A CA 1
ATOM 2374 C C . ALA A 1 293 ? 7.116 2.166 -13.569 1.00 97.25 293 ALA A C 1
ATOM 2376 O O . ALA A 1 293 ? 7.233 3.379 -13.761 1.00 97.25 293 ALA A O 1
ATOM 2377 N N . ARG A 1 294 ? 7.618 1.553 -12.492 1.00 96.06 294 ARG A N 1
ATOM 2378 C CA . ARG A 1 294 ? 8.479 2.199 -11.492 1.00 96.06 294 ARG A CA 1
ATOM 2379 C C . ARG A 1 294 ? 9.877 1.614 -11.525 1.00 96.06 294 ARG A C 1
ATOM 2381 O O . ARG A 1 294 ? 10.077 0.447 -11.185 1.00 96.06 294 ARG A O 1
ATOM 2388 N N . TYR A 1 295 ? 10.828 2.448 -11.923 1.00 95.25 295 TYR A N 1
ATOM 2389 C CA . TYR A 1 295 ? 12.253 2.149 -11.925 1.00 95.25 295 TYR A CA 1
ATOM 2390 C C . TYR A 1 295 ? 12.911 2.882 -10.754 1.00 95.25 295 TYR A C 1
ATOM 2392 O O . TYR A 1 295 ? 12.648 4.067 -10.532 1.00 95.25 295 TYR A O 1
ATOM 2400 N N . ARG A 1 296 ? 13.718 2.172 -9.962 1.00 94.56 296 ARG A N 1
ATOM 2401 C CA . ARG A 1 296 ? 14.291 2.697 -8.708 1.00 94.56 296 ARG A CA 1
ATOM 2402 C C . ARG A 1 296 ? 15.746 2.314 -8.474 1.00 94.56 296 ARG A C 1
ATOM 2404 O O . ARG A 1 296 ? 16.238 2.585 -7.392 1.00 94.56 296 ARG A O 1
ATOM 2411 N N . ASP A 1 297 ? 16.425 1.698 -9.437 1.00 91.44 297 ASP A N 1
ATOM 2412 C CA . ASP A 1 297 ? 17.844 1.356 -9.294 1.00 91.44 297 ASP A CA 1
ATOM 2413 C C . ASP A 1 297 ? 18.687 2.603 -8.933 1.00 91.44 297 ASP A C 1
ATOM 2415 O O . ASP A 1 297 ? 18.473 3.648 -9.561 1.00 91.44 297 ASP A O 1
ATOM 2419 N N . PRO A 1 298 ? 19.588 2.547 -7.924 1.00 91.19 298 PRO A N 1
ATOM 2420 C CA . PRO A 1 298 ? 19.980 1.385 -7.103 1.00 91.19 298 PRO A CA 1
ATOM 2421 C C . PRO A 1 298 ? 19.131 1.137 -5.832 1.00 91.19 298 PRO A C 1
ATOM 2423 O O . PRO A 1 298 ? 19.364 0.168 -5.104 1.00 91.19 298 PRO A O 1
ATOM 2426 N N . HIS A 1 299 ? 18.124 1.968 -5.548 1.00 92.44 299 HIS A N 1
ATOM 2427 C CA . HIS A 1 299 ? 17.237 1.930 -4.370 1.00 92.44 299 HIS A CA 1
ATOM 2428 C C . HIS A 1 299 ? 16.193 0.793 -4.400 1.00 92.44 299 HIS A C 1
ATOM 2430 O O . HIS A 1 299 ? 14.980 0.994 -4.270 1.00 92.44 299 HIS A O 1
ATOM 2436 N N . ASN A 1 300 ? 16.680 -0.440 -4.512 1.00 90.38 300 ASN A N 1
ATOM 2437 C CA . ASN A 1 300 ? 15.899 -1.675 -4.575 1.00 90.38 300 ASN A CA 1
ATOM 2438 C C . ASN A 1 300 ? 14.884 -1.849 -3.422 1.00 90.38 300 ASN A C 1
ATOM 2440 O O . ASN A 1 300 ? 13.821 -2.441 -3.630 1.00 90.38 300 ASN A O 1
ATOM 2444 N N . LYS A 1 301 ? 15.143 -1.268 -2.238 1.00 94.19 301 LYS A N 1
ATOM 2445 C CA . LYS A 1 301 ? 14.208 -1.256 -1.097 1.00 94.19 301 LYS A CA 1
ATOM 2446 C C . LYS A 1 301 ? 12.816 -0.695 -1.427 1.00 94.19 301 LYS A C 1
ATOM 2448 O O . LYS A 1 301 ? 11.829 -1.211 -0.909 1.00 94.19 301 LYS A O 1
ATOM 2453 N N . LEU A 1 302 ? 12.718 0.281 -2.335 1.00 95.44 302 LEU A N 1
ATOM 2454 C CA . LEU A 1 302 ? 11.445 0.876 -2.771 1.00 95.44 302 LEU A CA 1
ATOM 2455 C C . LEU A 1 302 ? 10.642 -0.080 -3.675 1.00 95.44 302 LEU A C 1
ATOM 2457 O O . LEU A 1 302 ? 9.428 -0.218 -3.525 1.00 95.44 302 LEU A O 1
ATOM 2461 N N . VAL A 1 303 ? 11.327 -0.819 -4.558 1.00 95.25 303 VAL A N 1
ATOM 2462 C CA . VAL A 1 303 ? 10.712 -1.873 -5.390 1.00 95.25 303 VAL A CA 1
ATOM 2463 C C . VAL A 1 303 ? 10.180 -3.005 -4.507 1.00 95.25 303 VAL A C 1
ATOM 2465 O O . VAL A 1 303 ? 9.048 -3.457 -4.689 1.00 95.25 303 VAL A O 1
ATOM 2468 N N . LEU A 1 304 ? 10.970 -3.433 -3.515 1.00 95.62 304 LEU A N 1
ATOM 2469 C CA . LEU A 1 304 ? 10.549 -4.425 -2.521 1.00 95.62 304 LEU A CA 1
ATOM 2470 C C . LEU A 1 304 ? 9.345 -3.939 -1.705 1.00 95.62 304 LEU A C 1
ATOM 2472 O O . LEU A 1 304 ? 8.425 -4.724 -1.479 1.00 95.62 304 LEU A O 1
ATOM 2476 N N . GLY A 1 305 ? 9.332 -2.665 -1.301 1.00 96.94 305 GLY A N 1
ATOM 2477 C CA . GLY A 1 305 ? 8.218 -2.034 -0.592 1.00 96.94 305 GLY A CA 1
ATOM 2478 C C . GLY A 1 305 ? 6.901 -2.150 -1.357 1.00 96.94 305 GLY A C 1
ATOM 2479 O O . GLY A 1 305 ? 5.926 -2.670 -0.813 1.00 96.94 305 GLY A O 1
ATOM 2480 N N . GLU A 1 306 ? 6.887 -1.775 -2.638 1.00 97.25 306 GLU A N 1
ATOM 2481 C CA . GLU A 1 306 ? 5.690 -1.838 -3.489 1.00 97.25 306 GLU A CA 1
ATOM 2482 C C . GLU A 1 306 ? 5.211 -3.289 -3.706 1.00 97.25 306 GLU A C 1
ATOM 2484 O O . GLU A 1 306 ? 4.042 -3.607 -3.461 1.00 97.25 306 GLU A O 1
ATOM 2489 N N . VAL A 1 307 ? 6.115 -4.199 -4.096 1.00 97.62 307 VAL A N 1
ATOM 2490 C CA . VAL A 1 307 ? 5.785 -5.613 -4.366 1.00 97.62 307 VAL A CA 1
ATOM 2491 C C . VAL A 1 307 ? 5.271 -6.314 -3.106 1.00 97.62 307 VAL A C 1
ATOM 2493 O O . VAL A 1 307 ? 4.208 -6.939 -3.131 1.00 97.62 307 VAL A O 1
ATOM 2496 N N . LEU A 1 308 ? 5.988 -6.216 -1.983 1.00 98.19 308 LEU A N 1
ATOM 2497 C CA . LEU A 1 308 ? 5.589 -6.895 -0.748 1.00 98.19 308 LEU A CA 1
ATOM 2498 C C . LEU A 1 308 ? 4.336 -6.266 -0.125 1.00 98.19 308 LEU A C 1
ATOM 2500 O O . LEU A 1 308 ? 3.535 -6.997 0.454 1.00 98.19 308 LEU A O 1
ATOM 2504 N N . SER A 1 309 ? 4.101 -4.962 -0.297 1.00 98.56 309 SER A N 1
ATOM 2505 C CA . SER A 1 309 ? 2.838 -4.322 0.099 1.00 98.56 309 SER A CA 1
ATOM 2506 C C . SER A 1 309 ? 1.652 -4.881 -0.696 1.00 98.56 309 SER A C 1
ATOM 2508 O O . SER A 1 309 ? 0.615 -5.218 -0.113 1.00 98.56 309 SER A O 1
ATOM 2510 N N . PHE A 1 310 ? 1.807 -5.085 -2.009 1.00 98.38 310 PHE A N 1
ATOM 2511 C CA . PHE A 1 310 ? 0.788 -5.755 -2.816 1.00 98.38 310 PHE A CA 1
ATOM 2512 C C . PHE A 1 310 ? 0.504 -7.186 -2.329 1.00 98.38 310 PHE A C 1
ATOM 2514 O O . PHE A 1 310 ? -0.655 -7.516 -2.054 1.00 98.38 310 PHE A O 1
ATOM 2521 N N . TYR A 1 311 ? 1.529 -8.020 -2.139 1.00 98.06 311 TYR A N 1
ATOM 2522 C CA . TYR A 1 311 ? 1.333 -9.402 -1.683 1.00 98.06 311 TYR A CA 1
ATOM 2523 C C . TYR A 1 311 ? 0.822 -9.503 -0.235 1.00 98.06 311 TYR A C 1
ATOM 2525 O O . TYR A 1 311 ? -0.001 -10.375 0.059 1.00 98.06 311 TYR A O 1
ATOM 2533 N N . LEU A 1 312 ? 1.180 -8.560 0.642 1.00 98.62 312 LEU A N 1
ATOM 2534 C CA . LEU A 1 312 ? 0.596 -8.434 1.979 1.00 98.62 312 LEU A CA 1
ATOM 2535 C C . LEU A 1 312 ? -0.906 -8.153 1.905 1.00 98.62 312 LEU A C 1
ATOM 2537 O O . LEU A 1 312 ? -1.678 -8.793 2.617 1.00 98.62 312 LEU A O 1
ATOM 2541 N N . SER A 1 313 ? -1.341 -7.262 1.006 1.00 98.19 313 SER A N 1
ATOM 2542 C CA . SER A 1 313 ? -2.771 -6.983 0.821 1.00 98.19 313 SER A CA 1
ATOM 2543 C C . SER A 1 313 ? -3.548 -8.264 0.497 1.00 98.19 313 SER A C 1
ATOM 2545 O O . SER A 1 313 ? -4.582 -8.532 1.105 1.00 98.19 313 SER A O 1
ATOM 2547 N N . ARG A 1 314 ? -2.999 -9.119 -0.378 1.00 97.06 314 ARG A N 1
ATOM 2548 C CA . ARG A 1 314 ? -3.622 -10.390 -0.765 1.00 97.06 314 ARG A CA 1
ATOM 2549 C C . ARG A 1 314 ? -3.697 -11.384 0.403 1.00 97.06 314 ARG A C 1
ATOM 2551 O O . ARG A 1 314 ? -4.735 -12.024 0.557 1.00 97.06 314 ARG A O 1
ATOM 2558 N N . LEU A 1 315 ? -2.664 -11.482 1.251 1.00 96.31 315 LEU A N 1
ATOM 2559 C CA . LEU A 1 315 ? -2.692 -12.319 2.468 1.00 96.31 315 LEU A CA 1
ATOM 2560 C C . LEU A 1 315 ? -3.740 -11.845 3.493 1.00 96.31 315 LEU A C 1
ATOM 2562 O O . LEU A 1 315 ? -4.367 -12.661 4.170 1.00 96.31 315 LEU A O 1
ATOM 2566 N N . LEU A 1 316 ? -3.973 -10.535 3.574 1.00 97.06 316 LEU A N 1
ATOM 2567 C CA . LEU A 1 316 ? -5.006 -9.924 4.420 1.00 97.06 316 LEU A CA 1
ATOM 2568 C C . LEU A 1 316 ? -6.420 -9.985 3.803 1.00 97.06 316 LEU A C 1
ATOM 2570 O O . LEU A 1 316 ? -7.368 -9.467 4.390 1.00 97.06 316 LEU A O 1
ATOM 2574 N N . GLY A 1 317 ? -6.580 -10.588 2.618 1.00 95.38 317 GLY A N 1
ATOM 2575 C CA . GLY A 1 317 ? -7.854 -10.642 1.891 1.00 95.38 317 GLY A CA 1
ATOM 2576 C C . GLY A 1 317 ? -8.296 -9.301 1.290 1.00 95.38 317 GLY A C 1
ATOM 2577 O O . GLY A 1 317 ? -9.449 -9.157 0.888 1.00 95.38 317 GLY A O 1
ATOM 2578 N N . LEU A 1 318 ? -7.400 -8.314 1.234 1.00 96.50 318 LEU A N 1
ATOM 2579 C CA . LEU A 1 318 ? -7.645 -6.989 0.678 1.00 96.50 318 LEU A CA 1
ATOM 2580 C C . LEU A 1 318 ? -7.495 -7.004 -0.849 1.00 96.50 318 LEU A C 1
ATOM 2582 O O . LEU A 1 318 ? -6.565 -7.599 -1.391 1.00 96.50 318 LEU A O 1
ATOM 2586 N N . ASP A 1 319 ? -8.402 -6.322 -1.547 1.00 95.62 319 ASP A N 1
ATOM 2587 C CA . ASP A 1 319 ? -8.496 -6.282 -3.014 1.00 95.62 319 ASP A CA 1
ATOM 2588 C C . ASP A 1 319 ? -8.239 -4.880 -3.616 1.00 95.62 319 ASP A C 1
ATOM 2590 O O . ASP A 1 319 ? -8.364 -4.695 -4.828 1.00 95.62 319 ASP A O 1
ATOM 2594 N N . ASN A 1 320 ? -7.849 -3.914 -2.774 1.00 96.19 320 ASN A N 1
ATOM 2595 C CA . ASN A 1 320 ? -7.702 -2.475 -3.046 1.00 96.19 320 ASN A CA 1
ATOM 2596 C C . ASN A 1 320 ? -6.264 -1.954 -3.225 1.00 96.19 320 ASN A C 1
ATOM 2598 O O . ASN A 1 320 ? -6.079 -0.759 -3.454 1.00 96.19 320 ASN A O 1
ATOM 2602 N N . VAL A 1 321 ? -5.246 -2.809 -3.153 1.00 97.81 321 VAL A N 1
ATOM 2603 C CA . VAL A 1 321 ? -3.905 -2.458 -3.658 1.00 97.81 321 VAL A CA 1
ATOM 2604 C C . VAL A 1 321 ? -3.831 -2.859 -5.141 1.00 97.81 321 VAL A C 1
ATOM 2606 O O . VAL A 1 321 ? -4.269 -3.978 -5.456 1.00 97.81 321 VAL A O 1
ATOM 2609 N N . PRO A 1 322 ? -3.340 -1.988 -6.049 1.00 96.81 322 PRO A N 1
ATOM 2610 C CA . PRO A 1 322 ? -3.127 -2.318 -7.460 1.00 96.81 322 PRO A CA 1
ATOM 2611 C C . PRO A 1 322 ? -2.267 -3.572 -7.636 1.00 96.81 322 PRO A C 1
ATOM 2613 O O . PRO A 1 322 ? -1.387 -3.832 -6.820 1.00 96.81 322 PRO A O 1
ATOM 2616 N N . ILE A 1 323 ? -2.497 -4.346 -8.700 1.00 97.31 323 ILE A N 1
ATOM 2617 C CA . ILE A 1 323 ? -1.637 -5.496 -9.022 1.00 97.31 323 ILE A CA 1
ATOM 2618 C C . ILE A 1 323 ? -0.222 -5.007 -9.345 1.00 97.31 323 ILE A C 1
ATOM 2620 O O . ILE A 1 323 ? -0.065 -4.075 -10.132 1.00 97.31 323 ILE A O 1
ATOM 2624 N N . VAL A 1 324 ? 0.788 -5.661 -8.765 1.00 97.56 324 VAL A N 1
ATOM 2625 C CA . VAL A 1 324 ? 2.209 -5.389 -9.014 1.00 97.56 324 VAL A CA 1
ATOM 2626 C C . VAL A 1 324 ? 2.875 -6.654 -9.545 1.00 97.56 324 VAL A C 1
ATOM 2628 O O . VAL A 1 324 ? 2.800 -7.706 -8.912 1.00 97.56 324 VAL A O 1
ATOM 2631 N N . SER A 1 325 ? 3.542 -6.532 -10.689 1.00 97.06 325 SER A N 1
ATOM 2632 C CA . SER A 1 325 ? 4.399 -7.558 -11.288 1.00 97.06 325 SER A CA 1
ATOM 2633 C C . SER A 1 325 ? 5.810 -7.012 -11.435 1.00 97.06 325 SER A C 1
ATOM 2635 O O . SER A 1 325 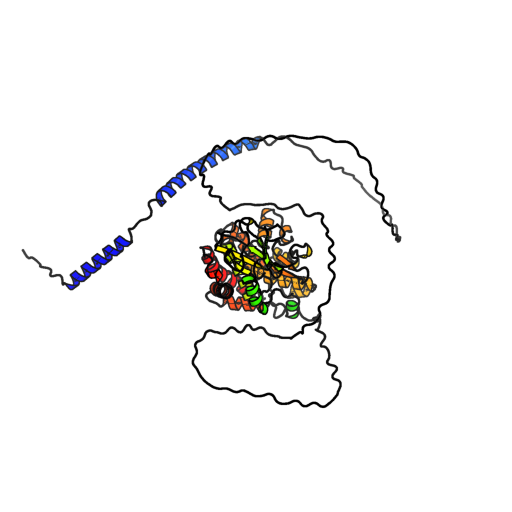? 5.986 -5.841 -11.770 1.00 97.06 325 SER A O 1
ATOM 2637 N N . LEU A 1 326 ? 6.826 -7.848 -11.265 1.00 97.69 326 LEU A N 1
ATOM 2638 C CA . LEU A 1 326 ? 8.187 -7.484 -11.651 1.00 97.69 326 LEU A CA 1
ATOM 2639 C C . LEU A 1 326 ? 8.412 -7.774 -13.136 1.00 97.69 326 LEU A C 1
ATOM 2641 O O . LEU A 1 326 ? 7.859 -8.728 -13.683 1.00 97.69 326 LEU A O 1
ATOM 2645 N N . SER A 1 327 ? 9.251 -6.964 -13.774 1.00 97.00 327 SER A N 1
ATOM 2646 C CA . SER A 1 327 ? 9.789 -7.233 -15.106 1.00 97.00 327 SER A CA 1
ATOM 2647 C C . SER A 1 327 ? 11.262 -6.837 -15.177 1.00 97.00 327 SER A C 1
ATOM 2649 O O . SER A 1 327 ? 11.719 -5.974 -14.427 1.00 97.00 327 SER A O 1
ATOM 2651 N N . LYS A 1 328 ? 12.012 -7.489 -16.068 1.00 96.38 328 LYS A N 1
ATOM 2652 C CA . LYS A 1 328 ? 13.410 -7.167 -16.371 1.00 96.38 328 LYS A CA 1
ATOM 2653 C C . LYS A 1 328 ? 13.450 -6.354 -17.659 1.00 96.38 328 LYS A C 1
ATOM 2655 O O . LYS A 1 328 ? 13.026 -6.854 -18.700 1.00 96.38 328 LYS A O 1
ATOM 2660 N N . VAL A 1 329 ? 13.969 -5.133 -17.576 1.00 95.12 329 VAL A N 1
ATOM 2661 C CA . VAL A 1 329 ? 14.231 -4.257 -18.725 1.00 95.12 329 VAL A CA 1
ATOM 2662 C C . VAL A 1 329 ? 15.232 -4.982 -19.627 1.00 95.12 329 VAL A C 1
ATOM 2664 O O . VAL A 1 329 ? 16.329 -5.314 -19.180 1.00 95.12 329 VAL A O 1
ATOM 2667 N N . ASN A 1 330 ? 14.804 -5.372 -20.830 1.00 95.44 330 ASN A N 1
ATOM 2668 C CA . ASN A 1 330 ? 15.610 -6.188 -21.741 1.00 95.44 330 ASN A CA 1
ATOM 2669 C C . ASN A 1 330 ? 15.097 -6.076 -23.187 1.00 95.44 330 ASN A C 1
ATOM 2671 O O . ASN A 1 330 ? 14.056 -6.661 -23.505 1.00 95.44 330 ASN A O 1
ATOM 2675 N N . HIS A 1 331 ? 15.832 -5.405 -24.073 1.00 94.38 331 HIS A N 1
ATOM 2676 C CA . HIS A 1 331 ? 15.501 -5.260 -25.500 1.00 94.38 331 HIS A CA 1
ATOM 2677 C C . HIS A 1 331 ? 15.393 -6.599 -26.254 1.00 94.38 331 HIS A C 1
ATOM 2679 O O . HIS A 1 331 ? 14.692 -6.682 -27.263 1.00 94.38 331 HIS A O 1
ATOM 2685 N N . SER A 1 332 ? 16.063 -7.651 -25.774 1.00 93.12 332 SER A N 1
ATOM 2686 C CA . SER A 1 332 ? 15.981 -9.011 -26.334 1.00 93.12 332 SER A CA 1
ATOM 2687 C C . SER A 1 332 ? 14.782 -9.809 -25.806 1.00 93.12 332 SER A C 1
ATOM 2689 O O . SER A 1 332 ? 14.489 -10.892 -26.312 1.00 93.12 332 SER A O 1
ATOM 2691 N N . SER A 1 333 ? 14.079 -9.314 -24.781 1.00 94.62 333 SER A N 1
ATOM 2692 C CA . SER A 1 333 ? 12.864 -9.959 -24.273 1.00 94.62 333 SER A CA 1
ATOM 2693 C C . SER A 1 333 ? 11.659 -9.666 -25.166 1.00 94.62 333 SER A C 1
ATOM 2695 O O . SER A 1 333 ? 11.509 -8.562 -25.682 1.00 94.62 333 SER A O 1
ATOM 2697 N N . VAL A 1 334 ? 10.739 -10.630 -25.278 1.00 94.38 334 VAL A N 1
ATOM 2698 C CA . VAL A 1 334 ? 9.459 -10.445 -25.989 1.00 94.38 334 VAL A CA 1
ATOM 2699 C C . VAL A 1 334 ? 8.667 -9.258 -25.427 1.00 94.38 334 VAL A C 1
ATOM 2701 O O . VAL A 1 334 ? 8.009 -8.556 -26.185 1.00 94.38 334 VAL A O 1
ATOM 2704 N N . GLN A 1 335 ? 8.764 -8.997 -24.118 1.00 96.12 335 GLN A N 1
ATOM 2705 C CA . GLN A 1 335 ? 8.014 -7.918 -23.483 1.00 96.12 335 GLN A CA 1
ATOM 2706 C C . GLN A 1 335 ? 8.497 -6.515 -23.884 1.00 96.12 335 GLN A C 1
ATOM 2708 O O . GLN A 1 335 ? 7.660 -5.638 -24.083 1.00 96.12 335 GLN A O 1
ATOM 2713 N N . TRP A 1 336 ? 9.808 -6.285 -23.996 1.00 97.56 336 TRP A N 1
ATOM 2714 C CA . TRP A 1 336 ? 10.363 -4.939 -24.218 1.00 97.56 336 TRP A CA 1
ATOM 2715 C C . TRP A 1 336 ? 11.054 -4.749 -25.576 1.00 97.56 336 TRP A C 1
ATOM 2717 O O . TRP A 1 336 ? 11.755 -3.754 -25.788 1.00 97.56 336 TRP A O 1
ATOM 2727 N N . LYS A 1 337 ? 10.870 -5.687 -26.509 1.00 95.75 337 LYS A N 1
ATOM 2728 C CA . LYS A 1 337 ? 11.472 -5.632 -27.845 1.00 95.75 337 LYS A CA 1
ATOM 2729 C C . LYS A 1 337 ? 11.132 -4.318 -28.558 1.00 95.75 337 LYS A C 1
ATOM 2731 O O . LYS A 1 337 ? 9.969 -3.981 -28.737 1.00 95.75 337 LYS A O 1
ATOM 2736 N N . GLY A 1 338 ? 12.162 -3.590 -28.993 1.00 93.12 338 GLY A N 1
ATOM 2737 C CA . GLY A 1 338 ? 12.014 -2.332 -29.739 1.00 93.12 338 GLY A CA 1
ATOM 2738 C C . GLY A 1 338 ? 11.612 -1.102 -28.910 1.00 93.12 338 GLY A C 1
ATOM 2739 O O . GLY A 1 338 ? 11.494 -0.015 -29.472 1.00 93.12 338 GLY A O 1
ATOM 2740 N N . ILE A 1 339 ? 11.436 -1.225 -27.591 1.00 96.62 339 ILE A N 1
ATOM 2741 C CA . ILE A 1 339 ? 11.140 -0.082 -26.719 1.00 96.62 339 ILE A CA 1
ATOM 2742 C C . ILE A 1 339 ? 12.420 0.698 -26.408 1.00 96.62 339 ILE A C 1
ATOM 2744 O O . ILE A 1 339 ? 13.417 0.113 -26.006 1.00 96.62 339 ILE A O 1
ATOM 2748 N N . ASN A 1 340 ? 12.393 2.024 -26.572 1.00 93.94 340 ASN A N 1
ATOM 2749 C CA . ASN A 1 340 ? 13.515 2.909 -26.245 1.00 93.94 340 ASN A CA 1
ATOM 2750 C C . ASN A 1 340 ? 13.459 3.336 -24.766 1.00 93.94 340 ASN A C 1
ATOM 2752 O O . ASN A 1 340 ? 12.509 3.997 -24.342 1.00 93.94 340 ASN A O 1
ATOM 2756 N N . PHE A 1 341 ? 14.498 2.992 -24.002 1.00 95.44 341 PHE A N 1
ATOM 2757 C CA . PHE A 1 341 ? 14.612 3.306 -22.575 1.00 95.44 341 PHE A CA 1
ATOM 2758 C C . PHE A 1 341 ? 15.348 4.616 -22.261 1.00 95.44 341 PHE A C 1
ATOM 2760 O O . PHE A 1 341 ? 15.212 5.142 -21.155 1.00 95.44 341 PHE A O 1
ATOM 2767 N N . SER A 1 342 ? 16.116 5.169 -23.206 1.00 91.75 342 SER A N 1
ATOM 2768 C CA . SER A 1 342 ? 17.045 6.284 -22.969 1.00 91.75 342 SER A CA 1
ATOM 2769 C C . SER A 1 342 ? 16.341 7.534 -22.435 1.00 91.75 342 SER A C 1
ATOM 2771 O O . SER A 1 342 ? 16.863 8.204 -21.549 1.00 91.75 342 SER A O 1
ATOM 2773 N N . LYS A 1 343 ? 15.105 7.800 -22.887 1.00 91.69 343 LYS A N 1
ATOM 2774 C CA . LYS A 1 343 ? 14.264 8.914 -22.396 1.00 91.69 343 LYS A CA 1
ATOM 2775 C C . LYS A 1 343 ? 13.895 8.816 -20.910 1.00 91.69 343 LYS A C 1
ATOM 2777 O O . LYS A 1 343 ? 13.511 9.822 -20.323 1.00 91.69 343 LYS A O 1
ATOM 2782 N N . LEU A 1 344 ? 13.977 7.625 -20.318 1.00 94.81 344 LEU A N 1
ATOM 2783 C CA . LEU A 1 344 ? 13.724 7.373 -18.897 1.00 94.81 344 LEU A CA 1
ATOM 2784 C C . LEU A 1 344 ? 14.993 7.034 -18.108 1.00 94.81 344 LEU A C 1
ATOM 2786 O O . LEU A 1 344 ? 14.904 6.817 -16.900 1.00 94.81 344 LEU A O 1
ATOM 2790 N N . GLN A 1 345 ? 16.156 6.998 -18.768 1.00 95.06 345 GLN A N 1
ATOM 2791 C CA . GLN A 1 345 ? 17.438 6.626 -18.164 1.00 95.06 345 GLN A CA 1
ATOM 2792 C C . GLN A 1 345 ? 17.380 5.266 -17.435 1.00 95.06 345 GLN A C 1
ATOM 2794 O O . GLN A 1 345 ? 17.915 5.129 -16.332 1.00 95.06 345 GLN A O 1
ATOM 2799 N N . TRP A 1 346 ? 16.688 4.272 -18.012 1.00 96.38 346 TRP A N 1
ATOM 2800 C CA . TRP A 1 346 ? 16.740 2.899 -17.496 1.00 96.38 346 TRP A CA 1
ATOM 2801 C C . TRP A 1 346 ? 17.928 2.151 -18.090 1.00 96.38 346 TRP A C 1
ATOM 2803 O O . TRP A 1 346 ? 18.196 2.247 -19.288 1.00 96.38 346 TRP A O 1
ATOM 2813 N N . THR A 1 347 ? 18.588 1.361 -17.252 1.00 95.38 347 THR A N 1
ATOM 2814 C CA . THR A 1 347 ? 19.697 0.495 -17.645 1.00 95.38 347 THR A CA 1
ATOM 2815 C C . THR A 1 347 ? 19.169 -0.872 -18.073 1.00 95.38 347 THR A C 1
ATOM 2817 O O . THR A 1 347 ? 18.311 -1.460 -17.407 1.00 95.38 347 THR A O 1
ATOM 2820 N N . GLU A 1 348 ? 19.704 -1.396 -19.175 1.00 95.12 348 GLU A N 1
ATOM 2821 C CA . GLU A 1 348 ? 19.436 -2.759 -19.631 1.00 95.12 348 GLU A CA 1
ATOM 2822 C C . GLU A 1 348 ? 19.794 -3.769 -18.529 1.00 95.12 348 GLU A C 1
ATOM 2824 O O . GLU A 1 348 ? 20.841 -3.695 -17.891 1.00 95.12 348 GLU A O 1
ATOM 2829 N N . GLY A 1 349 ? 18.912 -4.735 -18.297 1.00 93.88 349 GLY A N 1
ATOM 2830 C CA . GLY A 1 349 ? 19.091 -5.787 -17.306 1.00 93.88 349 GLY A CA 1
ATOM 2831 C C . GLY A 1 349 ? 18.547 -5.481 -15.907 1.00 93.88 349 GLY A C 1
ATOM 2832 O O . GLY A 1 349 ? 18.362 -6.426 -15.132 1.00 93.88 349 GLY A O 1
ATOM 2833 N N . ASN A 1 350 ? 18.222 -4.226 -15.599 1.00 94.88 350 ASN A N 1
ATOM 2834 C CA . ASN A 1 350 ? 17.640 -3.851 -14.312 1.00 94.88 350 ASN A CA 1
ATOM 2835 C C . ASN A 1 350 ? 16.144 -4.192 -14.210 1.00 94.88 350 ASN A C 1
ATOM 2837 O O . ASN A 1 350 ? 15.470 -4.516 -15.193 1.00 94.88 350 ASN A O 1
ATOM 2841 N N . LEU A 1 351 ? 15.628 -4.170 -12.980 1.00 95.81 351 LEU A N 1
ATOM 2842 C CA . LEU A 1 351 ? 14.244 -4.523 -12.672 1.00 95.81 351 LEU A CA 1
ATOM 2843 C C . LEU A 1 351 ? 13.347 -3.287 -12.565 1.00 95.81 351 LEU A C 1
ATOM 2845 O O . LEU A 1 351 ? 13.743 -2.233 -12.071 1.00 95.81 351 LEU A O 1
ATOM 2849 N N . VAL A 1 352 ? 12.104 -3.461 -13.000 1.00 96.50 352 VAL A N 1
ATOM 2850 C CA . VAL A 1 352 ? 11.046 -2.452 -12.971 1.00 96.50 352 VAL A CA 1
ATOM 2851 C C . VAL A 1 352 ? 9.774 -3.073 -12.393 1.00 96.50 352 VAL A C 1
ATOM 2853 O O . VAL A 1 352 ? 9.412 -4.203 -12.734 1.00 96.50 352 VAL A O 1
ATOM 2856 N N . ALA A 1 353 ? 9.091 -2.352 -11.502 1.00 97.56 353 ALA A N 1
ATOM 2857 C CA . ALA A 1 353 ? 7.772 -2.753 -11.018 1.00 97.56 353 ALA A CA 1
ATOM 2858 C C . ALA A 1 353 ? 6.697 -2.256 -11.991 1.00 97.56 353 ALA A C 1
ATOM 2860 O O . ALA A 1 353 ? 6.548 -1.053 -12.197 1.00 97.56 353 ALA A O 1
ATOM 2861 N N . LEU A 1 354 ? 5.949 -3.183 -12.586 1.00 98.25 354 LEU A N 1
ATOM 2862 C CA . LEU A 1 354 ? 4.781 -2.922 -13.419 1.00 98.25 354 LEU A CA 1
ATOM 2863 C C . LEU A 1 354 ? 3.523 -2.941 -12.549 1.00 98.25 354 LEU A C 1
ATOM 2865 O O . LEU A 1 354 ? 3.146 -3.980 -12.007 1.00 98.25 354 LEU A O 1
ATOM 2869 N N . ILE A 1 355 ? 2.880 -1.784 -12.422 1.00 97.56 355 ILE A N 1
ATOM 2870 C CA . ILE A 1 355 ? 1.765 -1.541 -11.505 1.00 97.56 355 ILE A CA 1
ATOM 2871 C C . ILE A 1 355 ? 0.492 -1.282 -12.306 1.00 97.56 355 ILE A C 1
ATOM 2873 O O . ILE A 1 355 ? 0.483 -0.462 -13.225 1.00 97.56 355 ILE A O 1
ATOM 2877 N N . GLN A 1 356 ? -0.598 -1.949 -11.936 1.00 96.31 356 GLN A N 1
ATOM 2878 C CA . GLN A 1 356 ? -1.918 -1.777 -12.538 1.00 96.31 356 GLN A CA 1
ATOM 2879 C C . GLN A 1 356 ? -2.355 -0.302 -12.534 1.00 96.31 356 GLN A C 1
ATOM 2881 O O . GLN A 1 356 ? -2.532 0.299 -11.473 1.00 96.31 356 GLN A O 1
ATOM 2886 N N . TRP A 1 357 ? -2.608 0.267 -13.717 1.00 94.12 357 TRP A N 1
ATOM 2887 C CA . TRP A 1 357 ? -3.272 1.566 -13.815 1.00 94.12 357 TRP A CA 1
ATOM 2888 C C . TRP A 1 357 ? -4.735 1.443 -13.377 1.00 94.12 357 TRP A C 1
ATOM 2890 O O . TRP A 1 357 ? -5.463 0.567 -13.851 1.00 94.12 357 TRP A O 1
ATOM 2900 N N . ILE A 1 358 ? -5.187 2.339 -12.499 1.00 92.81 358 ILE A N 1
ATOM 2901 C CA . ILE A 1 358 ? -6.585 2.395 -12.062 1.00 92.81 358 ILE A CA 1
ATOM 2902 C C . ILE A 1 358 ? -7.292 3.532 -12.824 1.00 92.81 358 ILE A C 1
ATOM 2904 O O . ILE A 1 358 ? -6.910 4.693 -12.674 1.00 92.81 358 ILE A O 1
ATOM 2908 N N . PRO A 1 359 ? -8.327 3.255 -13.640 1.00 88.94 359 PRO A N 1
ATOM 2909 C CA . PRO A 1 359 ? -9.019 4.297 -14.399 1.00 88.94 359 PRO A CA 1
ATOM 2910 C C . PRO A 1 359 ? -9.678 5.370 -13.514 1.00 88.94 359 PRO A C 1
ATOM 2912 O O . PRO A 1 359 ? -10.298 5.068 -12.494 1.00 88.94 359 PRO A O 1
ATOM 2915 N N . GLY A 1 360 ? -9.587 6.636 -13.936 1.00 87.19 360 GLY A N 1
ATOM 2916 C CA . GLY A 1 360 ? -10.293 7.769 -13.318 1.00 87.19 360 GLY A CA 1
ATOM 2917 C C . GLY A 1 360 ? -9.684 8.345 -12.028 1.00 87.19 360 GLY A C 1
ATOM 2918 O O . GLY A 1 360 ? -10.228 9.320 -11.505 1.00 87.19 360 GLY A O 1
ATOM 2919 N N . ILE A 1 361 ? -8.564 7.806 -11.528 1.00 86.62 361 ILE A N 1
ATOM 2920 C CA . ILE A 1 361 ? -7.914 8.251 -10.272 1.00 86.62 361 ILE A CA 1
ATOM 2921 C C . ILE A 1 361 ? -7.288 9.655 -10.313 1.00 86.62 361 ILE A C 1
ATOM 2923 O O . ILE A 1 361 ? -6.895 10.185 -9.278 1.00 86.62 361 ILE A O 1
ATOM 2927 N N . SER A 1 362 ? -7.170 10.253 -11.497 1.00 83.88 362 SER A N 1
ATOM 2928 C CA . SER A 1 362 ? -6.656 11.612 -11.701 1.00 83.88 362 SER A CA 1
ATOM 2929 C C . SER A 1 362 ? -7.752 12.687 -11.678 1.00 83.88 362 SER A C 1
ATOM 2931 O O . SER A 1 362 ? -7.469 13.852 -11.933 1.00 83.88 362 SER A O 1
ATOM 2933 N N . THR A 1 363 ? -9.009 12.321 -11.398 1.00 89.06 363 THR A N 1
ATOM 2934 C CA . THR A 1 363 ? -10.144 13.260 -11.383 1.00 89.06 363 THR A CA 1
ATOM 2935 C C . THR A 1 363 ? -10.454 13.752 -9.969 1.00 89.06 363 THR A C 1
ATOM 2937 O O . THR A 1 363 ? -10.312 13.001 -9.011 1.00 89.06 363 THR A O 1
ATOM 2940 N N . VAL A 1 364 ? -10.988 14.970 -9.816 1.00 90.69 364 VAL A N 1
ATOM 2941 C CA . VAL A 1 364 ? -11.405 15.506 -8.497 1.00 90.69 364 VAL A CA 1
ATOM 2942 C C . VAL A 1 364 ? -12.397 14.571 -7.779 1.00 90.69 364 VAL A C 1
ATOM 2944 O O . VAL A 1 364 ? -12.344 14.406 -6.564 1.00 90.69 364 VAL A O 1
ATOM 2947 N N . ARG A 1 365 ? -13.248 13.857 -8.535 1.00 92.06 365 ARG A N 1
ATOM 2948 C CA . ARG A 1 365 ? -14.189 12.847 -8.007 1.00 92.06 365 ARG A CA 1
ATOM 2949 C C . ARG A 1 365 ? -13.517 11.628 -7.361 1.00 92.06 365 ARG A C 1
ATOM 2951 O O . ARG A 1 365 ? -14.207 10.841 -6.720 1.00 92.06 365 ARG A O 1
ATOM 2958 N N . SER A 1 366 ? -12.207 11.450 -7.532 1.00 94.38 366 SER A N 1
ATOM 2959 C CA . SER A 1 366 ? -11.445 10.382 -6.888 1.00 94.38 366 SER A CA 1
ATOM 2960 C C . SER A 1 366 ? -10.802 10.794 -5.564 1.00 94.38 366 SER A C 1
ATOM 2962 O O . SER A 1 366 ? -10.088 9.982 -4.976 1.00 94.38 366 SER A O 1
ATOM 2964 N N . HIS A 1 367 ? -10.932 12.050 -5.139 1.00 95.62 367 HIS A N 1
ATOM 2965 C CA . HIS A 1 367 ? -10.255 12.543 -3.943 1.00 95.62 367 HIS A CA 1
ATOM 2966 C C . HIS A 1 367 ? -10.851 11.877 -2.694 1.00 95.62 367 HIS A C 1
ATOM 2968 O O . HIS A 1 367 ? -12.066 11.706 -2.589 1.00 95.62 367 HIS A O 1
ATOM 2974 N N . VAL A 1 368 ? -9.988 11.474 -1.758 1.00 96.81 368 VAL A N 1
ATOM 2975 C CA . VAL A 1 368 ? -10.392 10.910 -0.464 1.00 96.81 368 VAL A CA 1
ATOM 2976 C C . VAL A 1 368 ? -9.837 11.791 0.642 1.00 96.81 368 VAL A C 1
ATOM 2978 O O . VAL A 1 368 ? -8.660 12.137 0.626 1.00 96.81 368 VAL A O 1
ATOM 2981 N N . GLN A 1 369 ? -10.695 12.133 1.596 1.00 96.25 369 GLN A N 1
ATOM 2982 C CA . GLN A 1 369 ? -10.367 12.860 2.821 1.00 96.25 369 GLN A CA 1
ATOM 2983 C C . GLN A 1 369 ? -10.608 11.938 4.021 1.00 96.25 369 GLN A C 1
ATOM 2985 O O . GLN A 1 369 ? -11.296 10.915 3.896 1.00 96.25 369 GLN A O 1
ATOM 2990 N N . MET A 1 370 ? -10.073 12.291 5.191 1.00 96.31 370 MET A N 1
ATOM 2991 C CA . MET A 1 370 ? -10.404 11.587 6.430 1.00 96.31 370 MET A CA 1
ATOM 2992 C C . MET A 1 370 ? -11.889 11.801 6.785 1.00 96.31 370 MET A C 1
ATOM 2994 O O . MET A 1 370 ? -12.333 12.947 6.850 1.00 96.31 370 MET A O 1
ATOM 2998 N N . PRO A 1 371 ? -12.684 10.739 7.033 1.00 95.31 371 PRO A N 1
ATOM 2999 C CA . PRO A 1 371 ? -14.057 10.879 7.486 1.00 95.31 371 PRO A CA 1
ATOM 3000 C C . PRO A 1 371 ? -14.086 11.630 8.811 1.00 95.31 371 PRO A C 1
ATOM 3002 O O . PRO A 1 371 ? -13.384 11.260 9.749 1.00 95.31 371 PRO A O 1
ATOM 3005 N N . GLU A 1 372 ? -14.951 12.633 8.911 1.00 94.12 372 GLU A N 1
ATOM 3006 C CA . GLU A 1 372 ? -15.059 13.522 10.075 1.00 94.12 372 GLU A CA 1
ATOM 3007 C C . GLU A 1 372 ? -15.215 12.771 11.414 1.00 94.12 372 GLU A C 1
ATOM 3009 O O . GLU A 1 372 ? -14.731 13.210 12.454 1.00 94.12 372 GLU A O 1
ATOM 3014 N N . ILE A 1 373 ? -15.852 11.597 11.397 1.00 95.00 373 ILE A N 1
ATOM 3015 C CA . ILE A 1 373 ? -15.991 10.730 12.573 1.00 95.00 373 ILE A CA 1
ATOM 3016 C C . ILE A 1 373 ? -14.661 10.074 12.999 1.00 95.00 373 ILE A C 1
ATOM 3018 O O . ILE A 1 373 ? -14.395 9.969 14.194 1.00 95.00 373 ILE A O 1
ATOM 3022 N N . ILE A 1 374 ? -13.793 9.705 12.049 1.00 96.25 374 ILE A N 1
ATOM 3023 C CA . ILE A 1 374 ? -12.436 9.193 12.315 1.00 96.25 374 ILE A CA 1
ATOM 3024 C C . ILE A 1 374 ? -11.519 10.342 12.752 1.00 96.25 374 ILE A C 1
ATOM 3026 O O . ILE A 1 374 ? -10.761 10.183 13.705 1.00 96.25 374 ILE A O 1
ATOM 3030 N N . TYR A 1 375 ? -11.642 11.519 12.131 1.00 95.88 375 TYR A N 1
ATOM 3031 C CA . TYR A 1 375 ? -10.900 12.717 12.537 1.00 95.88 375 TYR A CA 1
ATOM 3032 C C . TYR A 1 375 ? -11.220 13.125 13.984 1.00 95.88 375 TYR A C 1
ATOM 3034 O O . TYR A 1 375 ? -10.316 13.360 14.785 1.00 95.88 375 TYR A O 1
ATOM 3042 N N . LYS A 1 376 ? -12.500 13.094 14.378 1.00 95.38 376 LYS A N 1
ATOM 3043 C CA . LYS A 1 376 ? -12.914 13.302 15.776 1.00 95.38 376 LYS A CA 1
ATOM 3044 C C . LYS A 1 376 ? -12.378 12.229 16.723 1.00 95.38 376 LYS A C 1
ATOM 3046 O O . LYS A 1 376 ? -11.911 12.580 17.802 1.00 95.38 376 LYS A O 1
ATOM 3051 N N . ALA A 1 377 ? -12.407 10.953 16.334 1.00 96.06 377 ALA A N 1
ATOM 3052 C CA . ALA A 1 377 ? -11.828 9.864 17.125 1.00 96.06 377 ALA A CA 1
ATOM 3053 C C . ALA A 1 377 ? -10.318 10.054 17.357 1.00 96.06 377 ALA A C 1
ATOM 3055 O O . ALA A 1 377 ? -9.835 9.863 18.475 1.00 96.06 377 ALA A O 1
ATOM 3056 N N . TYR A 1 378 ? -9.600 10.502 16.321 1.00 95.81 378 TYR A N 1
ATOM 3057 C CA . TYR A 1 378 ? -8.182 10.851 16.375 1.00 95.81 378 TYR A CA 1
ATOM 3058 C C . TYR A 1 378 ? -7.914 12.000 17.353 1.00 95.81 378 TYR A C 1
ATOM 3060 O O . TYR A 1 378 ? -7.201 11.804 18.336 1.00 95.81 378 TYR A O 1
ATOM 3068 N N . LEU A 1 379 ? -8.560 13.157 17.162 1.00 94.06 379 LEU A N 1
ATOM 3069 C CA . LEU A 1 379 ? -8.392 14.327 18.036 1.00 94.06 379 LEU A CA 1
ATOM 3070 C C . LEU A 1 379 ? -8.761 14.053 19.504 1.00 94.06 379 LEU A C 1
ATOM 3072 O O . LEU A 1 379 ? -8.178 14.644 20.409 1.00 94.06 379 LEU A O 1
ATOM 3076 N N . GLN A 1 380 ? -9.739 13.180 19.753 1.00 95.38 380 GLN A N 1
ATOM 3077 C CA . GLN A 1 380 ? -10.190 12.840 21.107 1.00 95.38 380 GLN A CA 1
ATOM 3078 C C . GLN A 1 380 ? -9.379 11.716 21.766 1.00 95.38 380 GLN A C 1
ATOM 3080 O O . GLN A 1 380 ? -9.586 11.454 22.953 1.00 95.38 380 GLN A O 1
ATOM 3085 N N . GLY A 1 381 ? -8.522 11.007 21.020 1.00 95.12 381 GLY A N 1
ATOM 3086 C CA . GLY A 1 381 ? -7.841 9.799 21.497 1.00 95.12 381 GLY A CA 1
ATOM 3087 C C . GLY A 1 381 ? -8.802 8.673 21.908 1.00 95.12 381 GLY A C 1
ATOM 3088 O O . GLY A 1 381 ? -8.480 7.883 22.798 1.00 95.12 381 GLY A O 1
ATOM 3089 N N . LYS A 1 382 ? -10.003 8.617 21.313 1.00 94.38 382 LYS A N 1
ATOM 3090 C CA . LYS A 1 382 ? -11.079 7.679 21.676 1.00 94.38 382 LYS A CA 1
ATOM 3091 C C . LYS A 1 382 ? -11.481 6.840 20.461 1.00 94.38 382 LYS A C 1
ATOM 3093 O O . LYS A 1 382 ? -11.866 7.430 19.454 1.00 94.38 382 LYS A O 1
ATOM 3098 N N . PRO A 1 383 ? -11.444 5.496 20.536 1.00 95.31 383 PRO A N 1
ATOM 3099 C CA . PRO A 1 383 ? -11.818 4.655 19.409 1.00 95.31 383 PRO A CA 1
ATOM 3100 C C . PRO A 1 383 ? -13.303 4.766 19.084 1.00 95.31 383 PRO A C 1
ATOM 3102 O O . PRO A 1 383 ? -14.138 4.815 19.987 1.00 95.31 383 PRO A O 1
ATOM 3105 N N . LEU A 1 384 ? -13.621 4.684 17.794 1.00 93.81 384 LEU A N 1
ATOM 3106 C CA . LEU A 1 384 ? -14.969 4.420 17.315 1.00 93.81 384 LEU A CA 1
ATOM 3107 C C . LEU A 1 384 ? -15.419 3.030 17.765 1.00 93.81 384 LEU A C 1
ATOM 3109 O O . LEU A 1 384 ? -14.782 2.023 17.436 1.00 93.81 384 LEU A O 1
ATOM 3113 N N . THR A 1 385 ? -16.519 2.995 18.514 1.00 91.44 385 THR A N 1
ATOM 3114 C CA . THR A 1 385 ? -17.172 1.773 18.998 1.00 91.44 385 THR A CA 1
ATOM 3115 C C . THR A 1 385 ? -18.423 1.450 18.188 1.00 91.44 385 THR A C 1
ATOM 3117 O O . THR A 1 385 ? -19.037 2.320 17.560 1.00 91.44 385 THR A O 1
ATOM 3120 N N . GLY A 1 386 ? -18.849 0.185 18.225 1.00 85.44 386 GLY A N 1
ATOM 3121 C CA . GLY A 1 386 ? -20.044 -0.246 17.506 1.00 85.44 386 GLY A CA 1
ATOM 3122 C C . GLY A 1 386 ? -21.317 0.516 17.904 1.00 85.44 386 GLY A C 1
ATOM 3123 O O . GLY A 1 386 ? -22.133 0.847 17.044 1.00 85.44 386 GLY A O 1
ATOM 3124 N N . SER A 1 387 ? -21.448 0.871 19.186 1.00 84.19 387 SER A N 1
ATOM 3125 C CA . SER A 1 387 ? -22.569 1.658 19.712 1.00 84.19 387 SER A CA 1
ATOM 3126 C C . SER A 1 387 ? -22.590 3.099 19.190 1.00 84.19 387 SER A C 1
ATOM 3128 O O . SER A 1 387 ? -23.658 3.605 18.844 1.00 84.19 387 SER A O 1
ATOM 3130 N N . GLN A 1 388 ? -21.432 3.751 19.046 1.00 87.31 388 GLN A N 1
ATOM 3131 C CA . GLN A 1 388 ? -21.351 5.096 18.463 1.00 87.31 388 GLN A CA 1
ATOM 3132 C C . GLN A 1 388 ? -21.790 5.104 16.993 1.00 87.31 388 GLN A C 1
ATOM 3134 O O . GLN A 1 388 ? -22.535 5.992 16.579 1.00 87.31 388 GLN A O 1
ATOM 3139 N N . LEU A 1 389 ? -21.391 4.098 16.205 1.00 86.75 389 LEU A N 1
ATOM 3140 C CA . LEU A 1 389 ? -21.811 4.003 14.802 1.00 86.75 389 LEU A CA 1
ATOM 3141 C C . LEU A 1 389 ? -23.307 3.709 14.640 1.00 86.75 389 LEU A C 1
ATOM 3143 O O . LEU A 1 389 ? -23.932 4.242 13.724 1.00 86.75 389 LEU A O 1
ATOM 3147 N N . GLN A 1 390 ? -23.890 2.911 15.540 1.00 82.88 390 GLN A N 1
ATOM 3148 C CA . GLN A 1 390 ? -25.339 2.687 15.600 1.00 82.88 390 GLN A CA 1
ATOM 3149 C C . GLN A 1 390 ? -26.099 3.995 15.869 1.00 82.88 390 GLN A C 1
ATOM 3151 O O . GLN A 1 390 ? -27.070 4.305 15.179 1.00 82.88 390 GLN A O 1
ATOM 3156 N N . GLN A 1 391 ? -25.630 4.793 16.831 1.00 85.81 391 GLN A N 1
ATOM 3157 C CA . GLN A 1 391 ? -26.242 6.076 17.192 1.00 85.81 391 GLN A CA 1
ATOM 3158 C C . GLN A 1 391 ? -26.092 7.141 16.094 1.00 85.81 391 GLN A C 1
ATOM 3160 O O . GLN A 1 391 ? -27.000 7.948 15.899 1.00 85.81 391 GLN A O 1
ATOM 3165 N N . ALA A 1 392 ? -24.985 7.125 15.347 1.00 85.06 392 ALA A N 1
ATOM 3166 C CA . ALA A 1 392 ? -24.668 8.129 14.331 1.00 85.06 392 ALA A CA 1
ATOM 3167 C C . ALA A 1 392 ? -25.557 8.086 13.067 1.00 85.06 392 ALA A C 1
ATOM 3169 O O . ALA A 1 392 ? -25.484 9.013 12.262 1.00 85.06 392 ALA A O 1
ATOM 3170 N N . LYS A 1 393 ? -26.384 7.040 12.873 1.00 82.44 393 LYS A N 1
ATOM 3171 C CA . LYS A 1 393 ? -27.359 6.900 11.760 1.00 82.44 393 LYS A CA 1
ATOM 3172 C C . LYS A 1 393 ? -26.782 7.243 10.373 1.00 82.44 393 LYS A C 1
ATOM 3174 O O . LYS A 1 393 ? -27.415 7.909 9.554 1.00 82.44 393 LYS A O 1
ATOM 3179 N N . LEU A 1 394 ? -25.554 6.796 10.122 1.00 90.00 394 LEU A N 1
ATOM 3180 C CA . LEU A 1 394 ? -24.794 7.136 8.921 1.00 90.00 394 LEU A CA 1
ATOM 3181 C C . LEU A 1 394 ? -25.413 6.524 7.654 1.00 90.00 394 LEU A C 1
ATOM 3183 O O . LEU A 1 394 ? -25.938 5.411 7.667 1.00 90.00 394 LEU A O 1
ATOM 3187 N N . ASN A 1 395 ? -25.305 7.234 6.529 1.00 91.69 395 ASN A N 1
ATOM 3188 C CA . ASN A 1 395 ? -25.730 6.708 5.232 1.00 91.69 395 ASN A CA 1
ATOM 3189 C C . ASN A 1 395 ? -24.777 5.596 4.731 1.00 91.69 395 ASN A C 1
ATOM 3191 O O . ASN A 1 395 ? -23.624 5.494 5.156 1.00 91.69 395 ASN A O 1
ATOM 3195 N N . LYS A 1 396 ? -25.250 4.786 3.774 1.00 92.31 396 LYS A N 1
ATOM 3196 C CA . LYS A 1 396 ? -24.513 3.629 3.228 1.00 92.31 396 LYS A CA 1
ATOM 3197 C C . LYS A 1 396 ? -23.147 3.987 2.629 1.00 92.31 396 LYS A C 1
ATOM 3199 O O . LYS A 1 396 ? -22.204 3.219 2.795 1.00 92.31 396 LYS A O 1
ATOM 3204 N N . THR A 1 397 ? -23.024 5.134 1.961 1.00 92.62 397 THR A N 1
ATOM 3205 C CA . THR A 1 397 ? -21.760 5.586 1.357 1.00 92.62 397 THR A CA 1
ATOM 3206 C C . THR A 1 397 ? -20.738 5.930 2.435 1.00 92.62 397 THR A C 1
ATOM 3208 O O . THR A 1 397 ? -19.615 5.439 2.385 1.00 92.62 397 THR A O 1
ATOM 3211 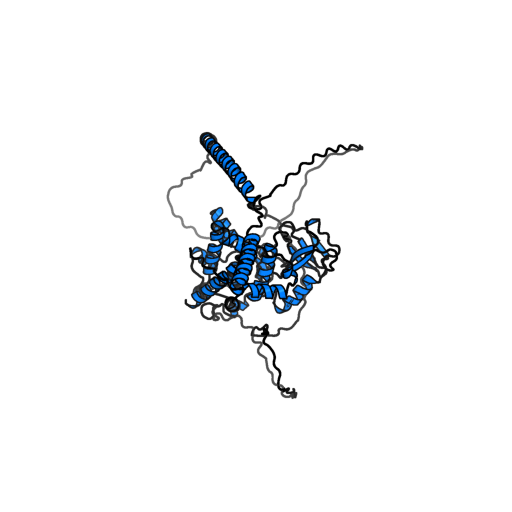N N . THR A 1 398 ? -21.141 6.690 3.456 1.00 94.12 398 THR A N 1
ATOM 3212 C CA . THR A 1 398 ? -20.281 7.026 4.598 1.00 94.12 398 THR A CA 1
ATOM 3213 C C . THR A 1 398 ? -19.879 5.781 5.394 1.00 94.12 398 THR A C 1
ATOM 3215 O O . THR A 1 398 ? -18.719 5.663 5.776 1.00 94.12 398 THR A O 1
ATOM 3218 N N . LEU A 1 399 ? -20.785 4.813 5.586 1.00 94.56 399 LEU A N 1
ATOM 3219 C CA . LEU A 1 399 ? -20.447 3.522 6.205 1.00 94.56 399 LEU A CA 1
ATOM 3220 C C . LEU A 1 399 ? -19.416 2.744 5.375 1.00 94.56 399 LEU A C 1
ATOM 3222 O O . LEU A 1 399 ? -18.401 2.322 5.923 1.00 94.56 399 LEU A O 1
ATOM 3226 N N . SER A 1 400 ? -19.616 2.616 4.059 1.00 96.00 400 SER A N 1
ATOM 3227 C CA . SER A 1 400 ? -18.639 1.980 3.159 1.00 96.00 400 SER A CA 1
ATOM 3228 C C . SER A 1 400 ? -17.271 2.669 3.206 1.00 96.00 400 SER A C 1
ATOM 3230 O O . SER A 1 400 ? -16.239 1.998 3.180 1.00 96.00 400 SER A O 1
ATOM 3232 N N . ASP A 1 401 ? -17.234 3.998 3.286 1.00 96.75 401 ASP A N 1
ATOM 3233 C CA . ASP A 1 401 ? -15.983 4.749 3.390 1.00 96.75 401 ASP A CA 1
ATOM 3234 C C . ASP A 1 401 ? -15.266 4.471 4.724 1.00 96.75 401 ASP A C 1
ATOM 3236 O O . ASP A 1 401 ? -14.064 4.213 4.713 1.00 96.75 401 ASP A O 1
ATOM 3240 N N . ILE A 1 402 ? -15.981 4.416 5.856 1.00 96.94 402 ILE A N 1
ATOM 3241 C CA . ILE A 1 402 ? -15.401 4.089 7.176 1.00 96.94 402 ILE A CA 1
ATOM 3242 C C . ILE A 1 402 ? -14.855 2.652 7.215 1.00 96.94 402 ILE A C 1
ATOM 3244 O O . ILE A 1 402 ? -13.751 2.434 7.717 1.00 96.94 402 ILE A O 1
ATOM 3248 N N . VAL A 1 403 ? -15.571 1.673 6.646 1.00 97.19 403 VAL A N 1
ATOM 3249 C CA . VAL A 1 403 ? -15.091 0.278 6.565 1.00 97.19 403 VAL A CA 1
ATOM 3250 C C . VAL A 1 403 ? -13.787 0.204 5.764 1.00 97.19 403 VAL A C 1
ATOM 3252 O O . VAL A 1 403 ? -12.819 -0.424 6.199 1.00 97.19 403 VAL A O 1
ATOM 3255 N N . GLN A 1 404 ? -13.731 0.886 4.613 1.00 97.94 404 GLN A N 1
ATOM 3256 C CA . GLN A 1 404 ? -12.525 0.940 3.782 1.00 97.94 404 GLN A CA 1
ATOM 3257 C C . GLN A 1 404 ? -11.365 1.636 4.512 1.00 97.94 404 GLN A C 1
ATOM 3259 O O . GLN A 1 404 ? -10.246 1.119 4.484 1.00 97.94 404 GLN A O 1
ATOM 3264 N N . TRP A 1 405 ? -11.630 2.730 5.235 1.00 98.00 405 TRP A N 1
ATOM 3265 C CA . TRP A 1 405 ? -10.652 3.384 6.112 1.00 98.00 405 TRP A CA 1
ATOM 3266 C C . TRP A 1 405 ? -10.096 2.449 7.189 1.00 98.00 405 TRP A C 1
ATOM 3268 O O . TRP A 1 405 ? -8.892 2.461 7.426 1.00 98.00 405 TRP A O 1
ATOM 3278 N N . GLY A 1 406 ? -10.917 1.588 7.797 1.00 97.25 406 GLY A N 1
ATOM 3279 C CA . GLY A 1 406 ? -10.438 0.616 8.786 1.00 97.25 406 GLY A CA 1
ATOM 3280 C C . GLY A 1 406 ? -9.444 -0.393 8.216 1.00 97.25 406 GLY A C 1
ATOM 3281 O O . GLY A 1 406 ? -8.401 -0.646 8.821 1.00 97.25 406 GLY A O 1
ATOM 3282 N N . SER A 1 407 ? -9.719 -0.908 7.014 1.00 96.69 407 SER A N 1
ATOM 3283 C CA . SER A 1 407 ? -8.777 -1.782 6.302 1.00 96.69 407 SER A CA 1
ATOM 3284 C C . SER A 1 407 ? -7.457 -1.072 5.975 1.00 96.69 407 SER A C 1
ATOM 3286 O O . SER A 1 407 ? -6.383 -1.657 6.113 1.00 96.69 407 SER A O 1
ATOM 3288 N N . MET A 1 408 ? -7.533 0.211 5.610 1.00 97.94 408 MET A N 1
ATOM 3289 C CA . MET A 1 408 ? -6.382 1.042 5.272 1.00 97.94 408 MET A CA 1
ATOM 3290 C C . MET A 1 408 ? -5.534 1.384 6.500 1.00 97.94 408 MET A C 1
ATOM 3292 O O . MET A 1 408 ? -4.319 1.257 6.430 1.00 97.94 408 MET A O 1
ATOM 3296 N N . ILE A 1 409 ? -6.146 1.742 7.634 1.00 98.50 409 ILE A N 1
ATOM 3297 C CA . ILE A 1 409 ? -5.436 2.020 8.894 1.00 98.50 409 ILE A CA 1
ATOM 3298 C C . ILE A 1 409 ? -4.626 0.793 9.333 1.00 98.50 409 ILE A C 1
ATOM 3300 O O . ILE A 1 409 ? -3.460 0.932 9.690 1.00 98.50 409 ILE A O 1
ATOM 3304 N N . ILE A 1 410 ? -5.203 -0.412 9.254 1.00 98.56 410 ILE A N 1
ATOM 3305 C CA . ILE A 1 410 ? -4.476 -1.664 9.522 1.00 98.56 410 ILE A CA 1
ATOM 3306 C C . ILE A 1 410 ? -3.332 -1.862 8.522 1.00 98.56 410 ILE A C 1
ATOM 3308 O O . ILE A 1 410 ? -2.220 -2.207 8.920 1.00 98.56 410 ILE A O 1
ATOM 3312 N N . PHE A 1 411 ? -3.588 -1.659 7.229 1.00 98.75 411 PHE A N 1
ATOM 3313 C CA . PHE A 1 411 ? -2.598 -1.886 6.180 1.00 98.75 411 PHE A CA 1
ATOM 3314 C C . PHE A 1 411 ? -1.409 -0.919 6.267 1.00 98.75 411 PHE A C 1
ATOM 3316 O O . PHE A 1 411 ? -0.261 -1.361 6.238 1.00 98.75 411 PHE A O 1
ATOM 3323 N N . ASP A 1 412 ? -1.667 0.377 6.442 1.00 98.56 412 ASP A N 1
ATOM 3324 C CA . ASP A 1 412 ? -0.645 1.401 6.672 1.00 98.56 412 ASP A CA 1
ATOM 3325 C C . ASP A 1 412 ? 0.061 1.185 8.011 1.00 98.56 412 ASP A C 1
ATOM 3327 O O . ASP A 1 412 ? 1.270 1.388 8.104 1.00 98.56 412 ASP A O 1
ATOM 3331 N N . PHE A 1 413 ? -0.643 0.708 9.046 1.00 98.75 413 PHE A N 1
ATOM 3332 C CA . PHE A 1 413 ? 0.019 0.320 10.286 1.00 98.75 413 PHE A CA 1
ATOM 3333 C C . PHE A 1 413 ? 0.986 -0.838 10.045 1.00 98.75 413 PHE A C 1
ATOM 3335 O O . PHE A 1 413 ? 2.113 -0.765 10.516 1.00 98.75 413 PHE A O 1
ATOM 3342 N N . LEU A 1 414 ? 0.617 -1.895 9.322 1.00 98.69 414 LEU A N 1
ATOM 3343 C CA . LEU A 1 414 ? 1.536 -3.012 9.080 1.00 98.69 414 LEU A CA 1
ATOM 3344 C C . LEU A 1 414 ? 2.698 -2.628 8.166 1.00 98.69 414 LEU A C 1
ATOM 3346 O O . LEU A 1 414 ? 3.844 -2.941 8.479 1.00 98.69 414 LEU A O 1
ATOM 3350 N N . THR A 1 415 ? 2.426 -1.932 7.064 1.00 98.56 415 THR A N 1
ATOM 3351 C CA . THR A 1 415 ? 3.465 -1.475 6.129 1.00 98.56 415 THR A CA 1
ATOM 3352 C C . THR A 1 415 ? 4.285 -0.311 6.675 1.00 98.56 415 THR A C 1
ATOM 3354 O O . THR A 1 415 ? 5.332 -0.012 6.118 1.00 98.56 415 THR A O 1
ATOM 3357 N N . ALA A 1 416 ? 3.846 0.337 7.757 1.00 98.06 416 ALA A N 1
ATOM 3358 C CA . ALA A 1 416 ? 4.368 1.621 8.213 1.00 98.06 416 ALA A CA 1
ATOM 3359 C C . ALA A 1 416 ? 4.355 2.720 7.136 1.00 98.06 416 ALA A C 1
ATOM 3361 O O . ALA A 1 416 ? 5.172 3.634 7.220 1.00 98.06 416 ALA A O 1
ATOM 3362 N N . ASN A 1 417 ? 3.457 2.649 6.143 1.00 97.88 417 ASN A N 1
ATOM 3363 C CA . ASN A 1 417 ? 3.438 3.608 5.038 1.00 97.88 417 ASN A CA 1
ATOM 3364 C C . ASN A 1 417 ? 3.374 5.043 5.589 1.00 97.88 417 ASN A C 1
ATOM 3366 O O . ASN A 1 417 ? 2.429 5.418 6.298 1.00 97.88 417 ASN A O 1
ATOM 3370 N N . TYR A 1 418 ? 4.432 5.810 5.319 1.00 95.81 418 TYR A N 1
ATOM 3371 C CA . TYR A 1 418 ? 4.605 7.155 5.853 1.00 95.81 418 TYR A CA 1
ATOM 3372 C C . TYR A 1 418 ? 4.126 8.239 4.879 1.00 95.81 418 TYR A C 1
ATOM 3374 O O . TYR A 1 418 ? 3.780 9.321 5.333 1.00 95.81 418 TYR A O 1
ATOM 3382 N N . ASP A 1 419 ? 4.019 7.956 3.576 1.00 95.69 419 ASP A N 1
ATOM 3383 C CA . ASP A 1 419 ? 3.625 8.938 2.547 1.00 95.69 419 ASP A CA 1
ATOM 3384 C C . ASP A 1 419 ? 2.102 8.973 2.286 1.00 95.69 419 ASP A C 1
ATOM 3386 O O . ASP A 1 419 ? 1.642 9.543 1.300 1.00 95.69 419 ASP A O 1
ATOM 3390 N N . ARG A 1 420 ? 1.285 8.340 3.143 1.00 95.50 420 ARG A N 1
ATOM 3391 C CA . ARG A 1 420 ? -0.184 8.496 3.139 1.00 95.50 420 ARG A CA 1
ATOM 3392 C C . ARG A 1 420 ? -0.629 9.561 4.148 1.00 95.50 420 ARG A C 1
ATOM 3394 O O . ARG A 1 420 ? -0.317 10.733 4.004 1.00 95.50 420 ARG A O 1
ATOM 3401 N N . VAL A 1 421 ? -1.363 9.177 5.193 1.00 95.81 421 VAL A N 1
ATOM 3402 C CA . VAL A 1 421 ? -1.891 10.134 6.185 1.00 95.81 421 VAL A CA 1
ATOM 3403 C C . VAL A 1 421 ? -0.798 10.609 7.158 1.00 95.81 421 VAL A C 1
ATOM 3405 O O . VAL A 1 421 ? -0.931 11.649 7.795 1.00 95.81 421 VAL A O 1
ATOM 3408 N N . ALA A 1 422 ? 0.305 9.865 7.277 1.00 95.75 422 ALA A N 1
ATOM 3409 C CA . ALA A 1 422 ? 1.359 10.183 8.235 1.00 95.75 422 ALA A CA 1
ATOM 3410 C C . ALA A 1 422 ? 2.223 11.381 7.795 1.00 95.75 422 ALA A C 1
ATOM 3412 O O . ALA A 1 422 ? 2.567 12.210 8.633 1.00 95.75 422 ALA A O 1
ATOM 3413 N N . SER A 1 423 ? 2.495 11.537 6.494 1.00 94.75 423 SER A N 1
ATOM 3414 C CA . SER A 1 423 ? 3.143 12.730 5.933 1.00 94.75 423 SER A CA 1
ATOM 3415 C C . SER A 1 423 ? 2.248 13.964 6.059 1.00 94.75 423 SER A C 1
ATOM 3417 O O . SER A 1 423 ? 2.737 15.039 6.393 1.00 94.75 423 SER A O 1
ATOM 3419 N N . MET A 1 424 ? 0.926 13.805 5.922 1.00 95.75 424 MET A N 1
ATOM 3420 C CA . MET A 1 424 ? -0.045 14.870 6.212 1.00 95.75 424 MET A CA 1
ATOM 3421 C C . MET A 1 424 ? -0.018 15.292 7.690 1.00 95.75 424 MET A C 1
ATOM 3423 O O . MET A 1 424 ? -0.135 16.479 7.986 1.00 95.75 424 MET A O 1
ATOM 3427 N N . GLN A 1 425 ? 0.182 14.358 8.629 1.00 94.50 425 GLN A N 1
ATOM 3428 C CA . GLN A 1 425 ? 0.375 14.706 10.041 1.00 94.50 425 GLN A CA 1
ATOM 3429 C C . GLN A 1 425 ? 1.705 15.429 10.287 1.00 94.50 425 GLN A C 1
ATOM 3431 O O . GLN A 1 425 ? 1.735 16.397 11.049 1.00 94.50 425 GLN A O 1
ATOM 3436 N N . ASP A 1 426 ? 2.796 14.974 9.677 1.00 93.12 426 ASP A N 1
ATOM 3437 C CA . ASP A 1 426 ? 4.106 15.618 9.799 1.00 93.12 426 ASP A CA 1
ATOM 3438 C C . ASP A 1 426 ? 4.069 17.062 9.257 1.00 93.12 426 ASP A C 1
ATOM 3440 O O . ASP A 1 426 ? 4.473 17.992 9.959 1.00 93.12 426 ASP A O 1
ATOM 3444 N N . ALA A 1 427 ? 3.451 17.277 8.090 1.00 94.19 427 ALA A N 1
ATOM 3445 C CA . ALA A 1 427 ? 3.165 18.606 7.547 1.00 94.19 427 ALA A CA 1
ATOM 3446 C C . ALA A 1 427 ? 2.290 19.447 8.497 1.00 94.19 427 ALA A C 1
ATOM 3448 O O . ALA A 1 427 ? 2.658 20.571 8.836 1.00 94.19 427 ALA A O 1
ATOM 3449 N N . ALA A 1 428 ? 1.193 18.889 9.027 1.00 94.69 428 ALA A N 1
ATOM 3450 C CA . ALA A 1 428 ? 0.312 19.584 9.974 1.00 94.69 428 ALA A CA 1
ATOM 3451 C C . ALA A 1 428 ? 1.036 20.071 11.242 1.00 94.69 428 ALA A C 1
ATOM 3453 O O . ALA A 1 428 ? 0.691 21.129 11.776 1.00 94.69 428 ALA A O 1
ATOM 3454 N N . LEU A 1 429 ? 2.040 19.327 11.725 1.00 92.31 429 LEU A N 1
ATOM 3455 C CA . LEU A 1 429 ? 2.873 19.732 12.863 1.00 92.31 429 LEU A CA 1
ATOM 3456 C C . LEU A 1 429 ? 3.891 20.808 12.468 1.00 92.31 429 LEU A C 1
ATOM 3458 O O . LEU A 1 429 ? 4.011 21.811 13.173 1.00 92.31 429 LEU A O 1
ATOM 3462 N N . LYS A 1 430 ? 4.594 20.623 11.344 1.00 93.81 430 LYS A N 1
ATOM 3463 C CA . LYS A 1 430 ? 5.619 21.555 10.841 1.00 93.81 430 LYS A CA 1
ATOM 3464 C C . LYS A 1 430 ? 5.033 22.923 10.481 1.00 93.81 430 LYS A C 1
ATOM 3466 O O . LYS A 1 430 ? 5.560 23.945 10.915 1.00 93.81 430 LYS A O 1
ATOM 3471 N N . GLU A 1 431 ? 3.908 22.945 9.771 1.00 96.12 431 GLU A N 1
ATOM 3472 C CA . GLU A 1 431 ? 3.177 24.164 9.390 1.00 96.12 431 GLU A CA 1
ATOM 3473 C C . GLU A 1 431 ? 2.300 24.732 10.518 1.00 96.12 431 GLU A C 1
ATOM 3475 O O . GLU A 1 431 ? 1.745 25.820 10.375 1.00 96.12 431 GLU A O 1
ATOM 3480 N N . LYS A 1 432 ? 2.139 24.007 11.638 1.00 96.31 432 LYS A N 1
ATOM 3481 C CA . LYS A 1 432 ? 1.179 24.325 12.717 1.00 96.31 432 LYS A CA 1
ATOM 3482 C C . LYS A 1 432 ? -0.266 24.466 12.200 1.00 96.31 432 LYS A C 1
ATOM 3484 O O . LYS A 1 432 ? -1.056 25.249 12.729 1.00 96.31 432 LYS A O 1
ATOM 3489 N N . ARG A 1 433 ? -0.615 23.691 11.167 1.00 96.56 433 ARG A N 1
ATOM 3490 C CA . ARG A 1 433 ? -1.860 23.779 10.390 1.00 96.56 433 ARG A CA 1
ATOM 3491 C C . ARG A 1 433 ? -2.651 22.461 10.487 1.00 96.56 433 ARG A C 1
ATOM 3493 O O . ARG A 1 433 ? -2.565 21.618 9.597 1.00 96.56 433 ARG A O 1
ATOM 3500 N N . PRO A 1 434 ? -3.439 22.243 11.562 1.00 92.75 434 PRO A N 1
ATOM 3501 C CA . PRO A 1 434 ? -4.124 20.966 11.810 1.00 92.75 434 PRO A CA 1
ATOM 3502 C C . PRO A 1 434 ? -5.206 20.609 10.778 1.00 92.75 434 PRO A C 1
ATOM 3504 O O . PRO A 1 434 ? -5.628 19.453 10.723 1.00 92.75 434 PRO A O 1
ATOM 3507 N N . SER A 1 435 ? -5.639 21.568 9.951 1.00 93.75 435 SER A N 1
ATOM 3508 C CA . SER A 1 435 ? -6.583 21.347 8.850 1.00 93.75 435 SER A CA 1
ATOM 3509 C C . SER A 1 435 ? -6.015 20.497 7.709 1.00 93.75 435 SER A C 1
ATOM 3511 O O . SER A 1 435 ? -6.806 19.892 6.990 1.00 93.75 435 SER A O 1
ATOM 3513 N N . ILE A 1 436 ? -4.686 20.353 7.583 1.00 96.25 436 ILE A N 1
ATOM 3514 C CA . ILE A 1 436 ? -4.057 19.479 6.571 1.00 96.25 436 ILE A CA 1
ATOM 3515 C C . ILE A 1 436 ? -4.572 18.037 6.680 1.00 96.25 436 ILE A C 1
ATOM 3517 O O . ILE A 1 436 ? -4.792 17.374 5.674 1.00 96.25 436 ILE A O 1
ATOM 3521 N N . LEU A 1 437 ? -4.865 17.550 7.891 1.00 94.94 437 LEU A N 1
ATOM 3522 C CA . LEU A 1 437 ? -5.419 16.204 8.111 1.00 94.94 437 LEU A CA 1
ATOM 3523 C C . LEU A 1 437 ? -6.811 15.984 7.487 1.00 94.94 437 LEU A C 1
ATOM 3525 O O . LEU A 1 437 ? -7.235 14.837 7.328 1.00 94.94 437 LEU A O 1
ATOM 3529 N N . GLN A 1 438 ? -7.521 17.062 7.148 1.00 94.06 438 GLN A N 1
ATOM 3530 C CA . GLN A 1 438 ? -8.823 17.040 6.478 1.00 94.06 438 GLN A CA 1
ATOM 3531 C C . GLN A 1 438 ? -8.702 17.274 4.959 1.00 94.06 438 GLN A C 1
ATOM 3533 O O . GLN A 1 438 ? -9.711 17.234 4.254 1.00 94.06 438 GLN A O 1
ATOM 3538 N N . GLU A 1 439 ? -7.498 17.500 4.430 1.00 96.19 439 GLU A N 1
ATOM 3539 C CA . GLU A 1 439 ? -7.256 17.649 2.993 1.00 96.19 439 GLU A CA 1
ATOM 3540 C C . GLU A 1 439 ? -7.297 16.301 2.252 1.00 96.19 439 GLU A C 1
ATOM 3542 O O . GLU A 1 439 ? -7.583 15.239 2.815 1.00 96.19 439 GLU A O 1
ATOM 3547 N N . HIS A 1 440 ? -7.087 16.349 0.937 1.00 95.19 440 HIS A N 1
ATOM 3548 C CA . HIS A 1 440 ? -7.182 15.182 0.074 1.00 95.19 440 HIS A CA 1
ATOM 3549 C C . HIS A 1 440 ? -5.873 14.380 0.066 1.00 95.19 440 HIS A C 1
ATOM 3551 O O . HIS A 1 440 ? -4.786 14.908 -0.151 1.00 95.19 440 HIS A O 1
ATOM 3557 N N . ILE A 1 441 ? -5.980 13.070 0.259 1.00 95.38 441 ILE A N 1
ATOM 3558 C CA . ILE A 1 441 ? -4.828 12.177 0.394 1.00 95.38 441 ILE A CA 1
ATOM 3559 C C . ILE A 1 441 ? -4.322 11.782 -0.998 1.00 95.38 441 ILE A C 1
ATOM 3561 O O . ILE A 1 441 ? -5.011 11.104 -1.764 1.00 95.38 441 ILE A O 1
ATOM 3565 N N . ARG A 1 442 ? -3.094 12.196 -1.329 1.00 90.38 442 ARG A N 1
ATOM 3566 C CA . ARG A 1 442 ? -2.514 12.113 -2.686 1.00 90.38 442 ARG A CA 1
ATOM 3567 C C . ARG A 1 442 ? -2.556 10.700 -3.280 1.00 90.38 442 ARG A C 1
ATOM 3569 O O . ARG A 1 442 ? -2.942 10.529 -4.439 1.00 90.38 442 ARG A O 1
ATOM 3576 N N . ASN A 1 443 ? -2.205 9.710 -2.464 1.00 93.69 443 ASN A N 1
ATOM 3577 C CA . ASN A 1 443 ? -2.049 8.290 -2.789 1.00 93.69 443 ASN A CA 1
ATOM 3578 C C . ASN A 1 443 ? -3.195 7.399 -2.254 1.00 93.69 443 ASN A C 1
ATOM 3580 O O . ASN A 1 443 ? -3.060 6.178 -2.163 1.00 93.69 443 ASN A O 1
ATOM 3584 N N . LEU A 1 444 ? -4.354 7.981 -1.933 1.00 96.88 444 LEU A N 1
ATOM 3585 C CA . LEU A 1 444 ? -5.586 7.247 -1.637 1.00 96.88 444 LEU A CA 1
ATOM 3586 C C . LEU A 1 444 ? -6.696 7.749 -2.556 1.00 96.88 444 LEU A C 1
ATOM 3588 O O . LEU A 1 444 ? -7.129 8.896 -2.459 1.00 96.88 444 LEU A O 1
ATOM 3592 N N . ARG A 1 445 ? -7.153 6.899 -3.478 1.00 96.12 445 ARG A N 1
ATOM 3593 C CA . ARG A 1 445 ? -8.039 7.332 -4.569 1.00 96.12 445 ARG A CA 1
ATOM 3594 C C . ARG A 1 445 ? -9.334 6.533 -4.603 1.00 96.12 445 ARG A C 1
ATOM 3596 O O . ARG A 1 445 ? -9.309 5.309 -4.676 1.00 96.12 445 ARG A O 1
ATOM 3603 N N . LYS A 1 446 ? -10.478 7.215 -4.593 1.00 96.00 446 LYS A N 1
ATOM 3604 C CA . LYS A 1 446 ? -11.800 6.611 -4.794 1.00 96.00 446 LYS A CA 1
ATOM 3605 C C . LYS A 1 446 ? -12.026 6.378 -6.285 1.00 96.00 446 LYS A C 1
ATOM 3607 O O . LYS A 1 446 ? -11.896 7.291 -7.087 1.00 96.00 446 LYS A O 1
ATOM 3612 N N . SER A 1 447 ? -12.391 5.168 -6.681 1.00 95.06 447 SER A N 1
ATOM 3613 C CA . SER A 1 447 ? -12.864 4.881 -8.033 1.00 95.06 447 SER A CA 1
ATOM 3614 C C . SER A 1 447 ? -14.149 5.682 -8.288 1.00 95.06 447 SER A C 1
ATOM 3616 O O . SER A 1 447 ? -15.136 5.436 -7.589 1.00 95.06 447 SER A O 1
ATOM 3618 N N . PRO A 1 448 ? -14.192 6.597 -9.279 1.00 91.81 448 PRO A N 1
ATOM 3619 C CA . PRO A 1 448 ? -15.384 7.412 -9.531 1.00 91.81 448 PRO A CA 1
ATOM 3620 C C . PRO A 1 448 ? -16.601 6.605 -10.007 1.00 91.81 448 PRO A C 1
ATOM 3622 O O . PRO A 1 448 ? -17.714 7.117 -9.976 1.00 91.81 448 PRO A O 1
ATOM 3625 N N . THR A 1 449 ? -16.392 5.366 -10.469 1.00 90.31 449 THR A N 1
ATOM 3626 C CA . THR A 1 449 ? -17.443 4.468 -10.971 1.00 90.31 449 THR A CA 1
ATOM 3627 C C . THR A 1 449 ? -17.955 3.495 -9.912 1.00 90.31 449 THR A C 1
ATOM 3629 O O . THR A 1 449 ? -19.151 3.235 -9.860 1.00 90.31 449 THR A O 1
ATOM 3632 N N . SER A 1 450 ? -17.073 2.951 -9.066 1.00 92.88 450 SER A N 1
ATOM 3633 C CA . SER A 1 450 ? -17.442 1.915 -8.086 1.00 92.88 450 SER A CA 1
ATOM 3634 C C . SER A 1 450 ? -17.487 2.399 -6.638 1.00 92.88 450 SER A C 1
ATOM 3636 O O . SER A 1 450 ? -18.044 1.708 -5.795 1.00 92.88 450 SER A O 1
ATOM 3638 N N . GLY A 1 451 ? -16.876 3.541 -6.310 1.00 94.44 451 GLY A N 1
ATOM 3639 C CA . GLY A 1 451 ? -16.688 3.992 -4.927 1.00 94.44 451 GLY A CA 1
ATOM 3640 C C . GLY A 1 451 ? -15.578 3.258 -4.158 1.00 94.44 451 GLY A C 1
ATOM 3641 O O . GLY A 1 451 ? -15.341 3.575 -2.991 1.00 94.44 451 GLY A O 1
ATOM 3642 N N . LYS A 1 452 ? -14.879 2.303 -4.792 1.00 96.31 452 LYS A N 1
ATOM 3643 C CA . LYS A 1 452 ? -13.762 1.561 -4.193 1.00 96.31 452 LYS A CA 1
ATOM 3644 C C . LYS A 1 452 ? -12.578 2.481 -3.905 1.00 96.31 452 LYS A C 1
ATOM 3646 O O . LYS A 1 452 ? -12.130 3.172 -4.816 1.00 96.31 452 LYS A O 1
ATOM 3651 N N . PHE A 1 453 ? -12.022 2.458 -2.701 1.00 97.81 453 PHE A N 1
ATOM 3652 C CA . PHE A 1 453 ? -10.721 3.082 -2.443 1.00 97.81 453 PHE A CA 1
ATOM 3653 C C . PHE A 1 453 ? -9.591 2.228 -3.001 1.00 97.81 453 PHE A C 1
ATOM 3655 O O . PHE A 1 453 ? -9.617 1.010 -2.857 1.00 97.81 453 PHE A O 1
ATOM 3662 N N . TRP A 1 454 ? -8.587 2.884 -3.569 1.00 97.88 454 TRP A N 1
ATOM 3663 C CA . TRP A 1 454 ? -7.351 2.294 -4.055 1.00 97.88 454 TRP A CA 1
ATOM 3664 C C . TRP A 1 454 ? -6.171 2.877 -3.292 1.00 97.88 454 TRP A C 1
ATOM 3666 O O . TRP A 1 454 ? -5.983 4.097 -3.255 1.00 97.88 454 TRP A O 1
ATOM 3676 N N . LEU A 1 455 ? -5.398 1.982 -2.684 1.00 97.81 455 LEU A N 1
ATOM 3677 C CA . LEU A 1 455 ? -4.174 2.284 -1.958 1.00 97.81 455 LEU A CA 1
ATOM 3678 C C . LEU A 1 455 ? -3.039 2.213 -2.977 1.00 97.81 455 LEU A C 1
ATOM 3680 O O . LEU A 1 455 ? -2.444 1.158 -3.199 1.00 97.81 455 LEU A O 1
ATOM 3684 N N . ILE A 1 456 ? -2.823 3.327 -3.668 1.00 95.75 456 ILE A N 1
ATOM 3685 C CA . ILE A 1 456 ? -1.718 3.481 -4.614 1.00 95.75 456 ILE A CA 1
ATOM 3686 C C . ILE A 1 456 ? -0.465 3.943 -3.856 1.00 95.75 456 ILE A C 1
ATOM 3688 O O . ILE A 1 456 ? -0.556 4.324 -2.690 1.00 95.75 456 ILE A O 1
ATOM 3692 N N . ASP A 1 457 ? 0.679 3.924 -4.536 1.00 94.31 457 ASP A N 1
ATOM 3693 C CA . ASP A 1 457 ? 1.963 4.427 -4.035 1.00 94.31 457 ASP A CA 1
ATOM 3694 C C . ASP A 1 457 ? 2.432 3.782 -2.714 1.00 94.31 457 ASP A C 1
ATOM 3696 O O . ASP A 1 457 ? 2.369 4.379 -1.636 1.00 94.31 457 ASP A O 1
ATOM 3700 N N . ASN A 1 458 ? 2.867 2.519 -2.791 1.00 97.50 458 ASN A N 1
ATOM 3701 C CA . ASN A 1 458 ? 3.249 1.724 -1.617 1.00 97.50 458 ASN A CA 1
ATOM 3702 C C . ASN A 1 458 ? 4.761 1.437 -1.545 1.00 97.50 458 ASN A C 1
ATOM 3704 O O . ASN A 1 458 ? 5.190 0.641 -0.711 1.00 97.50 458 ASN A O 1
ATOM 3708 N N . GLU A 1 459 ? 5.569 2.085 -2.391 1.00 95.69 459 GLU A N 1
ATOM 3709 C CA . GLU A 1 459 ? 7.036 1.971 -2.381 1.00 95.69 459 GLU A CA 1
ATOM 3710 C C . GLU A 1 459 ? 7.662 2.466 -1.066 1.00 95.69 459 GLU A C 1
ATOM 3712 O O . GLU A 1 459 ? 8.572 1.829 -0.539 1.00 95.69 459 GLU A O 1
ATOM 3717 N N . SER A 1 460 ? 7.087 3.515 -0.469 1.00 95.25 460 SER A N 1
ATOM 3718 C CA . SER A 1 460 ? 7.384 4.034 0.879 1.00 95.25 460 SER A CA 1
ATOM 3719 C C . SER A 1 460 ? 6.779 3.167 2.001 1.00 95.25 460 SER A C 1
ATOM 3721 O O . SER A 1 460 ? 6.268 3.675 3.001 1.00 95.25 460 SER A O 1
ATOM 3723 N N . GLY A 1 461 ? 6.788 1.845 1.819 1.00 96.56 461 GLY A N 1
ATOM 3724 C CA . GLY A 1 461 ? 6.249 0.841 2.733 1.00 96.56 461 GLY A CA 1
ATOM 3725 C C . GLY A 1 461 ? 7.264 -0.262 3.045 1.00 96.56 461 GLY A C 1
ATOM 3726 O O . GLY A 1 461 ? 8.183 -0.538 2.278 1.00 96.56 461 GLY A O 1
ATOM 3727 N N . LEU A 1 462 ? 7.075 -0.922 4.186 1.00 97.69 462 LEU A N 1
ATOM 3728 C CA . LEU A 1 462 ? 7.879 -2.026 4.712 1.00 97.69 462 LEU A CA 1
ATOM 3729 C C . LEU A 1 462 ? 9.370 -1.682 4.852 1.00 97.69 462 LEU A C 1
ATOM 3731 O O . LEU A 1 462 ? 9.768 -1.181 5.896 1.00 97.69 462 LEU A O 1
ATOM 3735 N N . LEU A 1 463 ? 10.188 -1.964 3.837 1.00 96.38 463 LEU A N 1
ATOM 3736 C CA . LEU A 1 463 ? 11.651 -1.872 3.886 1.00 96.38 463 LEU A CA 1
ATOM 3737 C C . LEU A 1 463 ? 12.103 -0.440 4.189 1.00 96.38 463 LEU A C 1
ATOM 3739 O O . LEU A 1 463 ? 12.719 -0.172 5.219 1.00 96.38 463 LEU A O 1
ATOM 3743 N N . ASP A 1 464 ? 11.741 0.479 3.296 1.00 96.00 464 ASP A N 1
ATOM 3744 C CA . ASP A 1 464 ? 12.103 1.890 3.382 1.00 96.00 464 ASP A CA 1
ATOM 3745 C C . ASP A 1 464 ? 11.420 2.587 4.567 1.00 96.00 464 ASP A C 1
ATOM 3747 O O . ASP A 1 464 ? 12.047 3.336 5.313 1.00 96.00 464 ASP A O 1
ATOM 3751 N N . ALA A 1 465 ? 10.152 2.252 4.811 1.00 96.25 465 ALA A N 1
ATOM 3752 C CA . ALA A 1 465 ? 9.407 2.791 5.938 1.00 96.25 465 ALA A CA 1
ATOM 3753 C C . ALA A 1 465 ? 10.010 2.401 7.290 1.00 96.25 465 ALA A C 1
ATOM 3755 O O . ALA A 1 465 ? 10.116 3.238 8.181 1.00 96.25 465 ALA A O 1
ATOM 3756 N N . TYR A 1 466 ? 10.408 1.144 7.481 1.00 96.69 466 TYR A N 1
ATOM 3757 C CA . TYR A 1 466 ? 10.979 0.710 8.756 1.00 96.69 466 TYR A CA 1
ATOM 3758 C C . TYR A 1 466 ? 12.401 1.238 8.962 1.00 96.69 466 TYR A C 1
ATOM 3760 O O . TYR A 1 466 ? 12.784 1.481 10.105 1.00 96.69 466 TYR A O 1
ATOM 3768 N N . ASP A 1 467 ? 13.162 1.437 7.885 1.00 95.06 467 ASP A N 1
ATOM 3769 C CA . ASP A 1 467 ? 14.427 2.172 7.921 1.00 95.06 467 ASP A CA 1
ATOM 3770 C C . ASP A 1 467 ? 14.194 3.592 8.466 1.00 95.06 467 ASP A C 1
ATOM 3772 O O . ASP A 1 467 ? 14.723 3.939 9.523 1.00 95.06 467 ASP A O 1
ATOM 3776 N N . LEU A 1 468 ? 13.288 4.361 7.852 1.00 94.31 468 LEU A N 1
ATOM 3777 C CA . LEU A 1 468 ? 12.940 5.717 8.293 1.00 94.31 468 LEU A CA 1
ATOM 3778 C C . LEU A 1 468 ? 12.405 5.759 9.738 1.00 94.31 468 LEU A C 1
ATOM 3780 O O . LEU A 1 468 ? 12.857 6.569 10.544 1.00 94.31 468 LEU A O 1
ATOM 3784 N N . LEU A 1 469 ? 11.464 4.877 10.092 1.00 94.19 469 LEU A N 1
ATOM 3785 C CA . LEU A 1 469 ? 10.776 4.914 11.390 1.00 94.19 469 LEU A CA 1
ATOM 3786 C C . LEU A 1 469 ? 11.625 4.447 12.579 1.00 94.19 469 LEU A C 1
ATOM 3788 O O . LEU A 1 469 ? 11.326 4.832 13.712 1.00 94.19 469 LEU A O 1
ATOM 3792 N N . TYR A 1 470 ? 12.609 3.571 12.355 1.00 93.44 470 TYR A N 1
ATOM 3793 C CA . TYR A 1 470 ? 13.307 2.874 13.442 1.00 93.44 470 TYR A CA 1
ATOM 3794 C C . TYR A 1 470 ? 14.826 3.065 13.455 1.00 93.44 470 TYR A C 1
ATOM 3796 O O . TYR A 1 470 ? 15.441 2.777 14.487 1.00 93.44 470 TYR A O 1
ATOM 3804 N N . ARG A 1 471 ? 15.438 3.572 12.374 1.00 88.00 471 ARG A N 1
ATOM 3805 C CA . ARG A 1 471 ? 16.853 3.974 12.370 1.00 88.00 471 ARG A CA 1
ATOM 3806 C C . ARG A 1 471 ? 17.039 5.333 13.044 1.00 88.00 471 ARG A C 1
ATOM 3808 O O . ARG A 1 471 ? 17.833 5.435 13.978 1.00 88.00 471 ARG A O 1
ATOM 3815 N N . ASP A 1 472 ? 16.283 6.351 12.625 1.00 77.56 472 ASP A N 1
ATOM 3816 C CA . ASP A 1 472 ? 16.252 7.641 13.320 1.00 77.56 472 ASP A CA 1
ATOM 3817 C C . ASP A 1 472 ? 15.209 7.623 14.448 1.00 77.56 472 ASP A C 1
ATOM 3819 O O . ASP A 1 472 ? 13.996 7.650 14.235 1.00 77.56 472 ASP A O 1
ATOM 3823 N N . LYS A 1 473 ? 15.708 7.608 15.687 1.00 74.00 473 LYS A N 1
ATOM 3824 C CA . LYS A 1 473 ? 14.893 7.601 16.909 1.00 74.00 473 LYS A CA 1
ATOM 3825 C C . LYS A 1 473 ? 14.203 8.939 17.198 1.00 74.00 473 LYS A C 1
ATOM 3827 O O . LYS A 1 473 ? 13.350 8.972 18.087 1.00 74.00 473 LYS A O 1
ATOM 3832 N N . ILE A 1 474 ? 14.575 10.022 16.513 1.00 75.06 474 ILE A N 1
ATOM 3833 C CA . ILE A 1 474 ? 14.006 11.360 16.700 1.00 75.06 474 ILE A CA 1
ATOM 3834 C C . ILE A 1 474 ? 12.872 11.582 15.697 1.00 75.06 474 ILE A C 1
ATOM 3836 O O . ILE A 1 474 ? 11.717 11.652 16.123 1.00 75.06 474 ILE A O 1
ATOM 3840 N N . SER A 1 475 ? 13.151 11.635 14.388 1.00 73.19 475 SER A N 1
ATOM 3841 C CA . SER A 1 475 ? 12.099 11.883 13.384 1.00 73.19 475 SER A CA 1
ATOM 3842 C C . SER A 1 475 ? 11.126 10.703 13.246 1.00 73.19 475 SER A C 1
ATOM 3844 O O . SER A 1 475 ? 9.905 10.895 13.267 1.00 73.19 475 SER A O 1
ATOM 3846 N N . GLY A 1 476 ? 11.639 9.468 13.225 1.00 87.94 476 GLY A N 1
ATOM 3847 C CA . GLY A 1 476 ? 10.844 8.245 13.087 1.00 87.94 476 GLY A CA 1
ATOM 3848 C C . GLY A 1 476 ? 9.811 8.044 14.201 1.00 87.94 476 GLY A C 1
ATOM 3849 O O . GLY A 1 476 ? 8.727 7.501 13.965 1.00 87.94 476 GLY A O 1
ATOM 3850 N N . LYS A 1 477 ? 10.076 8.568 15.407 1.00 90.38 477 LYS A N 1
ATOM 3851 C CA . LYS A 1 477 ? 9.164 8.489 16.561 1.00 90.38 477 LYS A CA 1
ATOM 3852 C C . LYS A 1 477 ? 7.809 9.152 16.296 1.00 90.38 477 LYS A C 1
ATOM 3854 O O . LYS A 1 477 ? 6.795 8.645 16.782 1.00 90.38 477 LYS A O 1
ATOM 3859 N N . ASN A 1 478 ? 7.770 10.239 15.524 1.00 90.81 478 ASN A N 1
ATOM 3860 C CA . ASN A 1 478 ? 6.519 10.924 15.184 1.00 90.81 478 ASN A CA 1
ATOM 3861 C C . ASN A 1 478 ? 5.624 10.026 14.321 1.00 90.81 478 ASN A C 1
ATOM 3863 O O . ASN A 1 478 ? 4.450 9.844 14.640 1.00 90.81 478 ASN A O 1
ATOM 3867 N N . PHE A 1 479 ? 6.198 9.383 13.302 1.00 95.06 479 PHE A N 1
ATOM 3868 C CA . PHE A 1 479 ? 5.494 8.432 12.441 1.00 95.06 479 PHE A CA 1
ATOM 3869 C C . PHE A 1 479 ? 5.023 7.184 13.208 1.00 95.06 479 PHE A C 1
ATOM 3871 O O . PHE A 1 479 ? 3.862 6.796 13.078 1.00 95.06 479 PHE A O 1
ATOM 3878 N N . VAL A 1 480 ? 5.867 6.600 14.073 1.00 96.00 480 VAL A N 1
ATOM 3879 C CA . VAL A 1 480 ? 5.471 5.478 14.954 1.00 96.00 480 VAL A CA 1
ATOM 3880 C C . VAL A 1 480 ? 4.285 5.868 15.842 1.00 96.00 480 VAL A C 1
ATOM 3882 O O . VAL A 1 480 ? 3.290 5.143 15.897 1.00 96.00 480 VAL A O 1
ATOM 3885 N N . SER A 1 481 ? 4.368 7.026 16.506 1.00 95.00 481 SER A N 1
ATOM 3886 C CA . SER A 1 481 ? 3.302 7.537 17.374 1.00 95.00 481 SER A CA 1
ATOM 3887 C C . SER A 1 481 ? 2.011 7.793 16.594 1.00 95.00 481 SER A C 1
ATOM 3889 O O . SER A 1 481 ? 0.935 7.399 17.043 1.00 95.00 481 SER A O 1
ATOM 3891 N N . PHE A 1 482 ? 2.105 8.385 15.401 1.00 95.88 482 PHE A N 1
ATOM 3892 C CA . PHE A 1 482 ? 0.957 8.623 14.532 1.00 95.88 482 PHE A CA 1
ATOM 3893 C C . PHE A 1 482 ? 0.265 7.320 14.119 1.00 95.88 482 PHE A C 1
ATOM 3895 O O . PHE A 1 482 ? -0.948 7.200 14.285 1.00 95.88 482 PHE A O 1
ATOM 3902 N N . HIS A 1 483 ? 1.008 6.313 13.640 1.00 97.94 483 HIS A N 1
ATOM 3903 C CA . HIS A 1 483 ? 0.415 5.019 13.282 1.00 97.94 483 HIS A CA 1
ATOM 3904 C C . HIS A 1 483 ? -0.281 4.376 14.490 1.00 97.94 483 HIS A C 1
ATOM 3906 O O . HIS A 1 483 ? -1.400 3.882 14.354 1.00 97.94 483 HIS A O 1
ATOM 3912 N N . GLN A 1 484 ? 0.323 4.431 15.682 1.00 97.75 484 GLN A N 1
ATOM 3913 C CA . GLN A 1 484 ? -0.290 3.924 16.917 1.00 97.75 484 GLN A CA 1
ATOM 3914 C C . GLN A 1 484 ? -1.552 4.696 17.326 1.00 97.75 484 GLN A C 1
ATOM 3916 O O . GLN A 1 484 ? -2.512 4.076 17.784 1.00 97.75 484 GLN A O 1
ATOM 3921 N N . GLN A 1 485 ? -1.584 6.019 17.159 1.00 97.31 485 GLN A N 1
ATOM 3922 C CA . GLN A 1 485 ? -2.780 6.830 17.406 1.00 97.31 485 GLN A CA 1
ATOM 3923 C C . GLN A 1 485 ? -3.883 6.518 16.385 1.00 97.31 485 GLN A C 1
ATOM 3925 O O . GLN A 1 485 ? -5.018 6.270 16.785 1.00 97.31 485 GLN A O 1
ATOM 3930 N N . MET A 1 486 ? -3.551 6.422 15.093 1.00 97.81 486 MET A N 1
ATOM 3931 C CA . MET A 1 486 ? -4.498 6.057 14.033 1.00 97.81 486 MET A CA 1
ATOM 3932 C C . MET A 1 486 ? -5.092 4.662 14.230 1.00 97.81 486 MET A C 1
ATOM 3934 O O . MET A 1 486 ? -6.308 4.513 14.127 1.00 97.81 486 MET A O 1
ATOM 3938 N N . LEU A 1 487 ? -4.285 3.655 14.580 1.00 98.00 487 LEU A N 1
ATOM 3939 C CA . LEU A 1 487 ? -4.779 2.315 14.927 1.00 98.00 487 LEU A CA 1
ATOM 3940 C C . LEU A 1 487 ? -5.815 2.379 16.063 1.00 98.00 487 LEU A C 1
ATOM 3942 O O . LEU A 1 487 ? -6.850 1.718 16.000 1.00 98.00 487 LEU A O 1
ATOM 3946 N N . LYS A 1 488 ? -5.575 3.239 17.059 1.00 97.25 488 LYS A N 1
ATOM 3947 C CA . LYS A 1 488 ? -6.456 3.449 18.215 1.00 97.25 488 LYS A CA 1
ATOM 3948 C C . LYS A 1 488 ? -7.709 4.286 17.927 1.00 97.25 488 LYS A C 1
ATOM 3950 O O . LYS A 1 488 ? -8.531 4.444 18.826 1.00 97.25 488 LYS A O 1
ATOM 3955 N N . THR A 1 489 ? -7.913 4.772 16.700 1.00 97.19 489 THR A N 1
ATOM 3956 C CA . THR A 1 489 ? -9.156 5.474 16.315 1.00 97.19 489 THR A CA 1
ATOM 3957 C C . THR A 1 489 ? -10.349 4.544 16.119 1.00 97.19 489 THR A C 1
ATOM 3959 O O . THR A 1 489 ? -11.469 5.033 16.003 1.00 97.19 489 THR A O 1
ATOM 3962 N N . MET A 1 490 ? -10.168 3.219 16.095 1.00 95.00 490 MET A N 1
ATOM 3963 C CA . MET A 1 490 ? -11.266 2.295 15.806 1.00 95.00 490 MET A CA 1
ATOM 3964 C C . MET A 1 490 ? -11.135 0.954 16.534 1.00 95.00 490 MET A C 1
ATOM 3966 O O . MET A 1 490 ? -10.062 0.354 16.573 1.00 95.00 490 MET A O 1
ATOM 3970 N N . CYS A 1 491 ? -12.261 0.479 17.072 1.00 96.12 491 CYS A N 1
ATOM 3971 C CA . CYS A 1 491 ? -12.437 -0.855 17.656 1.00 96.12 491 CYS A CA 1
ATOM 3972 C C . CYS A 1 491 ? -13.435 -1.708 16.846 1.00 96.12 491 CYS A C 1
ATOM 3974 O O . CYS A 1 491 ? -14.192 -2.499 17.402 1.00 96.12 491 CYS A O 1
ATOM 3976 N N . ILE A 1 492 ? -13.471 -1.510 15.524 1.00 95.50 492 ILE A N 1
ATOM 3977 C CA . ILE A 1 492 ? -14.400 -2.183 14.611 1.00 95.50 492 ILE A CA 1
ATOM 3978 C C . ILE A 1 492 ? -13.640 -2.624 13.364 1.00 95.50 492 ILE A C 1
ATOM 3980 O O . ILE A 1 492 ? -13.028 -1.812 12.668 1.00 95.50 492 ILE A O 1
ATOM 3984 N N . PHE A 1 493 ? -13.681 -3.916 13.070 1.00 96.31 493 PHE A N 1
ATOM 3985 C CA . PHE A 1 493 ? -12.803 -4.546 12.092 1.00 96.31 493 PHE A CA 1
ATOM 3986 C C . PHE A 1 493 ? -13.596 -5.366 11.081 1.00 96.31 493 PHE A C 1
ATOM 3988 O O . PHE A 1 493 ? -14.671 -5.886 11.374 1.00 96.31 493 PHE A O 1
ATOM 3995 N N . GLN A 1 494 ? -13.062 -5.507 9.869 1.00 95.75 494 GLN A N 1
ATOM 3996 C CA . GLN A 1 494 ? -13.595 -6.499 8.939 1.00 95.75 494 GLN A CA 1
ATOM 3997 C C . GLN A 1 494 ? -13.175 -7.884 9.422 1.00 95.75 494 GLN A C 1
ATOM 3999 O O . GLN A 1 494 ? -11.990 -8.102 9.705 1.00 95.75 494 GLN A O 1
ATOM 4004 N N . LYS A 1 495 ? -14.121 -8.821 9.536 1.00 94.31 495 LYS A N 1
ATOM 4005 C CA . LYS A 1 495 ? -13.854 -10.095 10.218 1.00 94.31 495 LYS A CA 1
ATOM 4006 C C . LYS A 1 495 ? -12.753 -10.893 9.517 1.00 94.31 495 LYS A C 1
ATOM 4008 O O . LYS A 1 495 ? -11.846 -11.391 10.177 1.00 94.31 495 LYS A O 1
ATOM 4013 N N . TYR A 1 496 ? -12.784 -10.947 8.186 1.00 94.25 496 TYR A N 1
ATOM 4014 C CA . TYR A 1 496 ? -11.776 -11.672 7.412 1.00 94.25 496 TYR A CA 1
ATOM 4015 C C . TYR A 1 496 ? -10.361 -11.085 7.571 1.00 94.25 496 TYR A C 1
ATOM 4017 O O . TYR A 1 496 ? -9.394 -11.842 7.581 1.00 94.25 496 TYR A O 1
ATOM 4025 N N . VAL A 1 497 ? -10.230 -9.764 7.756 1.00 96.69 497 VAL A N 1
ATOM 4026 C CA . VAL A 1 497 ? -8.930 -9.115 8.000 1.00 96.69 497 VAL A CA 1
ATOM 4027 C C . VAL A 1 497 ? -8.396 -9.525 9.371 1.00 96.69 497 VAL A C 1
ATOM 4029 O O . VAL A 1 497 ? -7.237 -9.915 9.478 1.00 96.69 497 VAL A O 1
ATOM 4032 N N . ALA A 1 498 ? -9.239 -9.502 10.409 1.00 96.56 498 ALA A N 1
ATOM 4033 C CA . ALA A 1 498 ? -8.864 -9.943 11.754 1.00 96.56 498 ALA A CA 1
ATOM 4034 C C . ALA A 1 498 ? -8.468 -11.432 11.798 1.00 96.56 498 ALA A C 1
ATOM 4036 O O . ALA A 1 498 ? -7.454 -11.782 12.403 1.00 96.56 498 ALA A O 1
ATOM 4037 N N . ASP A 1 499 ? -9.211 -12.298 11.104 1.00 96.19 499 ASP A N 1
ATOM 4038 C CA . ASP A 1 499 ? -8.905 -13.730 11.013 1.00 96.19 499 ASP A CA 1
ATOM 4039 C C . ASP A 1 499 ? -7.574 -13.981 10.256 1.00 96.19 499 ASP A C 1
ATOM 4041 O O . ASP A 1 499 ? -6.744 -14.785 10.700 1.00 96.19 499 ASP A O 1
ATOM 4045 N N . SER A 1 500 ? -7.308 -13.249 9.163 1.00 96.75 500 SER A N 1
ATOM 4046 C CA . SER A 1 500 ? -6.014 -13.279 8.452 1.00 96.75 500 SER A CA 1
ATOM 4047 C C . SER A 1 500 ? -4.852 -12.768 9.312 1.00 96.75 500 SER A C 1
ATOM 4049 O O . SER A 1 500 ? -3.780 -13.376 9.308 1.00 96.75 500 SER A O 1
ATOM 4051 N N . LEU A 1 501 ? -5.045 -11.682 10.069 1.00 96.94 501 LEU A N 1
ATOM 4052 C CA . LEU A 1 501 ? -4.036 -11.129 10.983 1.00 96.94 501 LEU A CA 1
ATOM 4053 C C . LEU A 1 501 ? -3.640 -12.139 12.059 1.00 96.94 501 LEU A C 1
ATOM 4055 O O . LEU A 1 501 ? -2.450 -12.374 12.265 1.00 96.94 501 LEU A O 1
ATOM 4059 N N . GLN A 1 502 ? -4.625 -12.772 12.701 1.00 95.56 502 GLN A N 1
ATOM 4060 C CA . GLN A 1 502 ? -4.378 -13.776 13.734 1.00 95.56 502 GLN A CA 1
ATOM 4061 C C . GLN A 1 502 ? -3.668 -15.011 13.160 1.00 95.56 502 GLN A C 1
ATOM 4063 O O . GLN A 1 502 ? -2.721 -15.516 13.766 1.00 95.56 502 GLN A O 1
ATOM 4068 N N . THR A 1 503 ? -4.060 -15.446 11.957 1.00 96.19 503 THR A N 1
ATOM 4069 C CA . THR A 1 503 ? -3.373 -16.522 11.226 1.00 96.19 503 THR A CA 1
ATOM 4070 C C . THR A 1 503 ? -1.907 -16.162 10.981 1.00 96.19 503 THR A C 1
ATOM 4072 O O . THR A 1 503 ? -1.020 -16.956 11.289 1.00 96.19 503 THR A O 1
ATOM 4075 N N . LEU A 1 504 ? -1.624 -14.952 10.490 1.00 96.31 504 LEU A N 1
ATOM 4076 C CA . LEU A 1 504 ? -0.261 -14.514 10.189 1.00 96.31 504 LEU A CA 1
ATOM 4077 C C . LEU A 1 504 ? 0.582 -14.327 11.464 1.00 96.31 504 LEU A C 1
ATOM 4079 O O . LEU A 1 504 ? 1.725 -14.775 11.494 1.00 96.31 504 LEU A O 1
ATOM 4083 N N . LYS A 1 505 ? 0.015 -13.753 12.536 1.00 95.94 505 LYS A N 1
ATOM 4084 C CA . LYS A 1 505 ? 0.662 -13.607 13.856 1.00 95.94 505 LYS A CA 1
ATOM 4085 C C . LYS A 1 505 ? 1.037 -14.948 14.494 1.00 95.94 505 LYS A C 1
ATOM 4087 O O . LYS A 1 505 ? 2.022 -15.000 15.222 1.00 95.94 505 LYS A O 1
ATOM 4092 N N . SER A 1 506 ? 0.273 -16.014 14.245 1.00 95.94 506 SER A N 1
ATOM 4093 C CA . SER A 1 506 ? 0.550 -17.342 14.818 1.00 95.94 506 SER A CA 1
ATOM 4094 C C . SER A 1 506 ? 1.808 -18.026 14.259 1.00 95.94 506 SER A C 1
ATOM 4096 O O . SER A 1 506 ? 2.279 -19.007 14.830 1.00 95.94 506 SER A O 1
ATOM 4098 N N . LEU A 1 507 ? 2.374 -17.513 13.162 1.00 96.06 507 LEU A N 1
ATOM 4099 C CA . LEU A 1 507 ? 3.590 -18.051 12.558 1.00 96.06 507 LEU A CA 1
ATOM 4100 C C . LEU A 1 507 ? 4.840 -17.543 13.286 1.00 96.06 507 LEU A C 1
ATOM 4102 O O . LEU A 1 507 ? 4.947 -16.363 13.608 1.00 96.06 507 LEU A O 1
ATOM 4106 N N . SER A 1 508 ? 5.844 -18.406 13.445 1.00 93.75 508 SER A N 1
ATOM 4107 C CA . SER A 1 508 ? 7.155 -18.031 14.002 1.00 93.75 508 SER A CA 1
ATOM 4108 C C . SER A 1 508 ? 7.930 -17.035 13.125 1.00 93.75 508 SER A C 1
ATOM 4110 O O . SER A 1 508 ? 8.737 -16.255 13.628 1.00 93.75 508 SER A O 1
ATOM 4112 N N . ALA A 1 509 ? 7.684 -17.043 11.811 1.00 95.50 509 ALA A N 1
ATOM 4113 C CA . ALA A 1 509 ? 8.343 -16.183 10.830 1.00 95.50 509 ALA A CA 1
ATOM 4114 C C . ALA A 1 509 ? 7.338 -15.616 9.800 1.00 95.50 509 ALA A C 1
ATOM 4116 O O . ALA A 1 509 ? 7.352 -16.009 8.630 1.00 95.50 509 ALA A O 1
ATOM 4117 N N . PRO A 1 510 ? 6.462 -14.666 10.186 1.00 96.88 510 PRO A N 1
ATOM 4118 C CA . PRO A 1 510 ? 5.428 -14.132 9.291 1.00 96.88 510 PRO A CA 1
ATOM 4119 C C . PRO A 1 510 ? 6.007 -13.382 8.082 1.00 96.88 510 PRO A C 1
ATOM 4121 O O . PRO A 1 510 ? 5.397 -13.362 7.015 1.00 96.88 510 PRO A O 1
ATOM 4124 N N . HIS A 1 511 ? 7.205 -12.807 8.225 1.00 96.62 511 HIS A N 1
ATOM 4125 C CA . HIS A 1 511 ? 7.948 -12.170 7.135 1.00 96.62 511 HIS A CA 1
ATOM 4126 C C . HIS A 1 511 ? 8.343 -13.174 6.038 1.00 96.62 511 HIS A C 1
ATOM 4128 O O . HIS A 1 511 ? 8.214 -12.849 4.861 1.00 96.62 511 HIS A O 1
ATOM 4134 N N . LEU A 1 512 ? 8.740 -14.406 6.402 1.00 96.75 512 LEU A N 1
ATOM 4135 C CA . LEU A 1 512 ? 8.996 -15.471 5.425 1.00 96.75 512 LEU A CA 1
ATOM 4136 C C . LEU A 1 512 ? 7.701 -15.900 4.741 1.00 96.75 512 LEU A C 1
ATOM 4138 O O . LEU A 1 512 ? 7.692 -16.044 3.529 1.00 96.75 512 LEU A O 1
ATOM 4142 N N . LYS A 1 513 ? 6.579 -16.001 5.467 1.00 97.56 513 LYS A N 1
ATOM 4143 C CA . LYS A 1 513 ? 5.288 -16.327 4.839 1.00 97.56 513 LYS A CA 1
ATOM 4144 C C . LYS A 1 513 ? 4.873 -15.301 3.778 1.00 97.56 513 LYS A C 1
ATOM 4146 O O . LYS A 1 513 ? 4.336 -15.694 2.742 1.00 97.56 513 LYS A O 1
ATOM 4151 N N . LEU A 1 514 ? 5.116 -14.014 4.033 1.00 98.06 514 LEU A N 1
ATOM 4152 C CA . LEU A 1 514 ? 4.914 -12.947 3.052 1.00 98.06 514 LEU A CA 1
ATOM 4153 C C . LEU A 1 514 ? 5.897 -13.070 1.879 1.00 98.06 514 LEU A C 1
ATOM 4155 O O . LEU A 1 514 ? 5.465 -13.009 0.729 1.00 98.06 514 LEU A O 1
ATOM 4159 N N . GLU A 1 515 ? 7.186 -13.289 2.149 1.00 96.44 515 GLU A N 1
ATOM 4160 C CA . GLU A 1 515 ? 8.190 -13.461 1.095 1.00 96.44 515 GLU A CA 1
ATOM 4161 C C . GLU A 1 515 ? 7.894 -14.678 0.208 1.00 96.44 515 GLU A C 1
ATOM 4163 O O . GLU A 1 515 ? 7.874 -14.546 -1.007 1.00 96.44 515 GLU A O 1
ATOM 4168 N N . ASP A 1 516 ? 7.635 -15.851 0.780 1.00 97.25 516 ASP A N 1
ATOM 4169 C CA . ASP A 1 516 ? 7.351 -17.095 0.056 1.00 97.25 516 ASP A CA 1
ATOM 4170 C C . ASP A 1 516 ? 6.123 -16.959 -0.839 1.00 97.25 516 ASP A C 1
ATOM 4172 O O . ASP A 1 516 ? 6.134 -17.389 -1.992 1.00 97.25 516 ASP A O 1
ATOM 4176 N N . PHE A 1 517 ? 5.074 -16.316 -0.323 1.00 96.69 517 PHE A N 1
ATOM 4177 C CA . PHE A 1 517 ? 3.872 -16.034 -1.093 1.00 96.69 517 PHE A CA 1
ATOM 4178 C C . PHE A 1 517 ? 4.157 -15.062 -2.247 1.00 96.69 517 PHE A C 1
ATOM 4180 O O . PHE A 1 517 ? 3.755 -15.324 -3.378 1.00 96.69 517 PHE A O 1
ATOM 4187 N N . ALA A 1 518 ? 4.920 -13.994 -2.001 1.00 97.06 518 ALA A N 1
ATOM 4188 C CA . ALA A 1 518 ? 5.336 -13.070 -3.051 1.00 97.06 518 ALA A CA 1
ATOM 4189 C C . ALA A 1 518 ? 6.254 -13.740 -4.091 1.00 97.06 518 ALA A C 1
ATOM 4191 O O . ALA A 1 518 ? 6.064 -13.529 -5.281 1.00 97.06 518 ALA A O 1
ATOM 4192 N N . ARG A 1 519 ? 7.202 -14.592 -3.677 1.00 96.75 519 ARG A N 1
ATOM 4193 C CA . ARG A 1 519 ? 8.131 -15.327 -4.560 1.00 96.75 519 ARG A CA 1
ATOM 4194 C C . ARG A 1 519 ? 7.443 -16.376 -5.424 1.00 96.75 519 ARG A C 1
ATOM 4196 O O . ARG A 1 519 ? 7.873 -16.588 -6.554 1.00 96.75 519 ARG A O 1
ATOM 4203 N N . TYR A 1 520 ? 6.407 -17.030 -4.898 1.00 95.25 520 TYR A N 1
ATOM 4204 C CA . TYR A 1 520 ? 5.612 -18.006 -5.644 1.00 95.25 520 TYR A CA 1
ATOM 4205 C C . TYR A 1 520 ? 4.951 -17.365 -6.873 1.00 95.25 520 TYR A C 1
ATOM 4207 O O . TYR A 1 520 ? 4.979 -17.946 -7.955 1.00 95.25 520 TYR A O 1
ATOM 4215 N N . HIS A 1 521 ? 4.424 -16.145 -6.725 1.00 94.75 521 HIS A N 1
ATOM 4216 C CA . HIS A 1 521 ? 3.803 -15.405 -7.825 1.00 94.75 521 HIS A CA 1
ATOM 4217 C C . HIS A 1 521 ? 4.810 -14.537 -8.620 1.00 94.75 521 HIS A C 1
ATOM 4219 O O . HIS A 1 521 ? 4.680 -14.432 -9.839 1.00 94.75 521 HIS A O 1
ATOM 4225 N N . GLU A 1 522 ? 5.849 -13.969 -7.992 1.00 95.38 522 GLU A N 1
ATOM 4226 C CA . GLU A 1 522 ? 6.934 -13.183 -8.618 1.00 95.38 522 GLU A CA 1
ATOM 4227 C C . GLU A 1 522 ? 8.317 -13.857 -8.485 1.00 95.38 522 GLU A C 1
ATOM 4229 O O . GLU A 1 522 ? 9.117 -13.481 -7.622 1.00 95.38 522 GLU A O 1
ATOM 4234 N N . PRO A 1 523 ? 8.693 -14.788 -9.382 1.00 94.25 523 PRO A N 1
ATOM 4235 C CA . PRO A 1 523 ? 10.013 -15.424 -9.341 1.00 94.25 523 PRO A CA 1
ATOM 4236 C C . PRO A 1 523 ? 11.195 -14.443 -9.437 1.00 94.25 523 PRO A C 1
ATOM 4238 O O . PRO A 1 523 ? 12.258 -14.706 -8.866 1.00 94.25 523 PRO A O 1
ATOM 4241 N N . LEU A 1 524 ? 11.008 -13.296 -10.109 1.00 96.06 524 LEU A N 1
ATOM 4242 C CA . LEU A 1 524 ? 12.006 -12.221 -10.224 1.00 96.06 524 LEU A CA 1
ATOM 4243 C C . LEU A 1 524 ? 12.320 -11.528 -8.889 1.00 96.06 524 LEU A C 1
ATOM 4245 O O . LEU A 1 524 ? 13.369 -10.898 -8.781 1.00 96.06 524 LEU A O 1
ATOM 4249 N N . LEU A 1 525 ? 11.493 -11.696 -7.852 1.00 95.75 525 LEU A N 1
ATOM 4250 C CA . LEU A 1 525 ? 11.772 -11.180 -6.508 1.00 95.75 525 LEU A CA 1
ATOM 4251 C C . LEU A 1 525 ? 13.090 -11.745 -5.941 1.00 95.75 525 LEU A C 1
ATOM 4253 O O . LEU A 1 525 ? 13.804 -11.049 -5.229 1.00 95.75 525 LEU A O 1
ATOM 4257 N N . ASN A 1 526 ? 13.472 -12.967 -6.340 1.00 94.81 526 ASN A N 1
ATOM 4258 C CA . ASN A 1 526 ? 14.762 -13.586 -5.997 1.00 94.81 526 ASN A CA 1
ATOM 4259 C C . ASN A 1 526 ? 15.984 -12.909 -6.648 1.00 94.81 526 ASN A C 1
ATOM 4261 O O . ASN A 1 526 ? 17.115 -13.300 -6.363 1.00 94.81 526 ASN A O 1
ATOM 4265 N N . LYS A 1 527 ? 15.780 -11.969 -7.577 1.00 94.25 527 LYS A N 1
ATOM 4266 C CA . LYS A 1 527 ? 16.848 -11.235 -8.271 1.00 94.25 527 LYS A CA 1
ATOM 4267 C C . LYS A 1 527 ? 17.058 -9.826 -7.721 1.00 94.25 527 LYS A C 1
ATOM 4269 O O . LYS A 1 527 ? 18.016 -9.182 -8.130 1.00 94.25 527 LYS A O 1
ATOM 4274 N N . ILE A 1 528 ? 16.209 -9.365 -6.801 1.00 91.81 528 ILE A N 1
ATOM 4275 C CA . ILE A 1 528 ? 16.386 -8.076 -6.133 1.00 91.81 528 ILE A CA 1
ATOM 4276 C C . ILE A 1 528 ? 17.358 -8.257 -4.952 1.00 91.81 528 ILE A C 1
ATOM 4278 O O . ILE A 1 528 ? 17.073 -9.070 -4.065 1.00 91.81 528 ILE A O 1
ATOM 4282 N N . PRO A 1 529 ? 18.487 -7.522 -4.901 1.00 89.12 529 PRO A N 1
ATOM 4283 C CA . PRO A 1 529 ? 19.383 -7.536 -3.750 1.00 89.12 529 PRO A CA 1
ATOM 4284 C C . PRO A 1 529 ? 18.663 -7.097 -2.470 1.00 89.12 529 PRO A C 1
ATOM 4286 O O . PRO A 1 529 ? 17.889 -6.140 -2.471 1.00 89.12 529 PRO A O 1
ATOM 4289 N N . LYS A 1 530 ? 18.940 -7.790 -1.363 1.00 90.31 530 LYS A N 1
ATOM 4290 C CA . LYS A 1 530 ? 18.447 -7.435 -0.027 1.00 90.31 530 LYS A CA 1
ATOM 4291 C C . LYS A 1 530 ? 19.565 -6.736 0.738 1.00 90.31 530 LYS A C 1
ATOM 4293 O O . LYS A 1 530 ? 20.577 -7.361 1.040 1.00 90.31 530 LYS A O 1
ATOM 4298 N N . ASP A 1 531 ? 19.366 -5.461 1.046 1.00 90.38 531 ASP A N 1
ATOM 4299 C CA . ASP A 1 531 ? 20.256 -4.680 1.904 1.00 90.38 531 ASP A CA 1
ATOM 4300 C C . ASP A 1 531 ? 19.895 -4.847 3.401 1.00 90.38 531 ASP A C 1
ATOM 4302 O O . ASP A 1 531 ? 19.058 -5.674 3.785 1.00 90.38 531 ASP A O 1
ATOM 4306 N N . TYR A 1 532 ? 20.520 -4.051 4.272 1.00 91.75 532 TYR A N 1
ATOM 4307 C CA . TYR A 1 532 ? 20.277 -4.082 5.718 1.00 91.75 532 TYR A CA 1
ATOM 4308 C C . TYR A 1 532 ? 18.824 -3.739 6.115 1.00 91.75 532 TYR A C 1
ATOM 4310 O O . TYR A 1 532 ? 18.374 -4.177 7.180 1.00 91.75 532 TYR A O 1
ATOM 4318 N N . THR A 1 533 ? 18.056 -3.015 5.285 1.00 93.94 533 THR A N 1
ATOM 4319 C CA . THR A 1 533 ? 16.641 -2.699 5.568 1.00 93.94 533 THR A CA 1
ATOM 4320 C C . THR A 1 533 ? 15.784 -3.962 5.608 1.00 93.94 533 THR A C 1
ATOM 4322 O O . THR A 1 533 ? 14.793 -4.023 6.340 1.00 93.94 533 THR A O 1
ATOM 4325 N N . TYR A 1 534 ? 16.217 -5.034 4.935 1.00 93.62 534 TYR A N 1
ATOM 4326 C CA . TYR A 1 534 ? 15.568 -6.340 5.007 1.00 93.62 534 TYR A CA 1
ATOM 4327 C C . TYR A 1 534 ? 15.602 -6.943 6.427 1.00 93.62 534 TYR A C 1
ATOM 4329 O O . TYR A 1 534 ? 14.631 -7.560 6.876 1.00 93.62 534 TYR A O 1
ATOM 4337 N N . SER A 1 535 ? 16.678 -6.709 7.184 1.00 92.62 535 SER A N 1
ATOM 4338 C CA . SER A 1 535 ? 16.790 -7.131 8.590 1.00 92.62 535 SER A CA 1
ATOM 4339 C C . SER A 1 535 ? 15.853 -6.336 9.511 1.00 92.62 535 SER A C 1
ATOM 4341 O O . SER A 1 535 ? 15.265 -6.899 10.445 1.00 92.62 535 SER A O 1
ATOM 4343 N N . LEU A 1 536 ? 15.640 -5.047 9.222 1.00 94.12 536 LEU A N 1
ATOM 4344 C CA . LEU A 1 536 ? 14.625 -4.234 9.900 1.00 94.12 536 LEU A CA 1
ATOM 4345 C C . LEU A 1 536 ? 13.212 -4.736 9.569 1.00 94.12 536 LEU A C 1
ATOM 4347 O O . LEU A 1 536 ? 12.440 -4.990 10.493 1.00 94.12 536 LEU A O 1
ATOM 4351 N N . PHE A 1 537 ? 12.899 -4.995 8.293 1.00 95.94 537 PHE A N 1
ATOM 4352 C CA . PHE A 1 537 ? 11.645 -5.634 7.862 1.00 95.94 537 PHE A CA 1
ATOM 4353 C C . PHE A 1 537 ? 11.349 -6.929 8.629 1.00 95.94 537 PHE A C 1
ATOM 4355 O O . PHE A 1 537 ? 10.306 -7.029 9.282 1.00 95.94 537 PHE A O 1
ATOM 4362 N N . LYS A 1 538 ? 12.292 -7.877 8.648 1.00 94.12 538 LYS A N 1
ATOM 4363 C CA . LYS A 1 538 ? 12.171 -9.148 9.381 1.00 94.12 538 LYS A CA 1
ATOM 4364 C C . LYS A 1 538 ? 11.788 -8.959 10.856 1.00 94.12 538 LYS A C 1
ATOM 4366 O O . LYS A 1 538 ? 10.896 -9.649 11.362 1.00 94.12 538 LYS A O 1
ATOM 4371 N N . SER A 1 539 ? 12.469 -8.047 11.551 1.00 92.88 539 SER A N 1
ATOM 4372 C CA . SER A 1 539 ? 12.293 -7.853 12.996 1.00 92.88 539 SER A CA 1
ATOM 4373 C C . SER A 1 539 ? 11.049 -7.035 13.356 1.00 92.88 539 SER A C 1
ATOM 4375 O O . SER A 1 539 ? 10.373 -7.354 14.337 1.00 92.88 539 SER A O 1
ATOM 4377 N N . MET A 1 540 ? 10.715 -6.008 12.574 1.00 96.50 540 MET A N 1
ATOM 4378 C CA . MET A 1 540 ? 9.635 -5.075 12.899 1.00 96.50 540 MET A CA 1
ATOM 4379 C C . MET A 1 540 ? 8.270 -5.512 12.358 1.00 96.50 540 MET A C 1
ATOM 4381 O O . MET A 1 540 ? 7.269 -5.241 13.018 1.00 96.50 540 MET A O 1
ATOM 4385 N N . PHE A 1 541 ? 8.200 -6.270 11.257 1.00 97.81 541 PHE A N 1
ATOM 4386 C CA . PHE A 1 541 ? 6.923 -6.763 10.715 1.00 97.81 541 PHE A CA 1
ATOM 4387 C C . PHE A 1 541 ? 6.191 -7.654 11.726 1.00 97.81 541 PHE A C 1
ATOM 4389 O O . PHE A 1 541 ? 5.005 -7.472 12.000 1.00 97.81 541 PHE A O 1
ATOM 4396 N N . SER A 1 542 ? 6.936 -8.554 12.372 1.00 96.12 542 SER A N 1
ATOM 4397 C CA . SER A 1 542 ? 6.426 -9.443 13.423 1.00 96.12 542 SER A CA 1
ATOM 4398 C C . SER A 1 542 ? 5.929 -8.663 14.655 1.00 96.12 542 SER A C 1
ATOM 4400 O O . SER A 1 542 ? 4.893 -9.002 15.225 1.00 96.12 542 SER A O 1
ATOM 4402 N N . LYS A 1 543 ? 6.619 -7.577 15.041 1.00 97.06 543 LYS A N 1
ATOM 4403 C CA . LYS A 1 543 ? 6.210 -6.702 16.157 1.00 97.06 543 LYS A CA 1
ATOM 4404 C C . LYS A 1 543 ? 4.944 -5.909 15.825 1.00 97.06 543 LYS A C 1
ATOM 4406 O O . LYS A 1 543 ? 4.007 -5.917 16.617 1.00 97.06 543 LYS A O 1
ATOM 4411 N N . ARG A 1 544 ? 4.869 -5.301 14.636 1.00 98.12 544 ARG A N 1
ATOM 4412 C CA . ARG A 1 544 ? 3.693 -4.526 14.208 1.00 98.12 544 ARG A CA 1
ATOM 4413 C C . ARG A 1 544 ? 2.459 -5.423 14.021 1.00 98.12 544 ARG A C 1
ATOM 4415 O O . ARG A 1 544 ? 1.364 -5.024 14.407 1.00 98.12 544 ARG A O 1
ATOM 4422 N N . LEU A 1 545 ? 2.622 -6.670 13.561 1.00 97.88 545 LEU A N 1
ATOM 4423 C CA . LEU A 1 545 ? 1.554 -7.686 13.589 1.00 97.88 545 LEU A CA 1
ATOM 4424 C C . LEU A 1 545 ? 1.057 -7.987 15.010 1.00 97.88 545 LEU A C 1
ATOM 4426 O O . LEU A 1 545 ? -0.154 -8.099 15.231 1.00 97.88 545 LEU A O 1
ATOM 4430 N N . ALA A 1 546 ? 1.972 -8.106 15.977 1.00 97.31 546 ALA A N 1
ATOM 4431 C CA . ALA A 1 546 ? 1.610 -8.298 17.376 1.00 97.31 546 ALA A CA 1
ATOM 4432 C C . ALA A 1 546 ? 0.843 -7.087 17.934 1.00 97.31 546 ALA A C 1
ATOM 4434 O O . ALA A 1 546 ? -0.197 -7.294 18.554 1.00 97.31 546 ALA A O 1
ATOM 4435 N N . GLU A 1 547 ? 1.279 -5.853 17.655 1.00 98.12 547 GLU A N 1
ATOM 4436 C CA . GLU A 1 547 ? 0.589 -4.619 18.069 1.00 98.12 547 GLU A CA 1
ATOM 4437 C C . GLU A 1 547 ? -0.850 -4.533 17.531 1.00 98.12 547 GLU A C 1
ATOM 4439 O O . GLU A 1 547 ? -1.774 -4.356 18.327 1.00 98.12 547 GLU A O 1
ATOM 4444 N N . VAL A 1 548 ? -1.075 -4.739 16.223 1.00 98.12 548 VAL A N 1
ATOM 4445 C CA . VAL A 1 548 ? -2.436 -4.732 15.638 1.00 98.12 548 VAL A CA 1
ATOM 4446 C C . VAL A 1 548 ? -3.313 -5.808 16.269 1.00 98.12 548 VAL A C 1
ATOM 4448 O O . VAL A 1 548 ? -4.449 -5.543 16.654 1.00 98.12 548 VAL A O 1
ATOM 4451 N N . SER A 1 549 ? -2.791 -7.025 16.408 1.00 96.75 549 SER A N 1
ATOM 4452 C CA . SER A 1 549 ? -3.580 -8.132 16.952 1.00 96.75 549 SER A CA 1
ATOM 4453 C C . SER A 1 549 ? -3.902 -7.919 18.432 1.00 96.75 549 SER A C 1
ATOM 4455 O O . SER A 1 549 ? -5.014 -8.197 18.862 1.00 96.75 549 SER A O 1
ATOM 4457 N N . ASN A 1 550 ? -2.962 -7.381 19.216 1.00 97.06 550 ASN A N 1
ATOM 4458 C CA . ASN A 1 550 ? -3.194 -7.042 20.621 1.00 97.06 550 ASN A CA 1
ATOM 4459 C C . ASN A 1 550 ? -4.235 -5.919 20.762 1.00 97.06 550 ASN A C 1
ATOM 4461 O O . ASN A 1 550 ? -5.025 -5.946 21.702 1.00 97.06 550 ASN A O 1
ATOM 4465 N N . TRP A 1 551 ? -4.281 -4.969 19.821 1.00 97.88 551 TRP A N 1
ATOM 4466 C CA . TRP A 1 551 ? -5.342 -3.961 19.764 1.00 97.88 551 TRP A CA 1
ATOM 4467 C C . TRP A 1 551 ? -6.715 -4.575 19.447 1.00 97.88 551 TRP A C 1
ATOM 4469 O O . TRP A 1 551 ? -7.699 -4.242 20.104 1.00 97.88 551 TRP A O 1
ATOM 4479 N N . ILE A 1 552 ? -6.784 -5.530 18.512 1.00 96.50 552 ILE A N 1
ATOM 4480 C CA . ILE A 1 552 ? -8.021 -6.269 18.214 1.00 96.50 552 ILE A CA 1
ATOM 4481 C C . ILE A 1 552 ? -8.505 -7.053 19.445 1.00 96.50 552 ILE A C 1
ATOM 4483 O O . ILE A 1 552 ? -9.685 -6.964 19.781 1.00 96.50 552 ILE A O 1
ATOM 4487 N N . GLU A 1 553 ? -7.624 -7.772 20.151 1.00 95.12 553 GLU A N 1
ATOM 4488 C CA . GLU A 1 553 ? -7.996 -8.476 21.392 1.00 95.12 553 GLU A CA 1
ATOM 4489 C C . GLU A 1 553 ? -8.457 -7.507 22.493 1.00 95.12 553 GLU A C 1
ATOM 4491 O O . GLU A 1 553 ? -9.476 -7.751 23.133 1.00 95.12 553 GLU A O 1
ATOM 4496 N N . TYR A 1 554 ? -7.778 -6.369 22.672 1.00 95.56 554 TYR A N 1
ATOM 4497 C CA . TYR A 1 554 ? -8.199 -5.321 23.608 1.00 95.56 554 TYR A CA 1
ATOM 4498 C C . TYR A 1 554 ? -9.620 -4.821 23.314 1.00 95.56 554 TYR A C 1
ATOM 4500 O O . TYR A 1 554 ? -10.440 -4.705 24.227 1.00 95.56 554 TYR A O 1
ATOM 4508 N N . CYS A 1 555 ? -9.946 -4.584 22.041 1.00 95.69 555 CYS A N 1
ATOM 4509 C CA . CYS A 1 555 ? -11.288 -4.175 21.643 1.00 95.69 555 CYS A CA 1
ATOM 4510 C C . CYS A 1 555 ? -12.348 -5.258 21.913 1.00 95.69 555 CYS A C 1
ATOM 4512 O O . CYS A 1 555 ? -13.478 -4.894 22.208 1.00 95.69 555 CYS A O 1
ATOM 4514 N N . LYS A 1 556 ? -12.020 -6.564 21.867 1.00 92.44 556 LYS A N 1
ATOM 4515 C CA . LYS A 1 556 ? -12.972 -7.646 22.225 1.00 92.44 556 LYS A CA 1
ATOM 4516 C C . LYS A 1 556 ? -13.356 -7.657 23.705 1.00 92.44 556 LYS A C 1
ATOM 4518 O O . LYS A 1 556 ? -14.380 -8.231 24.056 1.00 92.44 556 LYS A O 1
ATOM 4523 N N . THR A 1 557 ? -12.518 -7.086 24.569 1.00 87.44 557 THR A N 1
ATOM 4524 C CA . THR A 1 557 ? -12.753 -7.016 26.024 1.00 87.44 557 THR A CA 1
ATOM 4525 C C . THR A 1 557 ? -13.536 -5.771 26.462 1.00 87.44 557 THR A C 1
ATOM 4527 O O . THR A 1 557 ? -13.528 -5.429 27.645 1.00 87.44 557 THR A O 1
ATOM 4530 N N . ARG A 1 558 ? -14.177 -5.069 25.518 1.00 74.81 558 ARG A N 1
ATOM 4531 C CA . ARG A 1 558 ? -14.899 -3.803 25.705 1.00 74.81 558 ARG A CA 1
ATOM 4532 C C . ARG A 1 558 ? -16.265 -3.822 25.028 1.00 74.81 558 ARG A C 1
ATOM 4534 O O . ARG A 1 558 ? -17.132 -3.080 25.535 1.00 74.81 558 ARG A O 1
#

Se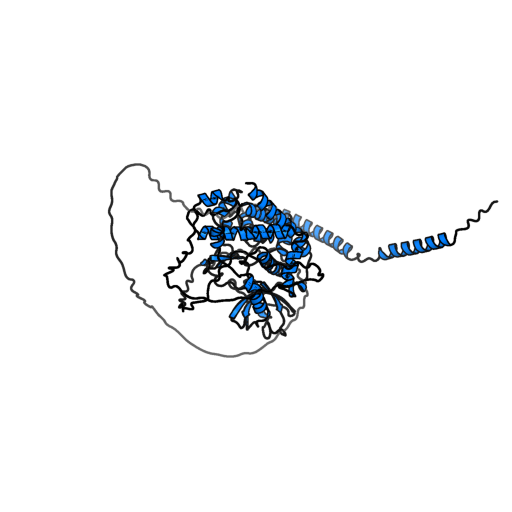condary structure (DSSP, 8-state):
---------HHHHHHHHHHHHHHHHHHHHS-----HHHHHHHHHHHHHHHHHHHHHHHHHHHHHHHTTTTS-----PPPP-----------------------------------------------------------------------------------PPP------------S----PPP-------------------------------------TTS-SEETTTEE-HHHHTTSPP-S-GGGHHHHHHHHHHSPEEEEE--BTTBB-STT-EEEEETTS-EEEEEE-TT-HHHHHHHHHHHHHHHHTT---SPPEEEEE--TTSTTTTT---GGGTPPTT-EEEEEEPPTTTTSGGGB----HHHHHHHHHT-PBPHHHHHHTT--HHHHHHHHHHHHHHHHHHHHT--TTHHHHHHHHHHTT-GGGGGS--TTEEE-TTT--EEE---TTSTHHHHHHHHH-TTHHHHHHHHHHHHHTTB--B-HHHHHHHHHHHTSS-HHHHHHHHHHHH-GGGGGS---THHHHHHHHHHHHHHHHHHHHHHHHT-